Protein AF-0000000074543628 (afdb_homodimer)

Secondary structure (DSSP, 8-state):
----HHHHHHHHHHHHHHHHHHHHHHHHHHTT-EEEHHHHTT-----EE-SSSSEE--EEEGGGGTHHHHHHHHHHHHHHHHHHHHHHHHHHHHHHHHHHHHHHHHHHTSPBPHHHHHHTSB-TTS-B--HHHHHHHHH---HHHHHHHHHHHHHHHHHHHHHHHHHHHHH-SS-HHHHHHHHHHHHHHHHHHHHHHIIIIIS-GGGPPPHHHHHHHHHHHHHHHHHHHHHTHHHHHHHHHHHHHHH-HHHHHHHHHHHHHTTT--/----HHHHHHHHHHHHHHHHHHHHHHHHHHTT-EEEHHHHTT-----EE-SSS-EE--EEEGGGGTHHHHHHHHHHHHHHHHHHHHHHHHHHHHHHHHHHHHHHHHHHTSPBPHHHHHHTSB-TTS-B--HHHHHHHHH---HHHHHHHHHHHHHHHHHHHHHHHHHHHHHTTS-HHHHHHHHHHHHHHHHHHHHHHIIIIISSGGGPPPHHHHHHHHHHHHHHHHHHHHHTHHHHHHHHHHHHHHH-HHHHHHHHHHHHHTTT--

Radius of gyration: 24.54 Å; Cα contacts (8 Å, |Δi|>4): 696; chains: 2; bounding box: 69×64×50 Å

pLDDT: mean 85.57, std 9.57, range [33.59, 97.44]

Organism: Cytophaga hutchinsonii (strain ATCC 33406 / DSM 1761 / CIP 103989 / NBRC 15051 / NCIMB 9469 / D465) (NCBI:txid269798)

Foldseek 3Di:
DDQDLVNLLVVVLVVLLVLLLVLLLVLVQQQLDKDFPQVVVPHDFPQDDDPDPGGDGLTGGPSLVRVLVNLLSLLVQCQQQNPVSSVVSLVVSLVVNVVVLVVLVVVLPDDDDPVVQVVQQADPVRHGDGVSVVSCSSNPDDPQLSVQLSVLSVQLSNQLRVQLLVVCVVPPDPCSLCSSLVSNLVSLLSSLLSSLCRRQAVVVPPRHDDPSVSVVSSVSSSVVSNVVSNVCSVVSVVVVVVSCVSSPVVSSVVSSVCNSVVVVVD/DDQDLVNLLVVVLVVLLVLLLVLLLVLVQQQLDKDFPQVVVPHDFPQDDDPDPGGDGLTGGPSLVRVLVNLLSLLVQCQQQNPVSSVVSLVVSLVVNVVVLVVLVVVLPDDDDPVVQVVQQADPVRHGDGVSVVSCSSNPDDPQLSVQLSVLSVQLSNQLRVQLLVVCVVPPDPCSLCSSLVSNLVSLLSSLLSSLCRRQAVVVPPRHDDPSVSVVSSVSSSVVSNVVSNVCSVVSVVVVVVSCVSSPVVSSVVSSVCNSVVVVPD

Sequence (532 aa):
MKTTLEQKRTNLFIVLAGIFITNAILAEMIGVKIFSLEKTFHLDPAQLSLFTDFKLDFNLTAGALIWPIVFISTDIINEYFGKKGVKKATYLAIGLIIYSFFVLFISTHTTPADFWLDVNNHDANGQPFNIDYAFQRIFSQGQSIIIASLTAFLIGQLLDVYVFHAIRASTGEKWLWLRATGSTLVSQLIDSFVVLFIAFYVLAGPNKWTLQQVLSIGIINYIYKFSVAVLLTPLLYVAHHFIDKYLGAKASEDVIDQANTSGYTDMKTTLEQKRTNLFIVLAGIFITNAILAEMIGVKIFSLEKTFHLDPAQLSLFTDFKLDFNLTAGALIWPIVFISTDIINEYFGKKGVKKATYLAIGLIIYSFFVLFISTHTTPADFWLDVNNHDANGQPFNIDYAFQRIFSQGQSIIIASLTAFLIGQLLDVYVFHAIRASTGEKWLWLRATGSTLVSQLIDSFVVLFIAFYVLAGPNKWTLQQVLSIGIINYIYKFSVAVLLTPLLYVAHHFIDKYLGAKASEDVIDQANTSGYTD

Nearest PDB structures (foldseek):
  8x61-assembly1_C  TM=3.653E-01  e=9.228E-01  Escherichia coli K-12
  8x61-assembly1_C  TM=3.652E-01  e=9.296E-01  Escherichia coli K-12

Solvent-accessible surface area (backbone atoms only — not comparable to full-atom values): 27111 Å² total; per-residue (Å²): 131,83,77,47,72,67,53,50,50,50,51,50,48,48,52,46,42,48,53,29,39,50,34,51,44,48,22,62,58,45,34,72,45,43,23,20,56,32,55,51,70,73,42,75,71,71,54,42,72,47,103,42,97,50,63,39,55,59,65,39,42,44,17,66,75,33,47,60,56,31,52,51,39,44,45,51,36,32,54,51,41,9,62,64,43,38,51,52,49,47,53,52,35,52,53,51,41,54,52,50,50,52,51,45,52,54,55,59,68,46,32,65,24,68,66,58,45,61,78,36,36,45,44,98,84,66,41,67,32,59,52,67,59,36,52,37,61,55,66,54,66,55,66,41,48,52,53,17,47,53,49,20,49,52,52,22,50,54,44,21,50,51,42,23,50,55,39,32,74,73,64,47,87,77,49,56,65,56,24,49,47,48,12,46,48,55,16,46,50,53,26,38,42,43,24,44,43,38,24,33,46,70,54,36,63,93,75,40,51,52,72,65,53,43,50,40,53,22,48,54,52,31,52,50,52,46,52,50,47,63,68,46,47,62,55,53,53,52,50,47,52,54,49,28,65,70,60,30,64,71,51,37,52,51,39,28,49,50,18,58,51,62,53,72,73,103,131,83,78,46,71,66,53,50,50,51,50,49,48,48,53,47,43,49,53,29,38,50,36,50,46,48,21,64,57,45,33,71,44,45,25,20,57,32,54,51,70,73,40,75,68,72,55,41,72,49,104,41,98,49,64,39,54,59,64,37,40,45,17,64,74,32,48,61,57,32,52,51,38,45,46,51,37,33,54,51,42,9,63,64,40,35,50,53,46,47,53,52,35,51,54,51,42,54,49,48,51,54,51,46,52,54,55,60,68,44,33,64,25,69,66,57,45,62,79,35,37,45,46,98,84,65,43,66,32,60,51,66,59,36,52,35,60,55,65,53,65,54,66,41,48,52,53,18,46,52,49,21,48,51,53,23,50,54,44,21,51,51,42,24,51,54,40,32,74,74,65,47,85,78,49,57,64,54,23,48,46,48,13,47,49,54,17,46,51,53,27,38,43,42,25,43,42,38,24,34,46,71,54,36,63,92,74,40,53,51,70,65,54,44,49,40,52,23,48,54,51,31,53,51,51,46,52,49,48,62,67,46,47,62,54,53,54,53,52,48,51,53,49,26,65,71,58,31,64,71,51,37,52,50,39,28,50,51,20,58,51,63,53,71,72,103

Structure (mmCIF, N/CA/C/O backbone):
data_AF-0000000074543628-model_v1
#
loop_
_entity.id
_entity.type
_entity.pdbx_description
1 polymer 'Probable queuosine precursor transporter'
#
loop_
_atom_site.group_PDB
_atom_site.id
_atom_site.type_symbol
_atom_site.label_atom_id
_atom_site.label_alt_id
_atom_site.label_comp_id
_atom_site.label_asym_id
_atom_site.label_entity_id
_atom_site.label_seq_id
_atom_site.pdbx_PDB_ins_code
_atom_site.Cartn_x
_atom_site.Cartn_y
_atom_site.Cartn_z
_atom_site.occupancy
_atom_site.B_iso_or_equiv
_atom_site.auth_seq_id
_atom_site.auth_comp_id
_atom_site.auth_asym_id
_atom_site.auth_atom_id
_atom_site.pdbx_PDB_model_num
ATOM 1 N N . MET A 1 1 ? -10.922 30.875 0.209 1 42.94 1 MET A N 1
ATOM 2 C CA . MET A 1 1 ? -10 31.219 1.293 1 42.94 1 MET A CA 1
ATOM 3 C C . MET A 1 1 ? -8.594 30.734 0.977 1 42.94 1 MET A C 1
ATOM 5 O O . MET A 1 1 ? -8.398 29.609 0.53 1 42.94 1 MET A O 1
ATOM 9 N N . LYS A 1 2 ? -7.676 31.547 0.883 1 56.94 2 LYS A N 1
ATOM 10 C CA . LYS A 1 2 ? -6.281 31.328 0.5 1 56.94 2 LYS A CA 1
ATOM 11 C C . LYS A 1 2 ? -5.598 30.344 1.435 1 56.94 2 LYS A C 1
ATOM 13 O O . LYS A 1 2 ? -5.648 30.5 2.656 1 56.94 2 LYS A O 1
ATOM 18 N N . THR A 1 3 ? -5.289 29.109 0.963 1 69.81 3 THR A N 1
ATOM 19 C CA . THR A 1 3 ? -4.586 28.109 1.753 1 69.81 3 THR A CA 1
ATOM 20 C C . THR A 1 3 ? -3.352 28.719 2.418 1 69.81 3 THR A C 1
ATOM 22 O O . THR A 1 3 ? -2.529 29.344 1.752 1 69.81 3 THR A O 1
ATOM 25 N N . THR A 1 4 ? -3.299 28.797 3.666 1 80.06 4 THR A N 1
ATOM 26 C CA . THR A 1 4 ? -2.162 29.312 4.422 1 80.06 4 THR A CA 1
ATOM 27 C C . THR A 1 4 ? -0.917 28.469 4.164 1 80.06 4 THR A C 1
ATOM 29 O O . THR A 1 4 ? -1.016 27.344 3.654 1 80.06 4 THR A O 1
ATOM 32 N N . LEU A 1 5 ? 0.251 29.047 4.301 1 82.88 5 LEU A N 1
ATOM 33 C CA . LEU A 1 5 ? 1.514 28.328 4.145 1 82.88 5 LEU A CA 1
ATOM 34 C C . LEU A 1 5 ? 1.533 27.062 4.996 1 82.88 5 LEU A C 1
ATOM 36 O O . LEU A 1 5 ? 2.041 26.031 4.566 1 82.88 5 LEU A O 1
ATOM 40 N N . GLU A 1 6 ? 0.954 27.188 6.137 1 81.75 6 GLU A N 1
ATOM 41 C CA . GLU A 1 6 ? 0.925 26.031 7.031 1 81.75 6 GLU A CA 1
ATOM 42 C C . GLU A 1 6 ? 0.076 24.906 6.449 1 81.75 6 GLU A C 1
ATOM 44 O O . GLU A 1 6 ? 0.425 23.734 6.574 1 81.75 6 GLU A O 1
ATOM 49 N N . GLN A 1 7 ? -1.002 25.281 5.859 1 83.81 7 GLN A N 1
ATOM 50 C CA . GLN A 1 7 ? -1.866 24.297 5.223 1 83.81 7 GLN A CA 1
ATOM 51 C C . GLN A 1 7 ? -1.171 23.641 4.031 1 83.81 7 GLN A C 1
ATOM 53 O O . GLN A 1 7 ? -1.283 22.438 3.828 1 83.81 7 GLN A O 1
ATOM 58 N N . LYS A 1 8 ? -0.455 24.469 3.32 1 88.69 8 LYS A N 1
ATOM 59 C CA . LYS A 1 8 ? 0.286 23.938 2.178 1 88.69 8 LYS A CA 1
ATOM 60 C C . LYS A 1 8 ? 1.371 22.969 2.627 1 88.69 8 LYS A C 1
ATOM 62 O O . LYS A 1 8 ? 1.596 21.938 1.982 1 88.69 8 LYS A O 1
ATOM 67 N N . ARG A 1 9 ? 1.992 23.344 3.689 1 88.44 9 ARG A N 1
ATOM 68 C CA . ARG A 1 9 ? 3.055 22.5 4.234 1 88.44 9 ARG A CA 1
ATOM 69 C C . ARG A 1 9 ? 2.504 21.156 4.703 1 88.44 9 ARG A C 1
ATOM 71 O O . ARG A 1 9 ? 3.092 20.109 4.43 1 88.44 9 ARG A O 1
ATOM 78 N N . THR A 1 10 ? 1.43 21.25 5.332 1 87.75 10 THR A N 1
ATOM 79 C CA . THR A 1 10 ? 0.795 20.047 5.828 1 87.75 10 THR A CA 1
ATOM 80 C C . THR A 1 10 ? 0.339 19.156 4.672 1 87.75 10 THR A C 1
ATOM 82 O O . THR A 1 10 ? 0.549 17.938 4.691 1 87.75 10 THR A O 1
ATOM 85 N N . ASN A 1 11 ? -0.208 19.812 3.713 1 91.31 11 ASN A N 1
ATOM 86 C CA . ASN A 1 11 ? -0.636 19.078 2.525 1 91.31 11 ASN A CA 1
ATOM 87 C C . ASN A 1 11 ? 0.542 18.406 1.828 1 91.31 11 ASN A C 1
ATOM 89 O O . ASN A 1 11 ? 0.437 17.266 1.391 1 91.31 11 ASN A O 1
ATOM 93 N N . LEU A 1 12 ? 1.577 19.141 1.741 1 92.75 12 LEU A N 1
ATOM 94 C CA . LEU A 1 12 ? 2.781 18.594 1.115 1 92.75 12 LEU A CA 1
ATOM 95 C C . LEU A 1 12 ? 3.285 17.375 1.871 1 92.75 12 LEU A C 1
ATOM 97 O O . LEU A 1 12 ? 3.639 16.359 1.258 1 92.75 12 LEU A O 1
ATOM 101 N N . PHE A 1 13 ? 3.299 17.453 3.152 1 93.06 13 PHE A N 1
ATOM 102 C CA . PHE A 1 13 ? 3.768 16.328 3.957 1 93.06 13 PHE A CA 1
ATOM 103 C C . PHE A 1 13 ? 2.873 15.117 3.762 1 93.06 13 PHE A C 1
ATOM 105 O O . PHE A 1 13 ? 3.365 13.992 3.633 1 93.06 13 PHE A O 1
ATOM 112 N N . ILE A 1 14 ? 1.604 15.336 3.74 1 92.94 14 ILE A N 1
ATOM 113 C CA . ILE A 1 14 ? 0.646 14.242 3.598 1 92.94 14 ILE A CA 1
ATOM 114 C C . ILE A 1 14 ? 0.868 13.531 2.266 1 92.94 14 ILE A C 1
ATOM 116 O O . ILE A 1 14 ? 0.902 12.297 2.209 1 92.94 14 ILE A O 1
ATOM 120 N N . VAL A 1 15 ? 1.06 14.25 1.259 1 95.25 15 VAL A N 1
ATOM 121 C CA . VAL A 1 15 ? 1.256 13.695 -0.077 1 95.25 15 VAL A CA 1
ATOM 122 C C . VAL A 1 15 ? 2.576 12.93 -0.128 1 95.25 15 VAL A C 1
ATOM 124 O O . VAL A 1 15 ? 2.619 11.789 -0.594 1 95.25 15 VAL A O 1
ATOM 127 N N . LEU A 1 16 ? 3.631 13.547 0.363 1 95.56 16 LEU A N 1
ATOM 128 C CA . LEU A 1 16 ? 4.945 12.914 0.342 1 95.56 16 LEU A CA 1
ATOM 129 C C . LEU A 1 16 ? 4.961 11.648 1.198 1 95.56 16 LEU A C 1
ATOM 131 O O . LEU A 1 16 ? 5.516 10.625 0.796 1 95.56 16 LEU A O 1
ATOM 135 N N . ALA A 1 17 ? 4.336 11.75 2.352 1 95.12 17 ALA A N 1
ATOM 136 C CA . ALA A 1 17 ? 4.25 10.586 3.225 1 95.12 17 ALA A CA 1
ATOM 137 C C . ALA A 1 17 ? 3.445 9.469 2.57 1 95.12 17 ALA A C 1
ATOM 139 O O . ALA A 1 17 ? 3.805 8.289 2.672 1 95.12 17 ALA A O 1
ATOM 140 N N . GLY A 1 18 ? 2.352 9.812 1.933 1 96.81 18 GLY A N 1
ATOM 141 C CA . GLY A 1 18 ? 1.566 8.82 1.208 1 96.81 18 GLY A CA 1
ATOM 142 C C . GLY A 1 18 ? 2.357 8.102 0.135 1 96.81 18 GLY A C 1
ATOM 143 O O . GLY A 1 18 ? 2.287 6.875 0.024 1 96.81 18 GLY A O 1
ATOM 144 N N . ILE A 1 19 ? 3.098 8.867 -0.63 1 96.75 19 ILE A N 1
ATOM 145 C CA . ILE A 1 19 ? 3.932 8.305 -1.687 1 96.75 19 ILE A CA 1
ATOM 146 C C . ILE A 1 19 ? 4.984 7.383 -1.076 1 96.75 19 ILE A C 1
ATOM 148 O O . ILE A 1 19 ? 5.195 6.266 -1.56 1 96.75 19 ILE A O 1
ATOM 152 N N . PHE A 1 20 ? 5.598 7.91 -0.034 1 96.62 20 PHE A N 1
ATOM 153 C CA . PHE A 1 20 ? 6.641 7.168 0.663 1 96.62 20 PHE A CA 1
ATOM 154 C C . PHE A 1 20 ? 6.098 5.848 1.197 1 96.62 20 PHE A C 1
ATOM 156 O O . PHE A 1 20 ? 6.66 4.785 0.928 1 96.62 20 PHE A O 1
ATOM 163 N N . ILE A 1 21 ? 5.008 5.832 1.884 1 96.44 21 ILE A N 1
ATOM 164 C CA . ILE A 1 21 ? 4.41 4.664 2.518 1 96.44 21 ILE A CA 1
ATOM 165 C C . ILE A 1 21 ? 3.953 3.672 1.449 1 96.44 21 ILE A C 1
ATOM 167 O O . ILE A 1 21 ? 4.211 2.471 1.558 1 96.44 21 ILE A O 1
ATOM 171 N N . THR A 1 22 ? 3.324 4.164 0.445 1 97.44 22 THR A N 1
ATOM 172 C CA . THR A 1 22 ? 2.816 3.318 -0.63 1 97.44 22 THR A CA 1
ATOM 173 C C . THR A 1 22 ? 3.957 2.578 -1.32 1 97.44 22 THR A C 1
ATOM 175 O O . THR A 1 22 ? 3.879 1.366 -1.536 1 97.44 22 THR A O 1
ATOM 178 N N . ASN A 1 23 ? 4.988 3.324 -1.634 1 96.69 23 ASN A N 1
ATOM 179 C CA . ASN A 1 23 ? 6.113 2.703 -2.33 1 96.69 23 ASN A CA 1
ATOM 180 C C . ASN A 1 23 ? 6.844 1.707 -1.436 1 96.69 23 ASN A C 1
ATOM 182 O O . ASN A 1 23 ? 7.297 0.662 -1.905 1 96.69 23 ASN A O 1
ATOM 186 N N . ALA A 1 24 ? 6.984 2.035 -0.188 1 94.44 24 ALA A N 1
ATOM 187 C CA . ALA A 1 24 ? 7.625 1.112 0.744 1 94.44 24 ALA A CA 1
ATOM 188 C C . ALA A 1 24 ? 6.84 -0.193 0.852 1 94.44 24 ALA A C 1
ATOM 190 O O . ALA A 1 24 ? 7.422 -1.279 0.799 1 94.44 24 ALA A O 1
ATOM 191 N N . ILE A 1 25 ? 5.566 -0.09 0.958 1 94.44 25 ILE A N 1
ATOM 192 C CA . ILE A 1 25 ? 4.707 -1.263 1.083 1 94.44 25 ILE A CA 1
ATOM 193 C C . ILE A 1 25 ? 4.734 -2.062 -0.217 1 94.44 25 ILE A C 1
ATOM 195 O O . ILE A 1 25 ? 4.883 -3.287 -0.198 1 94.44 25 ILE A O 1
ATOM 199 N N . LEU A 1 26 ? 4.625 -1.379 -1.315 1 94.31 26 LEU A N 1
ATOM 200 C CA . LEU A 1 26 ? 4.648 -2.037 -2.617 1 94.31 26 LEU A CA 1
ATOM 201 C C . LEU A 1 26 ? 5.965 -2.773 -2.832 1 94.31 26 LEU A C 1
ATOM 203 O O . LEU A 1 26 ? 5.98 -3.885 -3.363 1 94.31 26 LEU A O 1
ATOM 207 N N . ALA A 1 27 ? 7.043 -2.104 -2.459 1 92.88 27 ALA A N 1
ATOM 208 C CA . ALA A 1 27 ? 8.359 -2.719 -2.611 1 92.88 27 ALA A CA 1
ATOM 209 C C . ALA A 1 27 ? 8.438 -4.047 -1.865 1 92.88 27 ALA A C 1
ATOM 211 O O . ALA A 1 27 ? 9.016 -5.016 -2.365 1 92.88 27 ALA A O 1
ATOM 212 N N . GLU A 1 28 ? 7.863 -4.059 -0.694 1 90.12 28 GLU A N 1
ATOM 213 C CA . GLU A 1 28 ? 7.852 -5.285 0.098 1 90.12 28 GLU A CA 1
ATOM 214 C C . GLU A 1 28 ? 6.961 -6.348 -0.542 1 90.12 28 GLU A C 1
ATOM 216 O O . GLU A 1 28 ? 7.301 -7.535 -0.54 1 90.12 28 GLU A O 1
ATOM 221 N N . MET A 1 29 ? 5.887 -5.957 -1.082 1 89.94 29 MET A N 1
ATOM 222 C CA . MET A 1 29 ? 4.898 -6.891 -1.608 1 89.94 29 MET A CA 1
ATOM 223 C C . MET A 1 29 ? 5.391 -7.539 -2.896 1 89.94 29 MET A C 1
ATOM 225 O O . MET A 1 29 ? 5.191 -8.734 -3.109 1 89.94 29 MET A O 1
ATOM 229 N N . ILE A 1 30 ? 6.039 -6.773 -3.734 1 91.69 30 ILE A N 1
ATOM 230 C CA . ILE A 1 30 ? 6.398 -7.328 -5.035 1 91.69 30 ILE A CA 1
ATOM 231 C C . ILE A 1 30 ? 7.844 -7.82 -5.004 1 91.69 30 ILE A C 1
ATOM 233 O O . ILE A 1 30 ? 8.359 -8.32 -6.008 1 91.69 30 ILE A O 1
ATOM 237 N N . GLY A 1 31 ? 8.5 -7.73 -3.877 1 88.94 31 GLY A N 1
ATOM 238 C CA . GLY A 1 31 ? 9.898 -8.102 -3.725 1 88.94 31 GLY A CA 1
ATOM 239 C C . GLY A 1 31 ? 10.148 -9.578 -3.936 1 88.94 31 GLY A C 1
ATOM 240 O O . GLY A 1 31 ? 11.289 -9.992 -4.164 1 88.94 31 GLY A O 1
ATOM 241 N N . VAL A 1 32 ? 9.172 -10.336 -3.959 1 87 32 VAL A N 1
ATOM 242 C CA . VAL A 1 32 ? 9.305 -11.781 -4.113 1 87 32 VAL A CA 1
ATOM 243 C C . VAL A 1 32 ? 9.75 -12.109 -5.535 1 87 32 VAL A C 1
ATOM 245 O O . VAL A 1 32 ? 10.438 -13.109 -5.762 1 87 32 VAL A O 1
ATOM 248 N N . LYS A 1 33 ? 9.43 -11.344 -6.461 1 91.75 33 LYS A N 1
ATOM 249 C CA . LYS A 1 33 ? 9.828 -11.609 -7.84 1 91.75 33 LYS A CA 1
ATOM 250 C C . LYS A 1 33 ? 11.281 -11.203 -8.078 1 91.75 33 LYS A C 1
ATOM 252 O O . LYS A 1 33 ? 11.68 -10.086 -7.738 1 91.75 33 LYS A O 1
ATOM 257 N N . ILE A 1 34 ? 11.984 -12.141 -8.617 1 90.88 34 ILE A N 1
ATOM 258 C CA . ILE A 1 34 ? 13.344 -11.859 -9.055 1 90.88 34 ILE A CA 1
ATOM 259 C C . ILE A 1 34 ? 13.398 -11.805 -10.578 1 90.88 34 ILE A C 1
ATOM 261 O O . ILE A 1 34 ? 12.984 -12.742 -11.258 1 90.88 34 ILE A O 1
ATOM 265 N N . PHE A 1 35 ? 13.883 -10.727 -11.094 1 93.56 35 PHE A N 1
ATOM 266 C CA . PHE A 1 35 ? 13.953 -10.586 -12.539 1 93.56 35 PHE A CA 1
ATOM 267 C C . PHE A 1 35 ? 15.383 -10.297 -12.984 1 93.56 35 PHE A C 1
ATOM 269 O O . PHE A 1 35 ? 16.234 -9.922 -12.18 1 93.56 35 PHE A O 1
ATOM 276 N N . SER A 1 36 ? 15.625 -10.594 -14.234 1 92.94 36 SER A N 1
ATOM 277 C CA . SER A 1 36 ? 16.906 -10.273 -14.859 1 92.94 36 SER A CA 1
ATOM 278 C C . SER A 1 36 ? 16.859 -8.922 -15.562 1 92.94 36 SER A C 1
ATOM 280 O O . SER A 1 36 ? 16.062 -8.719 -16.484 1 92.94 36 SER A O 1
ATOM 282 N N . LEU A 1 37 ? 17.688 -8.008 -15.039 1 91.44 37 LEU A N 1
ATOM 283 C CA . LEU A 1 37 ? 17.734 -6.68 -15.641 1 91.44 37 LEU A CA 1
ATOM 284 C C . LEU A 1 37 ? 18.172 -6.758 -17.094 1 91.44 37 LEU A C 1
ATOM 286 O O . LEU A 1 37 ? 17.562 -6.117 -17.969 1 91.44 37 LEU A O 1
ATOM 290 N N . GLU A 1 38 ? 19.156 -7.582 -17.359 1 90.94 38 GLU A N 1
ATOM 291 C CA . GLU A 1 38 ? 19.703 -7.742 -18.703 1 90.94 38 GLU A CA 1
ATOM 292 C C . GLU A 1 38 ? 18.656 -8.328 -19.641 1 90.94 38 GLU A C 1
ATOM 294 O O . GLU A 1 38 ? 18.406 -7.77 -20.719 1 90.94 38 GLU A O 1
ATOM 299 N N . LYS A 1 39 ? 18.047 -9.328 -19.25 1 90.81 39 LYS A N 1
ATOM 300 C CA . LYS A 1 39 ? 17.078 -9.992 -20.109 1 90.81 39 LYS A CA 1
ATOM 301 C C . LYS A 1 39 ? 15.859 -9.109 -20.344 1 90.81 39 LYS A C 1
ATOM 303 O O . LYS A 1 39 ? 15.234 -9.164 -21.406 1 90.81 39 LYS A O 1
ATOM 308 N N . THR A 1 40 ? 15.531 -8.328 -19.391 1 90.75 40 THR A N 1
ATOM 309 C CA . THR A 1 40 ? 14.398 -7.414 -19.516 1 90.75 40 THR A CA 1
ATOM 310 C C . THR A 1 40 ? 14.633 -6.41 -20.641 1 90.75 40 THR A C 1
ATOM 312 O O . THR A 1 40 ? 13.695 -6.02 -21.344 1 90.75 40 THR A O 1
ATOM 315 N N . PHE A 1 41 ? 15.844 -6.012 -20.812 1 90.56 41 PHE A N 1
ATOM 316 C CA . PHE A 1 41 ? 16.172 -5.059 -21.859 1 90.56 41 PHE A CA 1
ATOM 317 C C . PHE A 1 41 ? 16.75 -5.77 -23.078 1 90.56 41 PHE A C 1
ATOM 319 O O . PHE A 1 41 ? 17.391 -5.148 -23.938 1 90.56 41 PHE A O 1
ATOM 326 N N . HIS A 1 42 ? 16.641 -7.027 -23.094 1 89 42 HIS A N 1
ATOM 327 C CA . HIS A 1 42 ? 17.047 -7.859 -24.219 1 89 42 HIS A CA 1
ATOM 328 C C . HIS A 1 42 ? 18.562 -7.801 -24.422 1 89 42 HIS A C 1
ATOM 330 O O . HIS A 1 42 ? 19.031 -7.703 -25.547 1 89 42 HIS A O 1
ATOM 336 N N . LEU A 1 43 ? 19.266 -7.711 -23.328 1 86.81 43 LEU A N 1
ATOM 337 C CA . LEU A 1 43 ? 20.719 -7.762 -23.328 1 86.81 43 LEU A CA 1
ATOM 338 C C . LEU A 1 43 ? 21.219 -9.102 -22.781 1 86.81 43 LEU A C 1
ATOM 340 O O . LEU A 1 43 ? 20.469 -9.828 -22.125 1 86.81 43 LEU A O 1
ATOM 344 N N . ASP A 1 44 ? 22.453 -9.398 -23.109 1 83.44 44 ASP A N 1
ATOM 345 C CA . ASP A 1 44 ? 23.062 -10.609 -22.562 1 83.44 44 ASP A CA 1
ATOM 346 C C . ASP A 1 44 ? 23.469 -10.414 -21.094 1 83.44 44 ASP A C 1
ATOM 348 O O . ASP A 1 44 ? 23.906 -9.328 -20.719 1 83.44 44 ASP A O 1
ATOM 352 N N . PRO A 1 45 ? 23.297 -11.445 -20.297 1 83.31 45 PRO A N 1
ATOM 353 C CA . PRO A 1 45 ? 23.719 -11.352 -18.891 1 83.31 45 PRO A CA 1
ATOM 354 C C . PRO A 1 45 ? 25.172 -10.93 -18.734 1 83.31 45 PRO A C 1
ATOM 356 O O . PRO A 1 45 ? 26.016 -11.312 -19.531 1 83.31 45 PRO A O 1
ATOM 359 N N . ALA A 1 46 ? 25.484 -10.141 -17.719 1 80.06 46 ALA A N 1
ATOM 360 C CA . ALA A 1 46 ? 26.797 -9.531 -17.484 1 80.06 46 ALA A CA 1
ATOM 361 C C . ALA A 1 46 ? 27.828 -10.586 -17.125 1 80.06 46 ALA A C 1
ATOM 363 O O . ALA A 1 46 ? 28.969 -10.516 -17.578 1 80.06 46 ALA A O 1
ATOM 364 N N . GLN A 1 47 ? 27.406 -11.68 -16.5 1 77.56 47 GLN A N 1
ATOM 365 C CA . GLN A 1 47 ? 28.297 -12.766 -16.094 1 77.56 47 GLN A CA 1
ATOM 366 C C . GLN A 1 47 ? 29.562 -12.227 -15.43 1 77.56 47 GLN A C 1
ATOM 368 O O . GLN A 1 47 ? 30.672 -12.625 -15.797 1 77.56 47 GLN A O 1
ATOM 373 N N . LEU A 1 48 ? 29.375 -11.398 -14.43 1 78.19 48 LEU A N 1
ATOM 374 C CA . LEU A 1 48 ? 30.5 -10.797 -13.727 1 78.19 48 LEU A CA 1
ATOM 375 C C . LEU A 1 48 ? 31.094 -11.773 -12.719 1 78.19 48 LEU A C 1
ATOM 377 O O . LEU A 1 48 ? 30.375 -12.5 -12.039 1 78.19 48 LEU A O 1
ATOM 381 N N . SER A 1 49 ? 32.344 -12 -12.758 1 73.56 49 SER A N 1
ATOM 382 C CA . SER A 1 49 ? 33 -12.891 -11.812 1 73.56 49 SER A CA 1
ATOM 383 C C . SER A 1 49 ? 33.594 -12.117 -10.641 1 73.56 49 SER A C 1
ATOM 385 O O . SER A 1 49 ? 34.531 -11.336 -10.805 1 73.56 49 SER A O 1
ATOM 387 N N . LEU A 1 50 ? 32.688 -12.148 -9.484 1 71.31 50 LEU A N 1
ATOM 388 C CA . LEU A 1 50 ? 33.219 -11.508 -8.273 1 71.31 50 LEU A CA 1
ATOM 389 C C . LEU A 1 50 ? 33.562 -12.547 -7.211 1 71.31 50 LEU A C 1
ATOM 391 O O . LEU A 1 50 ? 32.688 -13.266 -6.73 1 71.31 50 LEU A O 1
ATOM 395 N N . PHE A 1 51 ? 34.688 -12.641 -6.664 1 69 51 PHE A N 1
ATOM 396 C CA . PHE A 1 51 ? 35.25 -13.43 -5.578 1 69 51 PHE A CA 1
ATOM 397 C C . PHE A 1 51 ? 34.875 -14.906 -5.727 1 69 51 PHE A C 1
ATOM 399 O O . PHE A 1 51 ? 35.219 -15.727 -4.879 1 69 51 PHE A O 1
ATOM 406 N N . THR A 1 52 ? 33.781 -15.25 -6.441 1 62.94 52 THR A N 1
ATOM 407 C CA . THR A 1 52 ? 33.375 -16.641 -6.57 1 62.94 52 THR A CA 1
ATOM 408 C C . THR A 1 52 ? 33.469 -17.109 -8.016 1 62.94 52 THR A C 1
ATOM 410 O O . THR A 1 52 ? 33.656 -16.297 -8.93 1 62.94 52 THR A O 1
ATOM 413 N N . ASP A 1 53 ? 33.625 -18.281 -8.086 1 63.28 53 ASP A N 1
ATOM 414 C CA . ASP A 1 53 ? 33.594 -18.922 -9.398 1 63.28 53 ASP A CA 1
ATOM 415 C C . ASP A 1 53 ? 32.219 -18.781 -10.031 1 63.28 53 ASP A C 1
ATOM 417 O O . ASP A 1 53 ? 31.984 -19.188 -11.172 1 63.28 53 ASP A O 1
ATOM 421 N N . PHE A 1 54 ? 31.391 -18.031 -9.242 1 66.19 54 PHE A N 1
ATOM 422 C CA . PHE A 1 54 ? 30.031 -17.875 -9.727 1 66.19 54 PHE A CA 1
ATOM 423 C C . PHE A 1 54 ? 29.875 -16.594 -10.531 1 66.19 54 PHE A C 1
ATOM 425 O O . PHE A 1 54 ? 30.438 -15.555 -10.164 1 66.19 54 PHE A O 1
ATOM 432 N N . LYS A 1 55 ? 29.422 -16.766 -11.672 1 72.56 55 LYS A N 1
ATOM 433 C CA . LYS A 1 55 ? 29.094 -15.633 -12.531 1 72.56 55 LYS A CA 1
ATOM 434 C C . LYS A 1 55 ? 27.797 -14.961 -12.094 1 72.56 55 LYS A C 1
ATOM 436 O O . LYS A 1 55 ? 26.797 -15.641 -11.828 1 72.56 55 LYS A O 1
ATOM 441 N N . LEU A 1 56 ? 28.062 -13.633 -11.977 1 77.62 56 LEU A N 1
ATOM 442 C CA . LEU A 1 56 ? 26.922 -12.906 -11.414 1 77.62 56 LEU A CA 1
ATOM 443 C C . LEU A 1 56 ? 26.219 -12.078 -12.484 1 77.62 56 LEU A C 1
ATOM 445 O O . LEU A 1 56 ? 26.875 -11.5 -13.352 1 77.62 56 LEU A O 1
ATOM 449 N N . ASP A 1 57 ? 24.984 -12.188 -12.516 1 84.88 57 ASP A N 1
ATOM 450 C CA . ASP A 1 57 ? 24.094 -11.406 -13.367 1 84.88 57 ASP A CA 1
ATOM 451 C C . ASP A 1 57 ? 23.281 -10.398 -12.539 1 84.88 57 ASP A C 1
ATOM 453 O O . ASP A 1 57 ? 23.297 -10.453 -11.312 1 84.88 57 ASP A O 1
ATOM 457 N N . PHE A 1 58 ? 22.719 -9.469 -13.242 1 88.38 58 PHE A N 1
ATOM 458 C CA . PHE A 1 58 ? 21.891 -8.492 -12.562 1 88.38 58 PHE A CA 1
ATOM 459 C C . PHE A 1 58 ? 20.484 -9.039 -12.32 1 88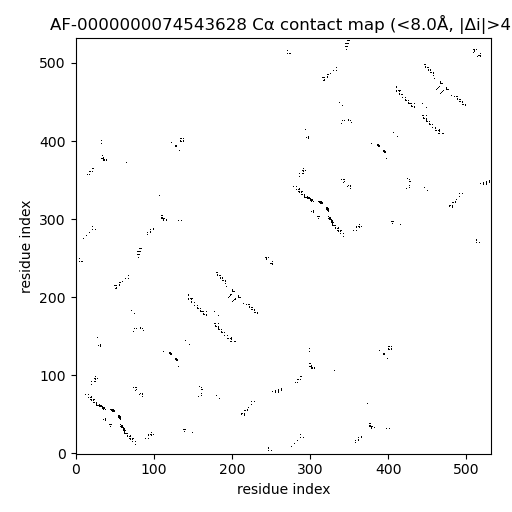.38 58 PHE A C 1
ATOM 461 O O . PHE A 1 58 ? 19.516 -8.555 -12.906 1 88.38 58 PHE A O 1
ATOM 468 N N . ASN A 1 59 ? 20.484 -10.008 -11.477 1 88.81 59 ASN A N 1
ATOM 469 C CA . ASN A 1 59 ? 19.219 -10.508 -10.953 1 88.81 59 ASN A CA 1
ATOM 470 C C . ASN A 1 59 ? 18.75 -9.711 -9.734 1 88.81 59 ASN A C 1
ATOM 472 O O . ASN A 1 59 ? 19.391 -9.75 -8.68 1 88.81 59 ASN A O 1
ATOM 476 N N . LEU A 1 60 ? 17.656 -9.031 -9.922 1 89.62 60 LEU A N 1
ATOM 477 C CA . LEU A 1 60 ? 17.203 -8.102 -8.898 1 89.62 60 LEU A CA 1
ATOM 478 C C . LEU A 1 60 ? 15.773 -8.438 -8.461 1 89.62 60 LEU A C 1
ATOM 480 O O . LEU A 1 60 ? 15.023 -9.055 -9.219 1 89.62 60 LEU A O 1
ATOM 484 N N . THR A 1 61 ? 15.555 -8.078 -7.238 1 88.44 61 THR A N 1
ATOM 485 C CA . THR A 1 61 ? 14.164 -8.148 -6.801 1 88.44 61 THR A CA 1
ATOM 486 C C . THR A 1 61 ? 13.328 -7.062 -7.465 1 88.44 61 THR A C 1
ATOM 488 O O . THR A 1 61 ? 13.844 -5.984 -7.781 1 88.44 61 THR A O 1
ATOM 491 N N . ALA A 1 62 ? 12.07 -7.395 -7.738 1 91.81 62 ALA A N 1
ATOM 492 C CA . ALA A 1 62 ? 11.18 -6.383 -8.312 1 91.81 62 ALA A CA 1
ATOM 493 C C . ALA A 1 62 ? 11.047 -5.184 -7.379 1 91.81 62 ALA A C 1
ATOM 495 O O . ALA A 1 62 ? 10.703 -4.082 -7.816 1 91.81 62 ALA A O 1
ATOM 496 N N . GLY A 1 63 ? 11.273 -5.324 -6.113 1 89.19 63 GLY A N 1
ATOM 497 C CA . GLY A 1 63 ? 11.297 -4.227 -5.164 1 89.19 63 GLY A CA 1
ATOM 498 C C . GLY A 1 63 ? 12.352 -3.18 -5.488 1 89.19 63 GLY A C 1
ATOM 499 O O . GLY A 1 63 ? 12.18 -2.002 -5.168 1 89.19 63 GLY A O 1
ATOM 500 N N . ALA A 1 64 ? 13.406 -3.635 -6.121 1 87.56 64 ALA A N 1
ATOM 501 C CA . ALA A 1 64 ? 14.5 -2.732 -6.48 1 87.56 64 ALA A CA 1
ATOM 502 C C . ALA A 1 64 ? 14.023 -1.647 -7.441 1 87.56 64 ALA A C 1
ATOM 504 O O . ALA A 1 64 ? 14.633 -0.583 -7.543 1 87.56 64 ALA A O 1
ATOM 505 N N . LEU A 1 65 ? 12.93 -1.931 -8.133 1 89.75 65 LEU A N 1
ATOM 506 C CA . LEU A 1 65 ? 12.359 -0.955 -9.055 1 89.75 65 LEU A CA 1
ATOM 507 C C . LEU A 1 65 ? 11.734 0.208 -8.297 1 89.75 65 LEU A C 1
ATOM 509 O O . LEU A 1 65 ? 11.648 1.321 -8.812 1 89.75 65 LEU A O 1
ATOM 513 N N . ILE A 1 66 ? 11.398 0.026 -7.07 1 92.44 66 ILE A N 1
ATOM 514 C CA . ILE A 1 66 ? 10.562 0.968 -6.34 1 92.44 66 ILE A CA 1
ATOM 515 C C . ILE A 1 66 ? 11.391 1.688 -5.281 1 92.44 66 ILE A C 1
ATOM 517 O O . ILE A 1 66 ? 11.156 2.865 -4.992 1 92.44 66 ILE A O 1
ATOM 521 N N . TRP A 1 67 ? 12.398 1.113 -4.832 1 89.5 67 TRP A N 1
ATOM 522 C CA . TRP A 1 67 ? 13.195 1.64 -3.723 1 89.5 67 TRP A CA 1
ATOM 523 C C . TRP A 1 67 ? 13.766 3.01 -4.066 1 89.5 67 TRP A C 1
ATOM 525 O O . TRP A 1 67 ? 13.844 3.891 -3.205 1 89.5 67 TRP A O 1
ATOM 535 N N . PRO A 1 68 ? 14.156 3.168 -5.309 1 89.38 68 PRO A N 1
ATOM 536 C CA . PRO A 1 68 ? 14.648 4.508 -5.641 1 89.38 68 PRO A CA 1
ATOM 537 C C . PRO A 1 68 ? 13.625 5.602 -5.355 1 89.38 68 PRO A C 1
ATOM 539 O O . PRO A 1 68 ? 13.992 6.695 -4.918 1 89.38 68 PRO A O 1
ATOM 542 N N . ILE A 1 69 ? 12.391 5.352 -5.59 1 91.62 69 ILE A N 1
ATOM 543 C CA . ILE A 1 69 ? 11.352 6.336 -5.324 1 91.62 69 ILE A CA 1
ATOM 544 C C . ILE A 1 69 ? 11.203 6.547 -3.818 1 91.62 69 ILE A C 1
ATOM 546 O O . ILE A 1 69 ? 10.961 7.664 -3.361 1 91.62 69 ILE A O 1
ATOM 550 N N . VAL A 1 70 ? 11.359 5.508 -3.084 1 91.69 70 VAL A N 1
ATOM 551 C CA . VAL A 1 70 ? 11.312 5.598 -1.629 1 91.69 70 VAL A CA 1
ATOM 552 C C . VAL A 1 70 ? 12.414 6.523 -1.129 1 91.69 70 VAL A C 1
ATOM 554 O O . VAL A 1 70 ? 12.172 7.418 -0.316 1 91.69 70 VAL A O 1
ATOM 557 N N . PHE A 1 71 ? 13.562 6.398 -1.625 1 86.5 71 PHE A N 1
ATOM 558 C CA . PHE A 1 71 ? 14.695 7.195 -1.171 1 86.5 71 PHE A CA 1
ATOM 559 C C . PHE A 1 71 ? 14.539 8.648 -1.588 1 86.5 71 PHE A C 1
ATOM 561 O O . PHE A 1 71 ? 14.836 9.562 -0.812 1 86.5 71 PHE A O 1
ATOM 568 N N . ILE A 1 72 ? 14.109 8.812 -2.789 1 87.88 72 ILE A N 1
ATOM 569 C CA . ILE A 1 72 ? 13.891 10.172 -3.262 1 87.88 72 ILE A CA 1
ATOM 570 C C . ILE A 1 72 ? 12.836 10.859 -2.391 1 87.88 72 ILE A C 1
ATOM 572 O O . ILE A 1 72 ? 13.008 12.016 -1.993 1 87.88 72 ILE A O 1
ATOM 576 N N . SER A 1 73 ? 11.781 10.148 -2.146 1 91.56 73 SER A N 1
ATOM 577 C CA . SER A 1 73 ? 10.734 10.703 -1.295 1 91.56 73 SER A CA 1
ATOM 578 C C . SER A 1 73 ? 11.273 11.039 0.092 1 91.56 73 SER A C 1
ATOM 580 O O . SER A 1 73 ? 10.938 12.086 0.654 1 91.56 73 SER A O 1
ATOM 582 N N . THR A 1 74 ? 12.102 10.172 0.588 1 90 74 THR A N 1
ATOM 583 C CA . THR A 1 74 ? 12.695 10.406 1.902 1 90 74 THR A CA 1
ATOM 584 C C . THR A 1 74 ? 13.594 11.633 1.88 1 90 74 THR A C 1
ATOM 586 O O . THR A 1 74 ? 13.586 12.438 2.818 1 90 74 THR A O 1
ATOM 589 N N . ASP A 1 75 ? 14.344 11.789 0.861 1 87.81 75 ASP A N 1
ATOM 590 C CA . ASP A 1 75 ? 15.227 12.945 0.73 1 87.81 75 ASP A CA 1
ATOM 591 C C . ASP A 1 75 ? 14.43 14.242 0.691 1 87.81 75 ASP A C 1
ATOM 593 O O . ASP A 1 75 ? 14.828 15.242 1.297 1 87.81 75 ASP A O 1
ATOM 597 N N . ILE A 1 76 ? 13.367 14.219 -0.01 1 90.06 76 ILE A N 1
ATOM 598 C CA . ILE A 1 76 ? 12.523 15.406 -0.104 1 90.06 76 ILE A CA 1
ATOM 599 C C . ILE A 1 76 ? 11.922 15.719 1.264 1 90.06 76 ILE A C 1
ATOM 601 O O . ILE A 1 76 ? 11.914 16.875 1.695 1 90.06 76 ILE A O 1
ATOM 605 N N . ILE A 1 77 ? 11.445 14.727 1.927 1 91.75 77 ILE A N 1
ATOM 606 C CA . ILE A 1 77 ? 10.891 14.922 3.262 1 91.75 77 ILE A CA 1
ATOM 607 C C . ILE A 1 77 ? 11.969 15.461 4.195 1 91.75 77 ILE A C 1
ATOM 609 O O . ILE A 1 77 ? 11.711 16.344 5.012 1 91.75 77 ILE A O 1
ATOM 613 N N . ASN A 1 78 ? 13.125 14.867 4.031 1 88.25 78 ASN A N 1
ATOM 614 C CA . ASN A 1 78 ? 14.242 15.328 4.855 1 88.25 78 ASN A CA 1
ATOM 615 C C . ASN A 1 78 ? 14.555 16.797 4.613 1 88.25 78 ASN A C 1
ATOM 617 O O . ASN A 1 78 ? 14.812 17.547 5.559 1 88.25 78 ASN A O 1
ATOM 621 N N . GLU A 1 79 ? 14.516 17.234 3.438 1 86.06 79 GLU A N 1
ATOM 622 C CA . GLU A 1 79 ? 14.836 18.609 3.039 1 86.06 79 GLU A CA 1
ATOM 623 C C . GLU A 1 79 ? 13.812 19.594 3.588 1 86.06 79 GLU A C 1
ATOM 625 O O . GLU A 1 79 ? 14.18 20.641 4.113 1 86.06 79 GLU A O 1
ATOM 630 N N . TYR A 1 80 ? 12.555 19.266 3.545 1 88.69 80 TYR A N 1
ATOM 631 C CA . TYR A 1 80 ? 11.508 20.234 3.848 1 88.69 80 TYR A CA 1
ATOM 632 C C . TYR A 1 80 ? 10.992 20.047 5.27 1 88.69 80 TYR A C 1
ATOM 634 O O . TYR A 1 80 ? 10.453 20.984 5.871 1 88.69 80 TYR A O 1
ATOM 642 N N . PHE A 1 81 ? 11.18 18.812 5.824 1 90.69 81 PHE A N 1
ATOM 643 C CA . PHE A 1 81 ? 10.57 18.562 7.121 1 90.69 81 PHE A CA 1
ATOM 644 C C . PHE A 1 81 ? 11.602 18.031 8.117 1 90.69 81 PHE A C 1
ATOM 646 O O . PHE A 1 81 ? 11.266 17.734 9.266 1 90.69 81 PHE A O 1
ATOM 653 N N . GLY A 1 82 ? 12.836 17.875 7.66 1 87.69 82 GLY A N 1
ATOM 654 C CA . GLY A 1 82 ? 13.961 17.562 8.531 1 87.69 82 GLY A CA 1
ATOM 655 C C . GLY A 1 82 ? 13.922 16.141 9.055 1 87.69 82 GLY A C 1
ATOM 656 O O . GLY A 1 82 ? 13.172 15.305 8.547 1 87.69 82 GLY A O 1
ATOM 657 N N . LYS A 1 83 ? 14.727 15.891 10.055 1 88.75 83 LYS A N 1
ATOM 658 C CA . LYS A 1 83 ? 14.906 14.57 10.641 1 88.75 83 LYS A CA 1
ATOM 659 C C . LYS A 1 83 ? 13.625 14.078 11.297 1 88.75 83 LYS A C 1
ATOM 661 O O . LYS A 1 83 ? 13.289 12.891 11.203 1 88.75 83 LYS A O 1
ATOM 666 N N . LYS A 1 84 ? 12.945 14.93 11.922 1 90.31 84 LYS A N 1
ATOM 667 C CA . LYS A 1 84 ? 11.711 14.57 12.617 1 90.31 84 LYS A CA 1
ATOM 668 C C . LYS A 1 84 ? 10.648 14.086 11.633 1 90.31 84 LYS A C 1
ATOM 670 O O . LYS A 1 84 ? 9.938 13.117 11.914 1 90.31 84 LYS A O 1
ATOM 675 N N . GLY A 1 85 ? 10.594 14.789 10.484 1 91.88 85 GLY A N 1
ATOM 676 C CA . GLY A 1 85 ? 9.656 14.367 9.461 1 91.88 85 GLY A CA 1
ATOM 677 C C . GLY A 1 85 ? 9.953 12.992 8.898 1 91.88 85 GLY A C 1
ATOM 678 O O . GLY A 1 85 ? 9.047 12.18 8.711 1 91.88 85 GLY A O 1
ATOM 679 N N . VAL A 1 86 ? 11.203 12.719 8.719 1 91.38 86 VAL A N 1
ATOM 680 C CA . VAL A 1 86 ? 11.617 11.438 8.156 1 91.38 86 VAL A CA 1
ATOM 681 C C . VAL A 1 86 ? 11.352 10.32 9.156 1 91.38 86 VAL A C 1
ATOM 683 O O . VAL A 1 86 ? 10.828 9.258 8.797 1 91.38 86 VAL A O 1
ATOM 686 N N . LYS A 1 87 ? 11.695 10.555 10.383 1 92.5 87 LYS A N 1
ATOM 687 C CA . LYS A 1 87 ? 11.477 9.555 11.422 1 92.5 87 LYS A CA 1
ATOM 688 C C . LYS A 1 87 ? 9.992 9.227 11.555 1 92.5 87 LYS A C 1
ATOM 690 O O . LYS A 1 87 ? 9.617 8.055 11.625 1 92.5 87 LYS A O 1
ATOM 695 N N . LYS A 1 88 ? 9.195 10.266 11.531 1 93.56 88 LYS A N 1
ATOM 696 C CA . LYS A 1 88 ? 7.75 10.07 11.633 1 93.56 88 LYS A CA 1
ATOM 697 C C . LYS A 1 88 ? 7.227 9.211 10.484 1 93.56 88 LYS A C 1
ATOM 699 O O . LYS A 1 88 ? 6.504 8.242 10.711 1 93.56 88 LYS A O 1
ATOM 704 N N . ALA A 1 89 ? 7.602 9.602 9.289 1 94.56 89 ALA A N 1
ATOM 705 C CA . ALA A 1 89 ? 7.156 8.867 8.109 1 94.56 89 ALA A CA 1
ATOM 706 C C . ALA A 1 89 ? 7.676 7.43 8.133 1 94.56 89 ALA A C 1
ATOM 708 O O . ALA A 1 89 ? 6.949 6.492 7.797 1 94.56 89 ALA A O 1
ATOM 709 N N . THR A 1 90 ? 8.898 7.266 8.609 1 94.62 90 THR A N 1
ATOM 710 C CA . THR A 1 90 ? 9.539 5.957 8.594 1 94.62 90 THR A CA 1
ATOM 711 C C . THR A 1 90 ? 8.906 5.031 9.625 1 94.62 90 THR A C 1
ATOM 713 O O . THR A 1 90 ? 8.57 3.885 9.32 1 94.62 90 THR A O 1
ATOM 716 N N . TYR A 1 91 ? 8.664 5.504 10.797 1 95.75 91 TYR A N 1
ATOM 717 C CA . TYR A 1 91 ? 8.047 4.68 11.836 1 95.75 91 TYR A CA 1
ATOM 718 C C . TYR A 1 91 ? 6.617 4.309 11.461 1 95.75 91 TYR A C 1
ATOM 720 O O . TYR A 1 91 ? 6.18 3.18 11.703 1 95.75 91 TYR A O 1
ATOM 728 N N . LEU A 1 92 ? 5.965 5.234 10.906 1 96.06 92 LEU A N 1
ATOM 729 C CA . LEU A 1 92 ? 4.617 4.938 10.438 1 96.06 92 LEU A CA 1
ATOM 730 C C . LEU A 1 92 ? 4.648 3.873 9.344 1 96.06 92 LEU A C 1
ATOM 732 O O . LEU A 1 92 ? 3.852 2.932 9.367 1 96.06 92 LEU A O 1
ATOM 736 N N . ALA A 1 93 ? 5.582 4.023 8.453 1 95.94 93 ALA A N 1
ATOM 737 C CA . ALA A 1 93 ? 5.711 3.066 7.355 1 95.94 93 ALA A CA 1
ATOM 738 C C . ALA A 1 93 ? 6.016 1.667 7.883 1 95.94 93 ALA A C 1
ATOM 740 O O . ALA A 1 93 ? 5.422 0.684 7.434 1 95.94 93 ALA A O 1
ATOM 741 N N . ILE A 1 94 ? 6.898 1.604 8.828 1 95.25 94 ILE A N 1
ATOM 742 C CA . ILE A 1 94 ? 7.281 0.315 9.398 1 95.25 94 ILE A CA 1
ATOM 743 C C . ILE A 1 94 ? 6.074 -0.332 10.07 1 95.25 94 ILE A C 1
ATOM 745 O O . ILE A 1 94 ? 5.809 -1.519 9.875 1 95.25 94 ILE A O 1
ATOM 749 N N . GLY A 1 95 ? 5.375 0.412 10.867 1 96.25 95 GLY A N 1
ATOM 750 C CA . GLY A 1 95 ? 4.168 -0.1 11.5 1 96.25 95 GLY A CA 1
ATOM 751 C C . GLY A 1 95 ? 3.143 -0.604 10.5 1 96.25 95 GLY A C 1
ATOM 752 O O . GLY A 1 95 ? 2.537 -1.658 10.703 1 96.25 95 GLY A O 1
ATOM 753 N N . LEU A 1 96 ? 2.945 0.088 9.422 1 96.75 96 LEU A N 1
ATOM 754 C CA . LEU A 1 96 ? 1.951 -0.264 8.414 1 96.75 96 LEU A CA 1
ATOM 755 C C . LEU A 1 96 ? 2.414 -1.461 7.59 1 96.75 96 LEU A C 1
ATOM 757 O O . LEU A 1 96 ? 1.594 -2.258 7.129 1 96.75 96 LEU A O 1
ATOM 761 N N . ILE A 1 97 ? 3.711 -1.568 7.43 1 95.19 97 ILE A N 1
ATOM 762 C CA . ILE A 1 97 ? 4.246 -2.74 6.746 1 95.19 97 ILE A CA 1
ATOM 763 C C . ILE A 1 97 ? 3.988 -3.99 7.586 1 95.19 97 ILE A C 1
ATOM 765 O O . ILE A 1 97 ? 3.525 -5.008 7.066 1 95.19 97 ILE A O 1
ATOM 769 N N . ILE A 1 98 ? 4.297 -3.896 8.852 1 94.69 98 ILE A N 1
ATOM 770 C CA . ILE A 1 98 ? 4.043 -5.012 9.758 1 94.69 98 ILE A CA 1
ATOM 771 C C . ILE A 1 98 ? 2.559 -5.367 9.734 1 94.69 98 ILE A C 1
ATOM 773 O O . ILE A 1 98 ? 2.195 -6.543 9.633 1 94.69 98 ILE A O 1
ATOM 777 N N . TYR A 1 99 ? 1.727 -4.387 9.836 1 96 99 TYR A N 1
ATOM 778 C CA . TYR A 1 99 ? 0.283 -4.578 9.742 1 96 99 TYR A CA 1
ATOM 779 C C . TYR A 1 99 ? -0.088 -5.27 8.43 1 96 99 TYR A C 1
ATOM 781 O O . TYR A 1 99 ? -0.903 -6.195 8.422 1 96 99 TYR A O 1
ATOM 789 N N . SER A 1 100 ? 0.48 -4.812 7.332 1 94.38 100 SER A N 1
ATOM 790 C CA . SER A 1 100 ? 0.19 -5.383 6.016 1 94.38 100 SER A CA 1
ATOM 791 C C . SER A 1 100 ? 0.537 -6.867 5.969 1 94.38 100 SER A C 1
ATOM 793 O O . SER A 1 100 ? -0.217 -7.664 5.41 1 94.38 100 SER A O 1
ATOM 795 N N . PHE A 1 101 ? 1.625 -7.207 6.566 1 92.75 101 PHE A N 1
ATOM 796 C CA . PHE A 1 101 ? 2.025 -8.609 6.562 1 92.75 101 PHE A CA 1
ATOM 797 C C . PHE A 1 101 ? 1.099 -9.438 7.445 1 92.75 101 PHE A C 1
ATOM 799 O O . PHE A 1 101 ? 0.841 -10.609 7.16 1 92.75 101 PHE A O 1
ATOM 806 N N . PHE A 1 102 ? 0.631 -8.875 8.5 1 93.62 102 PHE A N 1
ATOM 807 C CA . PHE A 1 102 ? -0.357 -9.555 9.328 1 93.62 102 PHE A CA 1
ATOM 808 C C . PHE A 1 102 ? -1.631 -9.828 8.539 1 93.62 102 PHE A C 1
ATOM 810 O O . PHE A 1 102 ? -2.184 -10.93 8.602 1 93.62 102 PHE A O 1
ATOM 817 N N . VAL A 1 103 ? -2.066 -8.859 7.816 1 93.69 103 VAL A N 1
ATOM 818 C CA . VAL A 1 103 ? -3.256 -9 6.984 1 93.69 103 VAL A CA 1
ATOM 819 C C . VAL A 1 103 ? -3.021 -10.062 5.918 1 93.69 103 VAL A C 1
ATOM 821 O O . VAL A 1 103 ? -3.898 -10.891 5.652 1 93.69 103 VAL A O 1
ATOM 824 N N . LEU A 1 104 ? -1.901 -10 5.297 1 92.81 104 LEU A N 1
ATOM 825 C CA . LEU A 1 104 ? -1.558 -10.992 4.289 1 92.81 104 LEU A CA 1
ATOM 826 C C . LEU A 1 104 ? -1.539 -12.398 4.891 1 92.81 104 LEU A C 1
ATOM 828 O O . LEU A 1 104 ? -1.965 -13.359 4.246 1 92.81 104 LEU A O 1
ATOM 832 N N . PHE A 1 105 ? -1.036 -12.484 6.098 1 92 105 PHE A N 1
ATOM 833 C CA . PHE A 1 105 ? -1.026 -13.766 6.801 1 92 105 PHE A CA 1
ATOM 834 C C . PHE A 1 105 ? -2.443 -14.297 6.973 1 92 105 PHE A C 1
ATOM 836 O O . PHE A 1 105 ? -2.711 -15.461 6.676 1 92 105 PHE A O 1
ATOM 843 N N . ILE A 1 106 ? -3.336 -13.508 7.375 1 93.31 106 ILE A N 1
ATOM 844 C CA . ILE A 1 106 ? -4.727 -13.906 7.562 1 93.31 106 ILE A CA 1
ATOM 845 C C . ILE A 1 106 ? -5.34 -14.289 6.215 1 93.31 106 ILE A C 1
ATOM 847 O O . ILE A 1 106 ? -6.012 -15.312 6.102 1 93.31 106 ILE A O 1
ATOM 851 N N . SER A 1 107 ? -5.117 -13.484 5.227 1 92.94 107 SER A N 1
ATOM 852 C CA . SER A 1 107 ? -5.688 -13.703 3.9 1 92.94 107 SER A CA 1
ATOM 853 C C . SER A 1 107 ? -5.219 -15.031 3.311 1 92.94 107 SER A C 1
ATOM 855 O O . SER A 1 107 ? -6.012 -15.766 2.719 1 92.94 107 SER A O 1
ATOM 857 N N . THR A 1 108 ? -3.938 -15.359 3.508 1 92.44 108 THR A N 1
ATOM 858 C CA . THR A 1 108 ? -3.367 -16.578 2.936 1 92.44 108 THR A CA 1
ATOM 859 C C . THR A 1 108 ? -3.904 -17.812 3.648 1 92.44 108 THR A C 1
ATOM 861 O O . THR A 1 108 ? -3.875 -18.906 3.096 1 92.44 108 THR A O 1
ATOM 864 N N . HIS A 1 109 ? -4.43 -17.656 4.84 1 92.62 109 HIS A N 1
ATOM 865 C CA . HIS A 1 109 ? -4.887 -18.812 5.605 1 92.62 109 HIS A CA 1
ATOM 866 C C . HIS A 1 109 ? -6.398 -18.969 5.5 1 92.62 109 HIS A C 1
ATOM 868 O O . HIS A 1 109 ? -6.969 -19.891 6.09 1 92.62 109 HIS A O 1
ATOM 874 N N . THR A 1 110 ? -7.078 -18.141 4.801 1 94.06 110 THR A N 1
ATOM 875 C CA . THR A 1 110 ? -8.492 -18.359 4.516 1 94.06 110 THR A CA 1
ATOM 876 C C . THR A 1 110 ? -8.672 -19.5 3.521 1 94.06 110 THR A C 1
ATOM 878 O O . THR A 1 110 ? -7.82 -19.719 2.652 1 94.06 110 THR A O 1
ATOM 881 N N . THR A 1 111 ? -9.773 -20.234 3.656 1 94.75 111 THR A N 1
ATOM 882 C CA . THR A 1 111 ? -10.055 -21.359 2.762 1 94.75 111 THR A CA 1
ATOM 883 C C . THR A 1 111 ? -10.586 -20.859 1.419 1 94.75 111 THR A C 1
ATOM 885 O O . THR A 1 111 ? -11.578 -20.125 1.368 1 94.75 111 THR A O 1
ATOM 888 N N . PRO A 1 112 ? -9.852 -21.172 0.359 1 94.19 112 PRO A N 1
ATOM 889 C CA . PRO A 1 112 ? -10.305 -20.719 -0.955 1 94.19 112 PRO A CA 1
ATOM 890 C C . PRO A 1 112 ? -11.664 -21.266 -1.345 1 94.19 112 PRO A C 1
ATOM 892 O O . PRO A 1 112 ? -12.016 -22.391 -0.943 1 94.19 112 PRO A O 1
ATOM 895 N N . ALA A 1 113 ? -12.414 -20.484 -2.078 1 92.19 113 ALA A N 1
ATOM 896 C CA . ALA A 1 113 ? -13.68 -20.969 -2.633 1 92.19 113 ALA A CA 1
ATOM 897 C C . ALA A 1 113 ? -13.445 -22.031 -3.695 1 92.19 113 ALA A C 1
ATOM 899 O O . ALA A 1 113 ? -12.516 -21.922 -4.504 1 92.19 113 ALA A O 1
ATOM 900 N N . ASP A 1 114 ? -14.336 -23.016 -3.775 1 90.12 114 ASP 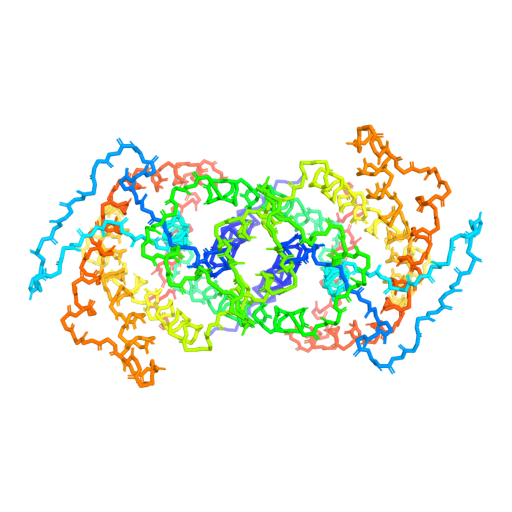A N 1
ATOM 901 C CA . ASP A 1 114 ? -14.18 -24.141 -4.699 1 90.12 114 ASP A CA 1
ATOM 902 C C . ASP A 1 114 ? -14.219 -23.656 -6.148 1 90.12 114 ASP A C 1
ATOM 904 O O . ASP A 1 114 ? -13.406 -24.094 -6.973 1 90.12 114 ASP A O 1
ATOM 908 N N . PHE A 1 115 ? -15.133 -22.797 -6.41 1 86.5 115 PHE A N 1
ATOM 909 C CA . PHE A 1 115 ? -15.266 -22.344 -7.789 1 86.5 115 PHE A CA 1
ATOM 910 C C . PHE A 1 115 ? -14.023 -21.578 -8.227 1 86.5 115 PHE A C 1
ATOM 912 O O . PHE A 1 115 ? -13.633 -21.641 -9.391 1 86.5 115 PHE A O 1
ATOM 919 N N . TRP A 1 116 ? -13.375 -20.844 -7.352 1 88.75 116 TRP A N 1
ATOM 920 C CA . TRP A 1 116 ? -12.164 -20.094 -7.664 1 88.75 116 TRP A CA 1
ATOM 921 C C . TRP A 1 116 ? -11.008 -21.031 -8 1 88.75 116 TRP A C 1
ATOM 923 O O . TRP A 1 116 ? -10.234 -20.766 -8.922 1 88.75 116 TRP A O 1
ATOM 933 N N . LEU A 1 117 ? -10.961 -22.094 -7.297 1 91.44 117 LEU A N 1
ATOM 934 C CA . LEU A 1 117 ? -9.961 -23.109 -7.59 1 91.44 117 LEU A CA 1
ATOM 935 C C . LEU A 1 117 ? -10.211 -23.75 -8.953 1 91.44 117 LEU A C 1
ATOM 937 O O . LEU A 1 117 ? -9.281 -23.922 -9.742 1 91.44 117 LEU A O 1
ATOM 941 N N . ASP A 1 118 ? -11.469 -23.969 -9.141 1 89.69 118 ASP A N 1
ATOM 942 C CA . ASP A 1 118 ? -11.844 -24.672 -10.359 1 89.69 118 ASP A CA 1
ATOM 943 C C . ASP A 1 118 ? -11.578 -23.828 -11.602 1 89.69 118 ASP A C 1
ATOM 945 O O . ASP A 1 118 ? -11.023 -24.328 -12.586 1 89.69 118 ASP A O 1
ATOM 949 N N . VAL A 1 119 ? -11.875 -22.578 -11.578 1 84.88 119 VAL A N 1
ATOM 950 C CA . VAL A 1 119 ? -11.766 -21.719 -12.75 1 84.88 119 VAL A CA 1
ATOM 951 C C . VAL A 1 119 ? -10.297 -21.391 -13.008 1 84.88 119 VAL A C 1
ATOM 953 O O . VAL A 1 119 ? -9.922 -21.016 -14.125 1 84.88 119 VAL A O 1
ATOM 956 N N . ASN A 1 120 ? -9.43 -21.562 -11.992 1 88.38 120 ASN A N 1
ATOM 957 C CA . ASN A 1 120 ? -8.016 -21.234 -12.117 1 88.38 120 ASN A CA 1
ATOM 958 C C . ASN A 1 120 ? -7.141 -22.484 -12 1 88.38 120 ASN A C 1
ATOM 960 O O . ASN A 1 120 ? -6.02 -22.422 -11.484 1 88.38 120 ASN A O 1
ATOM 964 N N . ASN A 1 121 ? -7.605 -23.609 -12.43 1 88.44 121 ASN A N 1
ATOM 965 C CA . ASN A 1 121 ? -6.926 -24.875 -12.164 1 88.44 121 ASN A CA 1
ATOM 966 C C . ASN A 1 121 ? -5.934 -25.219 -13.273 1 88.44 121 ASN A C 1
ATOM 968 O O . ASN A 1 121 ? -5.266 -26.25 -13.211 1 88.44 121 ASN A O 1
ATOM 972 N N . HIS A 1 122 ? -5.852 -24.375 -14.328 1 86.56 122 HIS A N 1
ATOM 973 C CA . HIS A 1 122 ? -4.859 -24.578 -15.375 1 86.56 122 HIS A CA 1
ATOM 974 C C . HIS A 1 122 ? -4.141 -23.281 -15.727 1 86.56 122 HIS A C 1
ATOM 976 O O . HIS A 1 122 ? -4.715 -22.203 -15.617 1 86.56 122 HIS A O 1
ATOM 982 N N . ASP A 1 123 ? -2.918 -23.484 -16.109 1 83 123 ASP A N 1
ATOM 983 C CA . ASP A 1 123 ? -2.162 -22.312 -16.531 1 83 123 ASP A CA 1
ATOM 984 C C . ASP A 1 123 ? -2.369 -22.031 -18.016 1 83 123 ASP A C 1
ATOM 986 O O . ASP A 1 123 ? -3.252 -22.609 -18.641 1 83 123 ASP A O 1
ATOM 990 N N . ALA A 1 124 ? -1.617 -21.031 -18.562 1 77.44 124 ALA A N 1
ATOM 991 C CA . ALA A 1 124 ? -1.781 -20.594 -19.938 1 77.44 124 ALA A CA 1
ATOM 992 C C . ALA A 1 124 ? -1.476 -21.719 -20.922 1 77.44 124 ALA A C 1
ATOM 994 O O . ALA A 1 124 ? -2.018 -21.75 -22.031 1 77.44 124 ALA A O 1
ATOM 995 N N . ASN A 1 125 ? -0.687 -22.641 -20.484 1 82 125 ASN A N 1
ATOM 996 C CA . ASN A 1 125 ? -0.287 -23.75 -21.344 1 82 125 ASN A CA 1
ATOM 997 C C . ASN A 1 125 ? -1.14 -24.984 -21.094 1 82 125 ASN A C 1
ATOM 999 O O . ASN A 1 125 ? -0.828 -26.078 -21.578 1 82 125 ASN A O 1
ATOM 1003 N N . GLY A 1 126 ? -2.164 -24.875 -20.203 1 83.44 126 GLY A N 1
ATOM 1004 C CA . GLY A 1 126 ? -3.066 -25.984 -19.922 1 83.44 126 GLY A CA 1
ATOM 1005 C C . GLY A 1 126 ? -2.555 -26.922 -18.844 1 83.44 126 GLY A C 1
ATOM 1006 O O . GLY A 1 126 ? -3.154 -27.969 -18.594 1 83.44 126 GLY A O 1
ATOM 1007 N N . GLN A 1 127 ? -1.435 -26.578 -18.312 1 84.69 127 GLN A N 1
ATOM 1008 C CA . GLN A 1 127 ? -0.873 -27.391 -17.25 1 84.69 127 GLN A CA 1
ATOM 1009 C C . GLN A 1 127 ? -1.592 -27.125 -15.922 1 84.69 127 GLN A C 1
ATOM 1011 O O . GLN A 1 127 ? -2.139 -26.047 -15.711 1 84.69 127 GLN A O 1
ATOM 1016 N N . PRO A 1 128 ? -1.633 -28.188 -15.148 1 86 128 PRO A N 1
ATOM 1017 C CA . PRO A 1 128 ? -2.26 -27.984 -13.844 1 86 128 PRO A CA 1
ATOM 1018 C C . PRO A 1 128 ? -1.659 -26.812 -13.078 1 86 128 PRO A C 1
ATOM 1020 O O . PRO A 1 128 ? -0.45 -26.578 -13.148 1 86 128 PRO A O 1
ATOM 1023 N N . PHE A 1 129 ? -2.514 -26.031 -12.445 1 89.38 129 PHE A N 1
ATOM 1024 C CA . PHE A 1 129 ? -2.129 -24.828 -11.734 1 89.38 129 PHE A CA 1
ATOM 1025 C C . PHE A 1 129 ? -2.99 -24.625 -10.492 1 89.38 129 PHE A C 1
ATOM 1027 O O . PHE A 1 129 ? -4.219 -24.688 -10.562 1 89.38 129 PHE A O 1
ATOM 1034 N N . ASN A 1 130 ? -2.355 -24.453 -9.367 1 91.5 130 ASN A N 1
ATOM 1035 C CA . ASN A 1 130 ? -3.051 -24.203 -8.109 1 91.5 130 ASN A CA 1
ATOM 1036 C C . ASN A 1 130 ? -2.961 -22.734 -7.715 1 91.5 130 ASN A C 1
ATOM 1038 O O . ASN A 1 130 ? -1.94 -22.281 -7.188 1 91.5 130 ASN A O 1
ATOM 1042 N N . ILE A 1 131 ? -4.059 -22.062 -7.879 1 92 131 ILE A N 1
ATOM 1043 C CA . ILE A 1 131 ? -4.074 -20.625 -7.691 1 92 131 ILE A CA 1
ATOM 1044 C C . ILE A 1 131 ? -3.914 -20.297 -6.207 1 92 131 ILE A C 1
ATOM 1046 O O . ILE A 1 131 ? -3.344 -19.25 -5.852 1 92 131 ILE A O 1
ATOM 1050 N N . ASP A 1 132 ? -4.398 -21.094 -5.359 1 92.81 132 ASP A N 1
ATOM 1051 C CA . ASP A 1 132 ? -4.254 -20.844 -3.928 1 92.81 132 ASP A CA 1
ATOM 1052 C C . ASP A 1 132 ? -2.801 -20.984 -3.486 1 92.81 132 ASP A C 1
ATOM 1054 O O . ASP A 1 132 ? -2.314 -20.203 -2.674 1 92.81 132 ASP A O 1
ATOM 1058 N N . TYR A 1 133 ? -2.133 -21.984 -3.982 1 92.25 133 TYR A N 1
ATOM 1059 C CA . TYR A 1 133 ? -0.704 -22.125 -3.727 1 92.25 133 TYR A CA 1
ATOM 1060 C C . TYR A 1 133 ? 0.069 -20.922 -4.262 1 92.25 133 TYR A C 1
ATOM 1062 O O . TYR A 1 133 ? 0.988 -20.422 -3.607 1 92.25 133 TYR A O 1
ATOM 1070 N N . ALA A 1 134 ? -0.316 -20.531 -5.457 1 91.62 134 ALA A N 1
ATOM 1071 C CA . ALA A 1 134 ? 0.309 -19.359 -6.055 1 91.62 134 ALA A CA 1
ATOM 1072 C C . ALA A 1 134 ? 0.172 -18.141 -5.145 1 91.62 134 ALA A C 1
ATOM 1074 O O . ALA A 1 134 ? 1.147 -17.438 -4.898 1 91.62 134 ALA A O 1
ATOM 1075 N N . PHE A 1 135 ? -1.052 -17.969 -4.664 1 93.25 135 PHE A N 1
ATOM 1076 C CA . PHE A 1 135 ? -1.326 -16.844 -3.77 1 93.25 135 PHE A CA 1
ATOM 1077 C C . PHE A 1 135 ? -0.45 -16.922 -2.525 1 93.25 135 PHE A C 1
ATOM 1079 O O . PHE A 1 135 ? 0.156 -15.922 -2.125 1 93.25 135 PHE A O 1
ATOM 1086 N N . GLN A 1 136 ? -0.33 -18.047 -1.953 1 91 136 GLN A N 1
ATOM 1087 C CA . GLN A 1 136 ? 0.478 -18.25 -0.756 1 91 136 GLN A CA 1
ATOM 1088 C C . GLN A 1 136 ? 1.956 -18 -1.04 1 91 136 GLN A C 1
ATOM 1090 O O . GLN A 1 136 ? 2.643 -17.344 -0.256 1 91 136 GLN A O 1
ATOM 1095 N N . ARG A 1 137 ? 2.43 -18.484 -2.105 1 88.44 137 ARG A N 1
ATOM 1096 C CA . ARG A 1 137 ? 3.842 -18.375 -2.457 1 88.44 137 ARG A CA 1
ATOM 1097 C C . ARG A 1 137 ? 4.223 -16.922 -2.742 1 88.44 137 ARG A C 1
ATOM 1099 O O . ARG A 1 137 ? 5.34 -16.5 -2.434 1 88.44 137 ARG A O 1
ATOM 1106 N N . ILE A 1 138 ? 3.338 -16.203 -3.346 1 89.38 138 ILE A N 1
ATOM 1107 C CA . ILE A 1 138 ? 3.619 -14.828 -3.742 1 89.38 138 ILE A CA 1
ATOM 1108 C C . ILE A 1 138 ? 3.582 -13.922 -2.514 1 89.38 138 ILE A C 1
ATOM 1110 O O . ILE A 1 138 ? 4.406 -13.016 -2.379 1 89.38 138 ILE A O 1
ATOM 1114 N N . PHE A 1 139 ? 2.65 -14.18 -1.611 1 89 139 PHE A N 1
ATOM 1115 C CA . PHE A 1 139 ? 2.434 -13.227 -0.532 1 89 139 PHE A CA 1
ATOM 1116 C C . PHE A 1 139 ? 3.037 -13.734 0.771 1 89 139 PHE A C 1
ATOM 1118 O O . PHE A 1 139 ? 3.156 -12.984 1.741 1 89 139 PHE A O 1
ATOM 1125 N N . SER A 1 140 ? 3.455 -14.93 0.805 1 77.75 140 SER A N 1
ATOM 1126 C CA . SER A 1 140 ? 4.035 -15.422 2.047 1 77.75 140 SER A CA 1
ATOM 1127 C C . SER A 1 140 ? 5.559 -15.352 2.016 1 77.75 140 SER A C 1
ATOM 1129 O O . SER A 1 140 ? 6.203 -16 1.194 1 77.75 140 SER A O 1
ATOM 1131 N N . GLN A 1 141 ? 6.023 -14.219 2.441 1 69.75 141 GLN A N 1
ATOM 1132 C CA . GLN A 1 141 ? 7.469 -14.102 2.605 1 69.75 141 GLN A CA 1
ATOM 1133 C C . GLN A 1 141 ? 7.934 -14.789 3.887 1 69.75 141 GLN A C 1
ATOM 1135 O O . GLN A 1 141 ? 7.195 -14.844 4.871 1 69.75 141 GLN A O 1
ATOM 1140 N N . GLY A 1 142 ? 9.031 -15.367 3.656 1 71.31 142 GLY A N 1
ATOM 1141 C CA . GLY A 1 142 ? 9.578 -15.961 4.867 1 71.31 142 GLY A CA 1
ATOM 1142 C C . GLY A 1 142 ? 9.758 -14.953 5.992 1 71.31 142 GLY A C 1
ATOM 1143 O O . GLY A 1 142 ? 10.039 -13.781 5.742 1 71.31 142 GLY A O 1
ATOM 1144 N N . GLN A 1 143 ? 9.398 -15.297 7.109 1 76.19 143 GLN A N 1
ATOM 1145 C CA . GLN A 1 143 ? 9.539 -14.453 8.297 1 76.19 143 GLN A CA 1
ATOM 1146 C C . GLN A 1 143 ? 10.922 -13.82 8.359 1 76.19 143 GLN A C 1
ATOM 1148 O O . GLN A 1 143 ? 11.062 -12.648 8.719 1 76.19 143 GLN A O 1
ATOM 1153 N N . SER A 1 144 ? 11.922 -14.633 7.949 1 77.69 144 SER A N 1
ATOM 1154 C CA . SER A 1 144 ? 13.289 -14.133 7.988 1 77.69 144 SER A CA 1
ATOM 1155 C C . SER A 1 144 ? 13.469 -12.945 7.047 1 77.69 144 SER A C 1
ATOM 1157 O O . SER A 1 144 ? 14.133 -11.961 7.395 1 77.69 144 SER A O 1
ATOM 1159 N N . ILE A 1 145 ? 12.867 -13.062 5.941 1 81.31 145 ILE A N 1
ATOM 1160 C CA . ILE A 1 145 ? 13.023 -12.016 4.938 1 81.31 145 ILE A CA 1
ATOM 1161 C C . ILE A 1 145 ? 12.281 -10.758 5.391 1 81.31 145 ILE A C 1
ATOM 1163 O O . ILE A 1 145 ? 12.781 -9.641 5.211 1 81.31 145 ILE A O 1
ATOM 1167 N N . ILE A 1 146 ? 11.172 -10.93 6.043 1 83.56 146 ILE A N 1
ATOM 1168 C CA . ILE A 1 146 ? 10.398 -9.789 6.527 1 83.56 146 ILE A CA 1
ATOM 1169 C C . ILE A 1 146 ? 11.188 -9.047 7.598 1 83.56 146 ILE A C 1
ATOM 1171 O O . ILE A 1 146 ? 11.336 -7.82 7.527 1 83.56 146 ILE A O 1
ATOM 1175 N N . ILE A 1 147 ? 11.711 -9.797 8.477 1 87.62 147 ILE A N 1
ATOM 1176 C CA . ILE A 1 147 ? 12.477 -9.211 9.57 1 87.62 147 ILE A CA 1
ATOM 1177 C C . ILE A 1 147 ? 13.711 -8.508 9.008 1 87.62 147 ILE A C 1
ATOM 1179 O O . ILE A 1 147 ? 14.031 -7.383 9.398 1 87.62 147 ILE A O 1
ATOM 1183 N N . ALA A 1 148 ? 14.391 -9.227 8.141 1 88.12 148 ALA A N 1
ATOM 1184 C CA . ALA A 1 148 ? 15.602 -8.672 7.539 1 88.12 148 ALA A CA 1
ATOM 1185 C C . ALA A 1 148 ? 15.289 -7.383 6.777 1 88.12 148 ALA A C 1
ATOM 1187 O O . ALA A 1 148 ? 15.992 -6.383 6.93 1 88.12 148 ALA A O 1
ATOM 1188 N N . SER A 1 149 ? 14.234 -7.414 6.055 1 87.5 149 SER A N 1
ATOM 1189 C CA . SER A 1 149 ? 13.859 -6.262 5.242 1 87.5 149 SER A CA 1
ATOM 1190 C C . SER A 1 149 ? 13.484 -5.07 6.113 1 87.5 149 SER A C 1
ATOM 1192 O O . SER A 1 149 ? 13.898 -3.941 5.852 1 87.5 149 SER A O 1
ATOM 1194 N N . LEU A 1 150 ? 12.734 -5.277 7.16 1 89.69 150 LEU A N 1
ATOM 1195 C CA . LEU A 1 150 ? 12.297 -4.203 8.047 1 89.69 150 LEU A CA 1
ATOM 1196 C C . LEU A 1 150 ? 13.477 -3.609 8.805 1 89.69 150 LEU A C 1
ATOM 1198 O O . LEU A 1 150 ? 13.562 -2.391 8.984 1 89.69 150 LEU A O 1
ATOM 1202 N N . THR A 1 151 ? 14.312 -4.48 9.18 1 91 151 THR A N 1
ATOM 1203 C CA . THR A 1 151 ? 15.5 -4.023 9.883 1 91 151 THR A CA 1
ATOM 1204 C C . THR A 1 151 ? 16.391 -3.188 8.969 1 91 151 THR A C 1
ATOM 1206 O O . THR A 1 151 ? 16.828 -2.096 9.344 1 91 151 THR A O 1
ATOM 1209 N N . ALA A 1 152 ? 16.641 -3.729 7.844 1 90 152 ALA A N 1
ATOM 1210 C CA . ALA A 1 152 ? 17.469 -3.008 6.875 1 90 152 ALA A CA 1
ATOM 1211 C C . ALA A 1 152 ? 16.828 -1.672 6.5 1 90 152 ALA A C 1
ATOM 1213 O O . ALA A 1 152 ? 17.531 -0.663 6.363 1 90 152 ALA A O 1
ATOM 1214 N N . PHE A 1 153 ? 15.594 -1.709 6.41 1 88.12 153 PHE A N 1
ATOM 1215 C CA . PHE A 1 153 ? 14.859 -0.501 6.055 1 88.12 153 PHE A CA 1
ATOM 1216 C C . PHE A 1 153 ? 15.008 0.56 7.141 1 88.12 153 PHE A C 1
ATOM 1218 O O . PHE A 1 153 ? 15.281 1.726 6.84 1 88.12 153 PHE A O 1
ATOM 1225 N N . LEU A 1 154 ? 14.836 0.151 8.32 1 90.56 154 LEU A N 1
ATOM 1226 C CA . LEU A 1 154 ? 14.945 1.074 9.445 1 90.56 154 LEU A CA 1
ATOM 1227 C C . LEU A 1 154 ? 16.359 1.643 9.547 1 90.56 154 LEU A C 1
ATOM 1229 O O . LEU A 1 154 ? 16.531 2.861 9.617 1 90.56 154 LEU A O 1
ATOM 1233 N N . ILE A 1 155 ? 17.328 0.808 9.508 1 91.12 155 ILE A N 1
ATOM 1234 C CA . ILE A 1 155 ? 18.719 1.222 9.609 1 91.12 155 ILE A CA 1
ATOM 1235 C C . ILE A 1 155 ? 19.078 2.117 8.43 1 91.12 155 ILE A C 1
ATOM 1237 O O . ILE A 1 155 ? 19.688 3.172 8.602 1 91.12 155 ILE A O 1
ATOM 1241 N N . GLY A 1 156 ? 18.703 1.681 7.27 1 89.62 156 GLY A N 1
ATOM 1242 C CA . GLY A 1 156 ? 19 2.449 6.07 1 89.62 156 GLY A CA 1
ATOM 1243 C C . GLY A 1 156 ? 18.391 3.84 6.09 1 89.62 156 GLY A C 1
ATOM 1244 O O . GLY A 1 156 ? 19.062 4.816 5.73 1 89.62 156 GLY A O 1
ATOM 1245 N N . GLN A 1 157 ? 17.219 3.926 6.52 1 88.81 157 GLN A N 1
ATOM 1246 C CA . GLN A 1 157 ? 16.531 5.211 6.562 1 88.81 157 GLN A CA 1
ATOM 1247 C C . GLN A 1 157 ? 17.172 6.148 7.578 1 88.81 157 GLN A C 1
ATOM 1249 O O . GLN A 1 157 ? 17.406 7.324 7.289 1 88.81 157 GLN A O 1
ATOM 1254 N N . LEU A 1 158 ? 17.406 5.656 8.727 1 88.75 158 LEU A N 1
ATOM 1255 C CA . LEU A 1 158 ? 17.984 6.488 9.773 1 88.75 158 LEU A CA 1
ATOM 1256 C C . LEU A 1 158 ? 19.406 6.918 9.391 1 88.75 158 LEU A C 1
ATOM 1258 O O . LEU A 1 158 ? 19.781 8.07 9.625 1 88.75 158 LEU A O 1
ATOM 1262 N N . LEU A 1 159 ? 20.109 6.008 8.82 1 90.06 159 LEU A N 1
ATOM 1263 C CA . LEU A 1 159 ? 21.453 6.344 8.359 1 90.06 159 LEU A CA 1
ATOM 1264 C C . LEU A 1 159 ? 21.391 7.395 7.254 1 90.06 159 LEU A C 1
ATOM 1266 O O . LEU A 1 159 ? 22.234 8.297 7.211 1 90.06 159 LEU A O 1
ATOM 1270 N N . ASP A 1 160 ? 20.484 7.188 6.387 1 89.69 160 ASP A N 1
ATOM 1271 C CA . ASP A 1 160 ? 20.312 8.148 5.297 1 89.69 160 ASP A CA 1
ATOM 1272 C C . ASP A 1 160 ? 20.094 9.555 5.836 1 89.69 160 ASP A C 1
ATOM 1274 O O . ASP A 1 160 ? 20.75 10.5 5.387 1 89.69 160 ASP A O 1
ATOM 1278 N N . VAL A 1 161 ? 19.234 9.648 6.781 1 86.38 161 VAL A N 1
ATOM 1279 C CA . VAL A 1 161 ? 18.922 10.938 7.387 1 86.38 161 VAL A CA 1
ATOM 1280 C C . VAL A 1 161 ? 20.156 11.508 8.07 1 86.38 161 VAL A C 1
ATOM 1282 O O . VAL A 1 161 ? 20.469 12.688 7.922 1 86.38 161 VAL A O 1
ATOM 1285 N N . TYR A 1 162 ? 20.828 10.688 8.781 1 87.25 162 TYR A N 1
ATOM 1286 C CA . TYR A 1 162 ? 22.016 11.125 9.516 1 87.25 162 TYR A CA 1
ATOM 1287 C C . TYR A 1 162 ? 23.094 11.602 8.562 1 87.25 162 TYR A C 1
ATOM 1289 O O . TYR A 1 162 ? 23.688 12.672 8.758 1 87.25 162 TYR A O 1
ATOM 1297 N N . VAL A 1 163 ? 23.359 10.852 7.547 1 88.75 163 VAL A N 1
ATOM 1298 C CA . VAL A 1 163 ? 24.406 11.195 6.582 1 88.75 163 VAL A CA 1
ATOM 1299 C C . VAL A 1 163 ? 24 12.445 5.805 1 88.75 163 VAL A C 1
ATOM 1301 O O . VAL A 1 163 ? 24.828 13.312 5.523 1 88.75 163 VAL A O 1
ATOM 1304 N N . PHE A 1 164 ? 22.75 12.516 5.488 1 86.94 164 PHE A N 1
ATOM 1305 C CA . PHE A 1 164 ? 22.219 13.688 4.809 1 86.94 164 PHE A CA 1
ATOM 1306 C C . PHE A 1 164 ? 22.531 14.953 5.598 1 86.94 164 PHE A C 1
ATOM 1308 O O . PHE A 1 164 ? 23.078 15.914 5.051 1 86.94 164 PHE A O 1
ATOM 1315 N N . HIS A 1 165 ? 22.297 14.969 6.848 1 84.75 165 HIS A N 1
ATOM 1316 C CA . HIS A 1 165 ? 22.484 16.141 7.691 1 84.75 165 HIS A CA 1
ATOM 1317 C C . HIS A 1 165 ? 23.969 16.391 7.938 1 84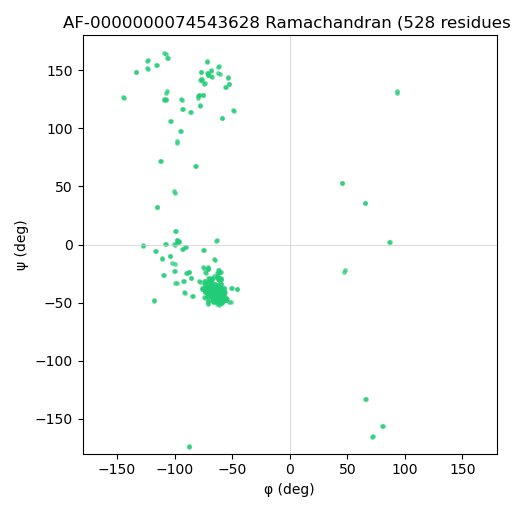.75 165 HIS A C 1
ATOM 1319 O O . HIS A 1 165 ? 24.406 17.547 8.055 1 84.75 165 HIS A O 1
ATOM 1325 N N . ALA A 1 166 ? 24.719 15.344 8.023 1 86.19 166 ALA A N 1
ATOM 1326 C CA . ALA A 1 166 ? 26.172 15.492 8.188 1 86.19 166 ALA A CA 1
ATOM 1327 C C . ALA A 1 166 ? 26.781 16.188 6.98 1 86.19 166 ALA A C 1
ATOM 1329 O O . ALA A 1 166 ? 27.625 17.078 7.133 1 86.19 166 ALA A O 1
ATOM 1330 N N . ILE A 1 167 ? 26.328 15.867 5.82 1 86.62 167 ILE A N 1
ATOM 1331 C CA . ILE A 1 167 ? 26.828 16.469 4.598 1 86.62 167 ILE A CA 1
ATOM 1332 C C . ILE A 1 167 ? 26.344 17.922 4.496 1 86.62 167 ILE A C 1
ATOM 1334 O O . ILE A 1 167 ? 27.094 18.812 4.113 1 86.62 167 ILE A O 1
ATOM 1338 N N . ARG A 1 168 ? 25.141 18.109 4.84 1 82.56 168 ARG A N 1
ATOM 1339 C CA . ARG A 1 168 ? 24.562 19.453 4.816 1 82.56 168 ARG A CA 1
ATOM 1340 C C . ARG A 1 168 ? 25.328 20.375 5.754 1 82.56 168 ARG A C 1
ATOM 1342 O O . ARG A 1 168 ? 25.578 21.547 5.426 1 82.56 168 ARG A O 1
ATOM 1349 N N . ALA A 1 169 ? 25.641 19.906 6.891 1 82.69 169 ALA A N 1
ATOM 1350 C CA . ALA A 1 169 ? 26.375 20.688 7.879 1 82.69 169 ALA A CA 1
ATOM 1351 C C . ALA A 1 169 ? 27.766 21.062 7.359 1 82.69 169 ALA A C 1
ATOM 1353 O O . ALA A 1 169 ? 28.281 22.141 7.684 1 82.69 169 ALA A O 1
ATOM 1354 N N . SER A 1 170 ? 28.297 20.25 6.473 1 82.62 170 SER A N 1
ATOM 1355 C CA . SER A 1 170 ? 29.656 20.453 5.98 1 82.62 170 SER A CA 1
ATOM 1356 C C . SER A 1 170 ? 29.656 21.297 4.711 1 82.62 170 SER A C 1
ATOM 1358 O O . SER A 1 170 ? 30.625 22.031 4.441 1 82.62 170 SER A O 1
ATOM 1360 N N . THR A 1 171 ? 28.578 21.188 3.875 1 78.62 171 THR A N 1
ATOM 1361 C CA . THR A 1 171 ? 28.609 21.797 2.547 1 78.62 171 THR A CA 1
ATOM 1362 C C . THR A 1 171 ? 27.656 22.969 2.465 1 78.62 171 THR A C 1
ATOM 1364 O O . THR A 1 171 ? 27.719 23.766 1.53 1 78.62 171 THR A O 1
ATOM 1367 N N . GLY A 1 172 ? 26.812 23.109 3.426 1 72.44 172 GLY A N 1
ATOM 1368 C CA . GLY A 1 172 ? 25.828 24.188 3.396 1 72.44 172 GLY A CA 1
ATOM 1369 C C . GLY A 1 172 ? 24.625 23.875 2.529 1 72.44 172 GLY A C 1
ATOM 1370 O O . GLY A 1 172 ? 24.25 22.703 2.381 1 72.44 172 GLY A O 1
ATOM 1371 N N . GLU A 1 173 ? 23.906 24.906 2.01 1 69.06 173 GLU A N 1
ATOM 1372 C CA . GLU A 1 173 ? 22.594 24.734 1.381 1 69.06 173 GLU A CA 1
ATOM 1373 C C . GLU A 1 173 ? 22.734 24.562 -0.128 1 69.06 173 GLU A C 1
ATOM 1375 O O . GLU A 1 173 ? 21.797 24.109 -0.789 1 69.06 173 GLU A O 1
ATOM 1380 N N . LYS A 1 174 ? 23.953 24.672 -0.616 1 71.19 174 LYS A N 1
ATOM 1381 C CA . LYS A 1 174 ? 24.094 24.828 -2.061 1 71.19 174 LYS A CA 1
ATOM 1382 C C . LYS A 1 174 ? 24.156 23.484 -2.76 1 71.19 174 LYS A C 1
ATOM 1384 O O . LYS A 1 174 ? 23.75 23.344 -3.912 1 71.19 174 LYS A O 1
ATOM 1389 N N . TRP A 1 175 ? 24.516 22.516 -2.131 1 76.75 175 TRP A N 1
ATOM 1390 C CA . TRP A 1 175 ? 24.781 21.281 -2.859 1 76.75 175 TRP A CA 1
ATOM 1391 C C . TRP A 1 175 ? 23.766 20.219 -2.496 1 76.75 175 TRP A C 1
ATOM 1393 O O . TRP A 1 175 ? 24.109 19.203 -1.89 1 76.75 175 TRP A O 1
ATOM 1403 N N . LEU A 1 176 ? 22.578 20.375 -2.941 1 74.56 176 LEU A N 1
ATOM 1404 C CA . LEU A 1 176 ? 21.5 19.438 -2.695 1 74.56 176 LEU A CA 1
ATOM 1405 C C . LEU A 1 176 ? 21.828 18.062 -3.273 1 74.56 176 LEU A C 1
ATOM 1407 O O . LEU A 1 176 ? 21.547 17.031 -2.654 1 74.56 176 LEU A O 1
ATOM 1411 N N . TRP A 1 177 ? 22.5 18.094 -4.43 1 77.25 177 TRP A N 1
ATOM 1412 C CA . TRP A 1 177 ? 22.812 16.844 -5.098 1 77.25 177 TRP A CA 1
ATOM 1413 C C . TRP A 1 177 ? 23.797 16.016 -4.266 1 77.25 177 TRP A C 1
ATOM 1415 O O . TRP A 1 177 ? 23.672 14.789 -4.199 1 77.25 177 TRP A O 1
ATOM 1425 N N . LEU A 1 178 ? 24.703 16.609 -3.617 1 78.81 178 LEU A N 1
ATOM 1426 C CA . LEU A 1 178 ? 25.703 15.898 -2.838 1 78.81 178 LEU A CA 1
ATOM 1427 C C . LEU A 1 178 ? 25.094 15.266 -1.597 1 78.81 178 LEU A C 1
ATOM 1429 O O . LEU A 1 178 ? 25.375 14.117 -1.267 1 78.81 178 LEU A O 1
ATOM 1433 N N . ARG A 1 179 ? 24.25 16 -0.955 1 82.56 179 ARG A N 1
ATOM 1434 C CA . ARG A 1 179 ? 23.703 15.461 0.282 1 82.56 179 ARG A CA 1
ATOM 1435 C C . ARG A 1 179 ? 22.641 14.406 -0.01 1 82.56 179 ARG A C 1
ATOM 1437 O O . ARG A 1 179 ? 22.547 13.398 0.697 1 82.56 179 ARG A O 1
ATOM 1444 N N . ALA A 1 180 ? 21.875 14.672 -1.043 1 79.75 180 ALA A N 1
ATOM 1445 C CA . ALA A 1 180 ? 20.828 13.711 -1.378 1 79.75 180 ALA A CA 1
ATOM 1446 C C . ALA A 1 180 ? 21.422 12.43 -1.947 1 79.75 180 ALA A C 1
ATOM 1448 O O . ALA A 1 180 ? 21.125 11.336 -1.458 1 79.75 180 ALA A O 1
ATOM 1449 N N . THR A 1 181 ? 22.25 12.555 -2.912 1 84.44 181 THR A N 1
ATOM 1450 C CA . THR A 1 181 ? 22.844 11.383 -3.543 1 84.44 181 THR A CA 1
ATOM 1451 C C . THR A 1 181 ? 23.859 10.727 -2.619 1 84.44 181 THR A C 1
ATOM 1453 O O . THR A 1 181 ? 23.922 9.5 -2.518 1 84.44 181 THR A O 1
ATOM 1456 N N . GLY A 1 182 ? 24.641 11.547 -1.962 1 87.56 182 GLY A N 1
ATOM 1457 C CA . GLY A 1 182 ? 25.641 11.016 -1.04 1 87.56 182 GLY A CA 1
ATOM 1458 C C . GLY A 1 182 ? 25.031 10.203 0.086 1 87.56 182 GLY A C 1
ATOM 1459 O O . GLY A 1 182 ? 25.5 9.109 0.396 1 87.56 182 GLY A O 1
ATOM 1460 N N . SER A 1 183 ? 24.031 10.758 0.736 1 89.06 183 SER A N 1
ATOM 1461 C CA . SER A 1 183 ? 23.375 10.047 1.828 1 89.06 183 SER A CA 1
ATOM 1462 C C . SER A 1 183 ? 22.719 8.758 1.334 1 89.06 183 SER A C 1
ATOM 1464 O O . SER A 1 183 ? 22.766 7.73 2.018 1 89.06 183 SER A O 1
ATOM 1466 N N . THR A 1 184 ? 22.125 8.805 0.153 1 87.62 184 THR A N 1
ATOM 1467 C CA . THR A 1 184 ? 21.5 7.625 -0.427 1 87.62 184 THR A CA 1
ATOM 1468 C C . THR A 1 184 ? 22.547 6.543 -0.707 1 87.62 184 THR A C 1
ATOM 1470 O O . THR A 1 184 ? 22.312 5.367 -0.412 1 87.62 184 THR A O 1
ATOM 1473 N N . LEU A 1 185 ? 23.672 6.957 -1.232 1 90.44 185 LEU A N 1
ATOM 1474 C CA . LEU A 1 185 ? 24.719 6.004 -1.568 1 90.44 185 LEU A CA 1
ATOM 1475 C C . LEU A 1 185 ? 25.219 5.289 -0.319 1 90.44 185 LEU A C 1
ATOM 1477 O O . LEU A 1 185 ? 25.406 4.07 -0.325 1 90.44 185 LEU A O 1
ATOM 1481 N N . VAL A 1 186 ? 25.375 5.996 0.68 1 90.06 186 VAL A N 1
ATOM 1482 C CA . VAL A 1 186 ? 25.891 5.422 1.92 1 90.06 186 VAL A CA 1
ATOM 1483 C C . VAL A 1 186 ? 24.828 4.52 2.545 1 90.06 186 VAL A C 1
ATOM 1485 O O . VAL A 1 186 ? 25.109 3.391 2.945 1 90.06 186 VAL A O 1
ATOM 1488 N N . SER A 1 187 ? 23.656 5.004 2.65 1 89.81 187 SER A N 1
ATOM 1489 C CA . SER A 1 187 ? 22.578 4.246 3.279 1 89.81 187 SER A CA 1
ATOM 1490 C C . SER A 1 187 ? 22.25 2.984 2.488 1 89.81 187 SER A C 1
ATOM 1492 O O . SER A 1 187 ? 22 1.928 3.07 1 89.81 187 SER A O 1
ATOM 1494 N N . GLN A 1 188 ? 22.25 3.047 1.184 1 89.06 188 GLN A N 1
ATOM 1495 C CA . GLN A 1 188 ? 21.922 1.896 0.348 1 89.06 188 GLN A CA 1
ATOM 1496 C C . GLN A 1 188 ? 23.031 0.845 0.403 1 89.06 188 GLN A C 1
ATOM 1498 O O . GLN A 1 188 ? 22.766 -0.348 0.23 1 89.06 188 GLN A O 1
ATOM 1503 N N . LEU A 1 189 ? 24.266 1.357 0.552 1 89.44 189 LEU A N 1
ATOM 1504 C CA . LEU A 1 189 ? 25.359 0.412 0.737 1 89.44 189 LEU A CA 1
ATOM 1505 C C . LEU A 1 189 ? 25.109 -0.473 1.955 1 89.44 189 LEU A C 1
ATOM 1507 O O . LEU A 1 189 ? 25.219 -1.698 1.868 1 89.44 189 LEU A O 1
ATOM 1511 N N . ILE A 1 190 ? 24.781 0.118 3.004 1 88.75 190 ILE A N 1
ATOM 1512 C CA . ILE A 1 190 ? 24.531 -0.607 4.242 1 88.75 190 ILE A CA 1
ATOM 1513 C C . ILE A 1 190 ? 23.297 -1.487 4.082 1 88.75 190 ILE A C 1
ATOM 1515 O O . ILE A 1 190 ? 23.297 -2.658 4.473 1 88.75 190 ILE A O 1
ATOM 1519 N N . ASP A 1 191 ? 22.281 -0.963 3.531 1 88.56 191 ASP A N 1
ATOM 1520 C CA . ASP A 1 191 ? 21.031 -1.681 3.33 1 88.56 191 ASP A CA 1
ATOM 1521 C C . ASP A 1 191 ? 21.25 -2.943 2.498 1 88.56 191 ASP A C 1
ATOM 1523 O O . ASP A 1 191 ? 20.672 -3.996 2.799 1 88.56 191 ASP A O 1
ATOM 1527 N N . SER A 1 192 ? 22.031 -2.852 1.45 1 87 192 SER A N 1
ATOM 1528 C CA . SER A 1 192 ? 22.25 -3.955 0.521 1 87 192 SER A CA 1
ATOM 1529 C C . SER A 1 192 ? 22.891 -5.148 1.224 1 87 192 SER A C 1
ATOM 1531 O O . SER A 1 192 ? 22.594 -6.301 0.893 1 87 192 SER A O 1
ATOM 1533 N N . PHE A 1 193 ? 23.609 -4.906 2.186 1 89.94 193 PHE A N 1
ATOM 1534 C CA . PHE A 1 193 ? 24.328 -5.992 2.852 1 89.94 193 PHE A CA 1
ATOM 1535 C C . PHE A 1 193 ? 23.562 -6.449 4.094 1 89.94 193 PHE A C 1
ATOM 1537 O O . PHE A 1 193 ? 23.578 -7.637 4.434 1 89.94 193 PHE A O 1
ATOM 1544 N N . VAL A 1 194 ? 22.922 -5.539 4.707 1 90.25 194 VAL A N 1
ATOM 1545 C CA . VAL A 1 194 ? 22.219 -5.875 5.941 1 90.25 194 VAL A CA 1
ATOM 1546 C C . VAL A 1 194 ? 21.094 -6.875 5.645 1 90.25 194 VAL A C 1
ATOM 1548 O O . VAL A 1 194 ? 20.953 -7.883 6.336 1 90.25 194 VAL A O 1
ATOM 1551 N N . VAL A 1 195 ? 20.344 -6.629 4.676 1 86.44 195 VAL A N 1
ATOM 1552 C CA . VAL A 1 195 ? 19.219 -7.5 4.34 1 86.44 195 VAL A CA 1
ATOM 1553 C C . VAL A 1 195 ? 19.734 -8.898 3.996 1 86.44 195 VAL A C 1
ATOM 1555 O O . VAL A 1 195 ? 19.219 -9.898 4.504 1 86.44 195 VAL A O 1
ATOM 1558 N N . LEU A 1 196 ? 20.75 -8.977 3.119 1 86.81 196 LEU A N 1
ATOM 1559 C CA . LEU A 1 196 ? 21.297 -10.258 2.678 1 86.81 196 LEU A CA 1
ATOM 1560 C C . LEU A 1 196 ? 21.938 -11 3.84 1 86.81 196 LEU A C 1
ATOM 1562 O O . LEU A 1 196 ? 21.766 -12.211 3.988 1 86.81 196 LEU A O 1
ATOM 1566 N N . PHE A 1 197 ? 22.625 -10.25 4.633 1 89.56 197 PHE A N 1
ATOM 1567 C CA . PHE A 1 197 ? 23.312 -10.859 5.762 1 89.56 197 PHE A CA 1
ATOM 1568 C C . PHE A 1 197 ? 22.312 -11.445 6.758 1 89.56 197 PHE A C 1
ATOM 1570 O O . PHE A 1 197 ? 22.469 -12.586 7.191 1 89.56 197 PHE A O 1
ATOM 1577 N N . ILE A 1 198 ? 21.297 -10.734 7.059 1 88.56 198 ILE A N 1
ATOM 1578 C CA . ILE A 1 198 ? 20.312 -11.18 8.047 1 88.56 198 ILE A CA 1
ATOM 1579 C C . ILE A 1 198 ? 19.453 -12.281 7.461 1 88.56 198 ILE A C 1
ATOM 1581 O O . ILE A 1 198 ? 19.281 -13.336 8.07 1 88.56 198 ILE A O 1
ATOM 1585 N N . ALA A 1 199 ? 18.969 -12.141 6.285 1 84.19 199 ALA A N 1
ATOM 1586 C CA . ALA A 1 199 ? 18 -13.062 5.695 1 84.19 199 ALA A CA 1
ATOM 1587 C C . ALA A 1 199 ? 18.672 -14.359 5.262 1 84.19 199 ALA A C 1
ATOM 1589 O O . ALA A 1 199 ? 18.094 -15.445 5.434 1 84.19 199 ALA A O 1
ATOM 1590 N N . PHE A 1 200 ? 19.906 -14.297 4.738 1 85.44 200 PHE A N 1
ATOM 1591 C CA . PHE A 1 200 ? 20.453 -15.461 4.047 1 85.44 200 PHE A CA 1
ATOM 1592 C C . PHE A 1 200 ? 21.688 -15.992 4.77 1 85.44 200 PHE A C 1
ATOM 1594 O O . PHE A 1 200 ? 22.25 -17.016 4.379 1 85.44 200 PHE A O 1
ATOM 1601 N N . TYR A 1 201 ? 22.094 -15.297 5.762 1 85.81 201 TYR A N 1
ATOM 1602 C CA . TYR A 1 201 ? 23.234 -15.789 6.531 1 85.81 201 TYR A CA 1
ATOM 1603 C C . TYR A 1 201 ? 22.844 -16.062 7.98 1 85.81 201 TYR A C 1
ATOM 1605 O O . TYR A 1 201 ? 23.031 -17.156 8.492 1 85.81 201 TYR A O 1
ATOM 1613 N N . VAL A 1 202 ? 22.188 -15.18 8.633 1 85.44 202 VAL A N 1
ATOM 1614 C CA . VAL A 1 202 ? 21.875 -15.281 10.055 1 85.44 202 VAL A CA 1
ATOM 1615 C C . VAL A 1 202 ? 20.594 -16.109 10.25 1 85.44 202 VAL A C 1
ATOM 1617 O O . VAL A 1 202 ? 20.578 -17.031 11.055 1 85.44 202 VAL A O 1
ATOM 1620 N N . LEU A 1 203 ? 19.531 -15.844 9.422 1 82.75 203 LEU A N 1
ATOM 1621 C CA . LEU A 1 203 ? 18.219 -16.438 9.68 1 82.75 203 LEU A CA 1
ATOM 1622 C C . LEU A 1 203 ? 17.906 -17.531 8.656 1 82.75 203 LEU A C 1
ATOM 1624 O O . LEU A 1 203 ? 16.797 -18.031 8.617 1 82.75 203 LEU A O 1
ATOM 1628 N N . ALA A 1 204 ? 18.719 -17.906 7.676 1 75.94 204 ALA A N 1
ATOM 1629 C CA . ALA A 1 204 ? 18.453 -18.812 6.57 1 75.94 204 ALA A CA 1
ATOM 1630 C C . ALA A 1 204 ? 18.438 -20.266 7.039 1 75.94 204 ALA A C 1
ATOM 1632 O O . ALA A 1 204 ? 17.938 -21.141 6.332 1 75.94 204 ALA A O 1
ATOM 1633 N N . GLY A 1 205 ? 18.734 -20.484 8.242 1 73.12 205 GLY A N 1
ATOM 1634 C CA . GLY A 1 205 ? 18.734 -21.844 8.727 1 73.12 205 GLY A CA 1
ATOM 1635 C C . GLY A 1 205 ? 19.812 -22.703 8.07 1 73.12 205 GLY A C 1
ATOM 1636 O O . GLY A 1 205 ? 20.969 -22.266 7.941 1 73.12 205 GLY A O 1
ATOM 1637 N N . PRO A 1 206 ? 19.344 -24 7.594 1 71.62 206 PRO A N 1
ATOM 1638 C CA . PRO A 1 206 ? 20.312 -24.969 7.066 1 71.62 206 PRO A CA 1
ATOM 1639 C C . PRO A 1 206 ? 20.844 -24.578 5.688 1 71.62 206 PRO A C 1
ATOM 1641 O O . PRO A 1 206 ? 21.922 -25 5.293 1 71.62 206 PRO A O 1
ATOM 1644 N N . ASN A 1 207 ? 20.141 -23.812 4.941 1 74.31 207 ASN A N 1
ATOM 1645 C CA . ASN A 1 207 ? 20.531 -23.438 3.59 1 74.31 207 ASN A CA 1
ATOM 1646 C C . ASN A 1 207 ? 21.141 -22.031 3.562 1 74.31 207 ASN A C 1
ATOM 1648 O O . ASN A 1 207 ? 20.922 -21.266 2.629 1 74.31 207 ASN A O 1
ATOM 1652 N N . LYS A 1 208 ? 22.016 -21.859 4.523 1 81.75 208 LYS A N 1
ATOM 1653 C CA . LYS A 1 208 ? 22.609 -20.531 4.637 1 81.75 208 LYS A CA 1
ATOM 1654 C C . LYS A 1 208 ? 23.641 -20.281 3.535 1 81.75 208 LYS A C 1
ATOM 1656 O O . LYS A 1 208 ? 24.359 -21.203 3.135 1 81.75 208 LYS A O 1
ATOM 1661 N N . TRP A 1 209 ? 23.609 -19.078 2.98 1 82.81 209 TRP A N 1
ATOM 1662 C CA . TRP A 1 209 ? 24.594 -18.641 1.99 1 82.81 209 TRP A CA 1
ATOM 1663 C C . TRP A 1 209 ? 25.969 -18.469 2.629 1 82.81 209 TRP A C 1
ATOM 1665 O O . TRP A 1 209 ? 26.062 -18.203 3.828 1 82.81 209 TRP A O 1
ATOM 1675 N N . THR A 1 210 ? 26.984 -18.703 1.814 1 84.44 210 THR A N 1
ATOM 1676 C CA . THR A 1 210 ? 28.328 -18.359 2.264 1 84.44 210 THR A CA 1
ATOM 1677 C C . THR A 1 210 ? 28.516 -16.844 2.293 1 84.44 210 THR A C 1
ATOM 1679 O O . THR A 1 210 ? 27.766 -16.109 1.659 1 84.44 210 THR A O 1
ATOM 1682 N N . LEU A 1 211 ? 29.5 -16.438 3.096 1 86.25 211 LEU A N 1
ATOM 1683 C CA . LEU A 1 211 ? 29.797 -15.016 3.164 1 86.25 211 LEU A CA 1
ATOM 1684 C C . LEU A 1 211 ? 30.188 -14.484 1.792 1 86.25 211 LEU A C 1
ATOM 1686 O O . LEU A 1 211 ? 29.891 -13.336 1.456 1 86.25 211 LEU A O 1
ATOM 1690 N N . GLN A 1 212 ? 30.844 -15.297 1.026 1 84 212 GLN A N 1
ATOM 1691 C CA . GLN A 1 212 ? 31.25 -14.891 -0.32 1 84 212 GLN A CA 1
ATOM 1692 C C . GLN A 1 212 ? 30.016 -14.656 -1.203 1 84 212 GLN A C 1
ATOM 1694 O O . GLN A 1 212 ? 30 -13.734 -2.016 1 84 212 GLN A O 1
ATOM 1699 N N . GLN A 1 213 ? 29.062 -15.492 -1.06 1 81.94 213 GLN A N 1
ATOM 1700 C CA . GLN A 1 213 ? 27.828 -15.336 -1.817 1 81.94 213 GLN A CA 1
ATOM 1701 C C . GLN A 1 213 ? 27.109 -14.047 -1.43 1 81.94 213 GLN A C 1
ATOM 1703 O O . GLN A 1 213 ? 26.656 -13.297 -2.297 1 81.94 213 GLN A O 1
ATOM 1708 N N . VAL A 1 214 ? 27.094 -13.805 -0.151 1 86.19 214 VAL A N 1
ATOM 1709 C CA . VAL A 1 214 ? 26.422 -12.617 0.372 1 86.19 214 VAL A CA 1
ATOM 1710 C C . VAL A 1 214 ? 27.125 -11.359 -0.162 1 86.19 214 VAL A C 1
ATOM 1712 O O . VAL A 1 214 ? 26.453 -10.445 -0.654 1 86.19 214 VAL A O 1
ATOM 1715 N N . LEU A 1 215 ? 28.406 -11.383 -0.158 1 86.5 215 LEU A N 1
ATOM 1716 C CA . LEU A 1 215 ? 29.172 -10.227 -0.595 1 86.5 215 LEU A CA 1
ATOM 1717 C C . LEU A 1 215 ? 29.031 -10.008 -2.098 1 86.5 215 LEU A C 1
ATOM 1719 O O . LEU A 1 215 ? 28.875 -8.875 -2.553 1 86.5 215 LEU A O 1
ATOM 1723 N N . SER A 1 216 ? 29.062 -11.062 -2.857 1 84.31 216 SER A N 1
ATOM 1724 C CA . SER A 1 216 ? 28.984 -10.953 -4.309 1 84.31 216 SER A CA 1
ATOM 1725 C C . SER A 1 216 ? 27.641 -10.406 -4.754 1 84.31 216 SER A C 1
ATOM 1727 O O . SER A 1 216 ? 27.562 -9.484 -5.57 1 84.31 216 SER A O 1
ATOM 1729 N N . ILE A 1 217 ? 26.641 -10.977 -4.133 1 83.5 217 ILE A N 1
ATOM 1730 C CA . ILE A 1 217 ? 25.297 -10.555 -4.5 1 83.5 217 ILE A CA 1
ATOM 1731 C C . ILE A 1 217 ? 25.047 -9.133 -4 1 83.5 217 ILE A C 1
ATOM 1733 O O . ILE A 1 217 ? 24.406 -8.328 -4.691 1 83.5 217 ILE A O 1
ATOM 1737 N N . GLY A 1 218 ? 25.547 -8.883 -2.848 1 87.38 218 GLY A N 1
ATOM 1738 C CA . GLY A 1 218 ? 25.422 -7.543 -2.297 1 87.38 218 GLY A CA 1
ATOM 1739 C C . GLY A 1 218 ? 26.078 -6.48 -3.166 1 87.38 218 GLY A C 1
ATOM 1740 O O . GLY A 1 218 ? 25.5 -5.402 -3.354 1 87.38 218 GLY A O 1
ATOM 1741 N N . ILE A 1 219 ? 27.188 -6.793 -3.652 1 87.81 219 ILE A N 1
ATOM 1742 C CA . ILE A 1 219 ? 27.922 -5.844 -4.484 1 87.81 219 ILE A CA 1
ATOM 1743 C C . ILE A 1 219 ? 27.141 -5.578 -5.773 1 87.81 219 ILE A C 1
ATOM 1745 O O . ILE A 1 219 ? 27.016 -4.43 -6.203 1 87.81 219 ILE A O 1
ATOM 1749 N N . ILE A 1 220 ? 26.641 -6.582 -6.379 1 84.75 220 ILE A N 1
ATOM 1750 C CA . ILE A 1 220 ? 25.891 -6.422 -7.613 1 84.75 220 ILE A CA 1
ATOM 1751 C C . ILE A 1 220 ? 24.641 -5.566 -7.348 1 84.75 220 ILE A C 1
ATOM 1753 O O . ILE A 1 220 ? 24.312 -4.684 -8.141 1 84.75 220 ILE A O 1
ATOM 1757 N N . ASN A 1 221 ? 23.984 -5.91 -6.246 1 87.62 221 ASN A N 1
ATOM 1758 C CA . ASN A 1 221 ? 22.812 -5.129 -5.848 1 87.62 221 ASN A CA 1
ATOM 1759 C C . ASN A 1 221 ? 23.172 -3.662 -5.629 1 87.62 221 ASN A C 1
ATOM 1761 O O . ASN A 1 221 ? 22.438 -2.771 -6.055 1 87.62 221 ASN A O 1
ATOM 1765 N N . TYR A 1 222 ? 24.297 -3.523 -5.039 1 90.19 222 TYR A N 1
ATOM 1766 C CA . TYR A 1 222 ? 24.719 -2.16 -4.727 1 90.19 222 TYR A CA 1
ATOM 1767 C C . TYR A 1 222 ? 25.078 -1.399 -5.996 1 90.19 222 TYR A C 1
ATOM 1769 O O . TYR A 1 222 ? 24.797 -0.204 -6.113 1 90.19 222 TYR A O 1
ATOM 1777 N N . ILE A 1 223 ? 25.734 -2.043 -6.863 1 89.81 223 ILE A N 1
ATOM 1778 C CA . ILE A 1 223 ? 26.094 -1.393 -8.117 1 89.81 223 ILE A CA 1
ATOM 1779 C C . ILE A 1 223 ? 24.844 -0.899 -8.828 1 89.81 223 ILE A C 1
ATOM 1781 O O . ILE A 1 223 ? 24.797 0.226 -9.328 1 89.81 223 ILE A O 1
ATOM 1785 N N . TYR A 1 224 ? 23.859 -1.67 -8.844 1 88.5 224 TYR A N 1
ATOM 1786 C CA . TYR A 1 224 ? 22.594 -1.265 -9.445 1 88.5 224 TYR A CA 1
ATOM 1787 C C . TYR A 1 224 ? 21.984 -0.075 -8.703 1 88.5 224 TYR A C 1
ATOM 1789 O O . TYR A 1 224 ? 21.609 0.922 -9.32 1 88.5 224 TYR A O 1
ATOM 1797 N N . LYS A 1 225 ? 21.891 -0.216 -7.414 1 88.69 225 LYS A N 1
ATOM 1798 C CA . LYS A 1 225 ? 21.297 0.84 -6.605 1 88.69 225 LYS A CA 1
ATOM 1799 C C . LYS A 1 225 ? 22.062 2.15 -6.754 1 88.69 225 LYS A C 1
ATOM 1801 O O . LYS A 1 225 ? 21.453 3.225 -6.82 1 88.69 225 LYS A O 1
ATOM 1806 N N . PHE A 1 226 ? 23.359 1.972 -6.785 1 89.06 226 PHE A N 1
ATOM 1807 C CA . PHE A 1 226 ? 24.234 3.125 -6.965 1 89.06 226 PHE A CA 1
ATOM 1808 C C . PHE A 1 226 ? 23.953 3.822 -8.289 1 89.06 226 PHE A C 1
ATOM 1810 O O . PHE A 1 226 ? 23.766 5.039 -8.328 1 89.06 226 PHE A O 1
ATOM 1817 N N . SER A 1 227 ? 23.906 3.072 -9.328 1 91.19 227 SER A N 1
ATOM 1818 C CA . SER A 1 227 ? 23.688 3.613 -10.664 1 91.19 227 SER A CA 1
ATOM 1819 C C . SER A 1 227 ? 22.328 4.301 -10.766 1 91.19 227 SER A C 1
ATOM 1821 O O . SER A 1 227 ? 22.234 5.406 -11.297 1 91.19 227 SER A O 1
ATOM 1823 N N . VAL A 1 228 ? 21.328 3.732 -10.211 1 89.62 228 VAL A N 1
ATOM 1824 C CA . VAL A 1 228 ? 19.984 4.27 -10.289 1 89.62 228 VAL A CA 1
ATOM 1825 C C . VAL A 1 228 ? 19.875 5.543 -9.453 1 89.62 228 VAL A C 1
ATOM 1827 O O . VAL A 1 228 ? 19.219 6.508 -9.852 1 89.62 228 VAL A O 1
ATOM 1830 N N . ALA A 1 229 ? 20.531 5.496 -8.297 1 87.44 229 ALA A N 1
ATOM 1831 C CA . ALA A 1 229 ? 20.531 6.672 -7.43 1 87.44 229 ALA A CA 1
ATOM 1832 C C . ALA A 1 229 ? 21.125 7.879 -8.141 1 87.44 229 ALA A C 1
ATOM 1834 O O . ALA A 1 229 ? 20.578 8.984 -8.078 1 87.44 229 ALA A O 1
ATOM 1835 N N . VAL A 1 230 ? 22.219 7.645 -8.82 1 88.44 230 VAL A N 1
ATOM 1836 C CA . VAL A 1 230 ? 22.891 8.719 -9.539 1 88.44 230 VAL A CA 1
ATOM 1837 C C . VAL A 1 230 ? 22.031 9.164 -10.719 1 88.44 230 VAL A C 1
ATOM 1839 O O . VAL A 1 230 ? 21.875 10.367 -10.953 1 88.44 230 VAL A O 1
ATOM 1842 N N . LEU A 1 231 ? 21.422 8.266 -11.375 1 88.44 231 LEU A N 1
ATOM 1843 C CA . LEU A 1 231 ? 20.625 8.547 -12.562 1 88.44 231 LEU A CA 1
ATOM 1844 C C . LEU A 1 231 ? 19.375 9.328 -12.203 1 88.44 231 LEU A C 1
ATOM 1846 O O . LEU A 1 231 ? 18.891 10.148 -12.984 1 88.44 231 LEU A O 1
ATOM 1850 N N . LEU A 1 232 ? 18.859 9.125 -11.031 1 85.88 232 LEU A N 1
ATOM 1851 C CA . LEU A 1 232 ? 17.578 9.719 -10.656 1 85.88 232 LEU A CA 1
ATOM 1852 C C . LEU A 1 232 ? 17.781 11.016 -9.891 1 85.88 232 LEU A C 1
ATOM 1854 O O . LEU A 1 232 ? 16.812 11.68 -9.508 1 85.88 232 LEU A O 1
ATOM 1858 N N . THR A 1 233 ? 18.969 11.422 -9.719 1 83.25 233 THR A N 1
ATOM 1859 C CA . THR A 1 233 ? 19.281 12.648 -8.992 1 83.25 233 THR A CA 1
ATOM 1860 C C . THR A 1 233 ? 18.578 13.844 -9.633 1 83.25 233 THR A C 1
ATOM 1862 O O . THR A 1 233 ? 18 14.672 -8.938 1 83.25 233 THR A O 1
ATOM 1865 N N . PRO A 1 234 ? 18.516 13.883 -10.969 1 85.69 234 PRO A N 1
ATOM 1866 C CA . PRO A 1 234 ? 17.828 15.023 -11.57 1 85.69 234 PRO A CA 1
ATOM 1867 C C . PRO A 1 234 ? 16.344 15.07 -11.203 1 85.69 234 PRO A C 1
ATOM 1869 O O . PRO A 1 234 ? 15.742 16.141 -11.172 1 85.69 234 PRO A O 1
ATOM 1872 N N . LEU A 1 235 ? 15.773 13.961 -10.961 1 85.62 235 LEU A N 1
ATOM 1873 C CA . LEU A 1 235 ? 14.367 13.906 -10.57 1 85.62 235 LEU A CA 1
ATOM 1874 C C . LEU A 1 235 ? 14.133 14.648 -9.258 1 85.62 235 LEU A C 1
ATOM 1876 O O . LEU A 1 235 ? 13.07 15.234 -9.047 1 85.62 235 LEU A O 1
ATOM 1880 N N . LEU A 1 236 ? 15.086 14.656 -8.453 1 83.94 236 LEU A N 1
ATOM 1881 C CA . LEU A 1 236 ? 15.008 15.383 -7.188 1 83.94 236 LEU A CA 1
ATOM 1882 C C . LEU A 1 236 ? 14.898 16.875 -7.434 1 83.94 236 LEU A C 1
ATOM 1884 O O . LEU A 1 236 ? 14.125 17.562 -6.754 1 83.94 236 LEU A O 1
ATOM 1888 N N . TYR A 1 237 ? 15.609 17.312 -8.438 1 84.69 237 TYR A N 1
ATOM 1889 C CA . TYR A 1 237 ? 15.578 18.734 -8.75 1 84.69 237 TYR A CA 1
ATOM 1890 C C . TYR A 1 237 ? 14.25 19.125 -9.375 1 84.69 237 TYR A C 1
ATOM 1892 O O . TYR A 1 237 ? 13.742 20.234 -9.141 1 84.69 237 TYR A O 1
ATOM 1900 N N . VAL A 1 238 ? 13.828 18.219 -10.133 1 88.44 238 VAL A N 1
ATOM 1901 C CA . VAL A 1 238 ? 12.516 18.469 -10.727 1 88.44 238 VAL A CA 1
ATOM 1902 C C . VAL A 1 238 ? 11.461 18.562 -9.625 1 88.44 238 VAL A C 1
ATOM 1904 O O . VAL A 1 238 ? 10.625 19.469 -9.625 1 88.44 238 VAL A O 1
ATOM 1907 N N . ALA A 1 239 ? 11.508 17.641 -8.664 1 88.75 239 ALA A N 1
ATOM 1908 C CA . ALA A 1 239 ? 10.578 17.656 -7.539 1 88.75 239 ALA A CA 1
ATOM 1909 C C . ALA A 1 239 ? 10.719 18.953 -6.734 1 88.75 239 ALA A C 1
ATOM 1911 O O . ALA A 1 239 ? 9.719 19.562 -6.359 1 88.75 239 ALA A O 1
ATOM 1912 N N . HIS A 1 240 ? 11.922 19.359 -6.566 1 85.5 240 HIS A N 1
ATOM 1913 C CA . HIS A 1 240 ? 12.195 20.594 -5.832 1 85.5 240 HIS A CA 1
ATOM 1914 C C . HIS A 1 240 ? 11.586 21.797 -6.531 1 85.5 240 HIS A C 1
ATOM 1916 O O . HIS A 1 240 ? 11.008 22.672 -5.879 1 85.5 240 HIS A O 1
ATOM 1922 N N . HIS A 1 241 ? 11.711 21.797 -7.805 1 87.81 241 HIS A N 1
ATOM 1923 C CA . HIS A 1 241 ? 11.172 22.906 -8.594 1 87.81 241 HIS A CA 1
ATOM 1924 C C . HIS A 1 241 ? 9.664 23 -8.438 1 87.81 241 HIS A C 1
ATOM 1926 O O . HIS A 1 241 ? 9.133 24.094 -8.188 1 87.81 241 HIS A O 1
ATOM 1932 N N . PHE A 1 242 ? 8.992 21.891 -8.477 1 89.88 242 PHE A N 1
ATOM 1933 C CA . PHE A 1 242 ? 7.539 21.906 -8.391 1 89.88 242 PHE A CA 1
ATOM 1934 C C . PHE A 1 242 ? 7.082 22.219 -6.973 1 89.88 242 PHE A C 1
ATOM 1936 O O . PHE A 1 242 ? 6.062 22.891 -6.781 1 89.88 242 PHE A O 1
ATOM 1943 N N . ILE A 1 243 ? 7.816 21.797 -5.996 1 90.19 243 ILE A N 1
ATOM 1944 C CA . ILE A 1 243 ? 7.461 22.062 -4.609 1 90.19 243 ILE A CA 1
ATOM 1945 C C . ILE A 1 243 ? 7.676 23.531 -4.289 1 90.19 243 ILE A C 1
ATOM 1947 O O . ILE A 1 243 ? 6.859 24.156 -3.602 1 90.19 243 ILE A O 1
ATOM 1951 N N . ASP A 1 244 ? 8.75 24.062 -4.836 1 87.56 244 ASP A N 1
ATOM 1952 C CA . ASP A 1 244 ? 9.016 25.484 -4.645 1 87.56 244 ASP A CA 1
ATOM 1953 C C . ASP A 1 244 ? 7.922 26.328 -5.285 1 87.56 244 ASP A C 1
ATOM 1955 O O . ASP A 1 244 ? 7.516 27.359 -4.727 1 87.56 244 ASP A O 1
ATOM 1959 N N . LYS A 1 245 ? 7.516 25.922 -6.43 1 89.5 245 LYS A N 1
ATOM 1960 C CA . LYS A 1 245 ? 6.43 26.625 -7.105 1 89.5 245 LYS A CA 1
ATOM 1961 C C . LYS A 1 245 ? 5.129 26.516 -6.316 1 89.5 245 LYS A C 1
ATOM 1963 O O . LYS A 1 245 ? 4.355 27.484 -6.242 1 89.5 245 LYS A O 1
ATOM 1968 N N . TYR A 1 246 ? 4.906 25.375 -5.738 1 89.5 246 TYR A N 1
ATOM 1969 C CA . TYR A 1 246 ? 3.699 25.125 -4.957 1 89.5 246 TYR A CA 1
ATOM 1970 C C . TYR A 1 246 ? 3.705 25.953 -3.672 1 89.5 246 TYR A C 1
ATOM 1972 O O . TYR A 1 246 ? 2.707 26.594 -3.336 1 89.5 246 TYR A O 1
ATOM 1980 N N . LEU A 1 247 ? 4.805 26.016 -3.002 1 88.62 247 LEU A N 1
ATOM 1981 C CA . LEU A 1 247 ? 4.906 26.703 -1.722 1 88.62 247 LEU A CA 1
ATOM 1982 C C . LEU A 1 247 ? 5.184 28.203 -1.928 1 88.62 247 LEU A C 1
ATOM 1984 O O . LEU A 1 247 ? 4.832 29.016 -1.079 1 88.62 247 LEU A O 1
ATOM 1988 N N . GLY A 1 248 ? 5.805 28.547 -2.957 1 85.25 248 GLY A N 1
ATOM 1989 C CA . GLY A 1 248 ? 6.426 29.859 -3.125 1 85.25 248 GLY A CA 1
ATOM 1990 C C . GLY A 1 248 ? 7.887 29.875 -2.721 1 85.25 248 GLY A C 1
ATOM 1991 O O . GLY A 1 248 ? 8.258 29.297 -1.697 1 85.25 248 GLY A O 1
ATOM 1992 N N . ALA A 1 249 ? 8.711 30.422 -3.541 1 78.5 249 ALA A N 1
ATOM 1993 C CA . ALA A 1 249 ? 10.164 30.359 -3.381 1 78.5 249 ALA A CA 1
ATOM 1994 C C . ALA A 1 249 ? 10.578 30.828 -1.987 1 78.5 249 ALA A C 1
ATOM 1996 O O . ALA A 1 249 ? 11.352 30.141 -1.308 1 78.5 249 ALA A O 1
ATOM 1997 N N . LYS A 1 250 ? 10.094 31.953 -1.546 1 79.75 250 LYS A N 1
ATOM 1998 C CA . LYS A 1 250 ? 10.453 32.469 -0.232 1 79.75 250 LYS A CA 1
ATOM 1999 C C . LYS A 1 250 ? 9.906 31.594 0.883 1 79.75 250 LYS A C 1
ATOM 2001 O O . LYS A 1 250 ? 10.609 31.297 1.855 1 79.75 250 LYS A O 1
ATOM 2006 N N . ALA A 1 251 ? 8.758 31.125 0.689 1 80.44 251 ALA A N 1
ATOM 2007 C CA . ALA A 1 251 ? 8.117 30.25 1.675 1 80.44 251 ALA A CA 1
ATOM 2008 C C . ALA A 1 251 ? 8.844 28.906 1.78 1 80.44 251 ALA A C 1
ATOM 2010 O O . ALA A 1 251 ? 8.977 28.359 2.873 1 80.44 251 ALA A O 1
ATOM 2011 N N . SER A 1 252 ? 9.328 28.5 0.698 1 82.31 252 SER A N 1
ATOM 2012 C CA . SER A 1 252 ? 10.07 27.25 0.671 1 82.31 252 SER A CA 1
ATOM 2013 C C . SER A 1 252 ? 11.359 27.359 1.478 1 82.31 252 SER A C 1
ATOM 2015 O O . SER A 1 252 ? 11.703 26.438 2.229 1 82.31 252 SER A O 1
ATOM 2017 N N . GLU A 1 253 ? 12.008 28.422 1.282 1 81.19 253 GLU A N 1
ATOM 2018 C CA . GLU A 1 253 ? 13.242 28.641 2.027 1 81.19 253 GLU A CA 1
ATOM 2019 C C . GLU A 1 253 ? 12.984 28.672 3.531 1 81.19 253 GLU A C 1
ATOM 2021 O O . GLU A 1 253 ? 13.758 28.125 4.312 1 81.19 253 GLU A O 1
ATOM 2026 N N . ASP A 1 254 ? 11.914 29.281 3.861 1 80.5 254 ASP A N 1
ATOM 2027 C CA . ASP A 1 254 ? 11.555 29.359 5.273 1 80.5 254 ASP A CA 1
ATOM 2028 C C . ASP A 1 254 ? 11.227 27.984 5.848 1 80.5 254 ASP A C 1
ATOM 2030 O O . ASP A 1 254 ? 11.617 27.672 6.973 1 80.5 254 ASP A O 1
ATOM 2034 N N . VAL A 1 255 ? 10.617 27.297 5.078 1 79.19 255 VAL A N 1
ATOM 2035 C CA . VAL A 1 255 ? 10.227 25.969 5.504 1 79.19 255 VAL A CA 1
ATOM 2036 C C . VAL A 1 255 ? 11.469 25.094 5.672 1 79.19 255 VAL A C 1
ATOM 2038 O O . VAL A 1 255 ? 11.602 24.375 6.668 1 79.19 255 VAL A O 1
ATOM 2041 N N . ILE A 1 256 ? 12.367 25.234 4.805 1 79.56 256 ILE A N 1
ATOM 2042 C CA . ILE A 1 256 ? 13.594 24.453 4.828 1 79.56 256 ILE A CA 1
ATOM 2043 C C . ILE A 1 256 ? 14.453 24.875 6.023 1 79.56 256 ILE A C 1
ATOM 2045 O O . ILE A 1 256 ? 15 24.016 6.73 1 79.56 256 ILE A O 1
ATOM 2049 N N . ASP A 1 257 ? 14.477 26.109 6.273 1 76.81 257 ASP A N 1
ATOM 2050 C CA . ASP A 1 257 ? 15.258 26.609 7.395 1 76.81 257 ASP A CA 1
ATOM 2051 C C . ASP A 1 257 ? 14.672 26.141 8.727 1 76.81 257 ASP A C 1
ATOM 2053 O O . ASP A 1 257 ? 15.414 25.75 9.625 1 76.81 257 ASP A O 1
ATOM 2057 N N . GLN A 1 258 ? 13.391 26.188 8.828 1 74.38 258 GLN A N 1
ATOM 2058 C CA . GLN A 1 258 ? 12.727 25.75 10.047 1 74.38 258 GLN A CA 1
ATOM 2059 C C . GLN A 1 258 ? 12.93 24.266 10.289 1 74.38 258 GLN A C 1
ATOM 2061 O O . GLN A 1 258 ? 13.125 23.828 11.422 1 74.38 258 GLN A O 1
ATOM 2066 N N . ALA A 1 259 ? 12.938 23.562 9.258 1 74.94 259 ALA A N 1
ATOM 2067 C CA . ALA A 1 259 ? 13.086 22.109 9.336 1 74.94 259 ALA A CA 1
ATOM 2068 C C . ALA A 1 259 ? 14.492 21.734 9.789 1 74.94 259 ALA A C 1
ATOM 2070 O O . ALA A 1 259 ? 14.68 20.719 10.477 1 74.94 259 ALA A O 1
ATOM 2071 N N . ASN A 1 260 ? 15.406 22.516 9.508 1 72.5 260 ASN A N 1
ATOM 2072 C CA . ASN A 1 260 ? 16.797 22.156 9.742 1 72.5 260 ASN A CA 1
ATOM 2073 C C . ASN A 1 260 ? 17.344 22.828 11.008 1 72.5 260 ASN A C 1
ATOM 2075 O O . ASN A 1 260 ? 18.391 22.438 11.516 1 72.5 260 ASN A O 1
ATOM 2079 N N . THR A 1 261 ? 16.594 23.828 11.445 1 63.38 261 THR A N 1
ATOM 2080 C CA . THR A 1 261 ? 17.016 24.453 12.695 1 63.38 261 THR A CA 1
ATOM 2081 C C . THR A 1 261 ? 16.328 23.781 13.883 1 63.38 261 THR A C 1
ATOM 2083 O O . THR A 1 261 ? 16.891 23.734 14.984 1 63.38 261 THR A O 1
ATOM 2086 N N . SER A 1 262 ? 15.031 23.469 13.727 1 55.84 262 SER A N 1
ATOM 2087 C CA . SER A 1 262 ? 14.312 22.859 14.836 1 55.84 262 SER A CA 1
ATOM 2088 C C . SER A 1 262 ? 14.938 21.516 15.219 1 55.84 262 SER A C 1
ATOM 2090 O O . SER A 1 262 ? 14.75 21.047 16.344 1 55.84 262 SER A O 1
ATOM 2092 N N . GLY A 1 263 ? 15.516 20.781 14.359 1 48.19 263 GLY A N 1
ATOM 2093 C CA . GLY A 1 263 ? 16.109 19.469 14.633 1 48.19 263 GLY A CA 1
ATOM 2094 C C . GLY A 1 263 ? 17.469 19.562 15.297 1 48.19 263 GLY A C 1
ATOM 2095 O O . GLY A 1 263 ? 18.016 18.547 15.734 1 48.19 263 GLY A O 1
ATOM 2096 N N . TYR A 1 264 ? 18.297 20.594 15.039 1 40.75 264 TYR A N 1
ATOM 2097 C CA . TYR A 1 264 ? 19.594 20.75 15.672 1 40.75 264 TYR A CA 1
ATOM 2098 C C . TYR A 1 264 ? 19.453 21 17.172 1 40.75 264 TYR A C 1
ATOM 2100 O O . TYR A 1 264 ? 20.406 20.844 17.938 1 40.75 264 TYR A O 1
ATOM 2108 N N . THR A 1 265 ? 18.344 21.578 17.594 1 36.41 265 THR A N 1
ATOM 2109 C CA . THR A 1 265 ? 18.281 21.891 19.016 1 36.41 265 THR A CA 1
ATOM 2110 C C . THR A 1 265 ? 17.688 20.734 19.812 1 36.41 265 THR A C 1
ATOM 2112 O O . THR A 1 265 ? 17.625 20.781 21.047 1 36.41 265 THR A O 1
ATOM 2115 N N . ASP A 1 266 ? 16.922 19.906 19.266 1 33.59 266 ASP A N 1
ATOM 2116 C CA . ASP A 1 266 ? 16.5 18.891 20.219 1 33.59 266 ASP A CA 1
ATOM 2117 C C . ASP A 1 266 ? 17.5 17.734 20.266 1 33.59 266 ASP A C 1
ATOM 2119 O O . ASP A 1 266 ? 18.062 17.344 19.234 1 33.59 266 ASP A O 1
ATOM 2123 N N . MET B 1 1 ? 9.391 20.328 24.172 1 43.5 1 MET B N 1
ATOM 2124 C CA . MET B 1 1 ? 8.43 21.328 23.719 1 43.5 1 MET B CA 1
ATOM 2125 C C . MET B 1 1 ? 7.055 20.703 23.484 1 43.5 1 MET B C 1
ATOM 2127 O O . MET B 1 1 ? 6.945 19.641 22.891 1 43.5 1 MET B O 1
ATOM 2131 N N . LYS B 1 2 ? 6.094 21.109 24.141 1 57.03 2 LYS B N 1
ATOM 2132 C CA . LYS B 1 2 ? 4.723 20.609 24.172 1 57.03 2 LYS B CA 1
ATOM 2133 C C . LYS B 1 2 ? 4.082 20.656 22.797 1 57.03 2 LYS B C 1
ATOM 2135 O O . LYS B 1 2 ? 4.086 21.703 22.141 1 57.03 2 LYS B O 1
ATOM 2140 N N . THR B 1 3 ? 3.848 19.516 22.141 1 69.94 3 THR B N 1
ATOM 2141 C CA . THR B 1 3 ? 3.188 19.453 20.844 1 69.94 3 THR B CA 1
ATOM 2142 C C . THR B 1 3 ? 1.901 20.266 20.859 1 69.94 3 THR B C 1
ATOM 2144 O O . THR B 1 3 ? 1.06 20.109 21.734 1 69.94 3 THR B O 1
ATOM 2147 N N . THR B 1 4 ? 1.811 21.266 20.109 1 80.25 4 THR B N 1
ATOM 2148 C CA . THR B 1 4 ? 0.623 22.109 19.984 1 80.25 4 THR B CA 1
ATOM 2149 C C . THR B 1 4 ? -0.559 21.297 19.453 1 80.25 4 THR B C 1
ATOM 2151 O O . THR B 1 4 ? -0.379 20.203 18.922 1 80.25 4 THR B O 1
ATOM 2154 N N . LEU B 1 5 ? -1.776 21.703 19.781 1 82.94 5 LEU B N 1
ATOM 2155 C CA . LEU B 1 5 ? -2.986 21.062 19.281 1 82.94 5 LEU B CA 1
ATOM 2156 C C . LEU B 1 5 ? -2.947 20.906 17.766 1 82.94 5 LEU B C 1
ATOM 2158 O O . LEU B 1 5 ? -3.381 19.875 17.234 1 82.94 5 LEU B O 1
ATOM 2162 N N . GLU B 1 6 ? -2.408 21.891 17.156 1 81.81 6 GLU B N 1
ATOM 2163 C CA . GLU B 1 6 ? -2.33 21.844 15.695 1 81.81 6 GLU B CA 1
ATOM 2164 C C . GLU B 1 6 ? -1.396 20.734 15.234 1 81.81 6 GLU B C 1
ATOM 2166 O O . GLU B 1 6 ? -1.672 20.062 14.242 1 81.81 6 GLU B O 1
ATOM 2171 N N . GLN B 1 7 ? -0.332 20.578 15.945 1 83.94 7 GLN B N 1
ATOM 2172 C CA . GLN B 1 7 ? 0.61 19.516 15.617 1 83.94 7 GLN B CA 1
ATOM 2173 C C . GLN B 1 7 ? -0.011 18.141 15.859 1 83.94 7 GLN B C 1
ATOM 2175 O O . GLN B 1 7 ? 0.184 17.219 15.07 1 83.94 7 GLN B O 1
ATOM 2180 N N . LYS B 1 8 ? -0.751 18.078 16.922 1 88.75 8 LYS B N 1
ATOM 2181 C CA . LYS B 1 8 ? -1.427 16.812 17.234 1 88.75 8 LYS B CA 1
ATOM 2182 C C . LYS B 1 8 ? -2.457 16.469 16.156 1 88.75 8 LYS B C 1
ATOM 2184 O O . LYS B 1 8 ? -2.598 15.305 15.773 1 88.75 8 LYS B O 1
ATOM 2189 N N . ARG B 1 9 ? -3.135 17.484 15.75 1 88.56 9 ARG B N 1
ATOM 2190 C CA . ARG B 1 9 ? -4.152 17.297 14.719 1 88.56 9 ARG B CA 1
ATOM 2191 C C . ARG B 1 9 ? -3.527 16.828 13.406 1 88.56 9 ARG B C 1
ATOM 2193 O O . ARG B 1 9 ? -4.039 15.922 12.758 1 88.56 9 ARG B O 1
ATOM 2200 N N . THR B 1 10 ? -2.484 17.453 13.117 1 87.75 10 THR B N 1
ATOM 2201 C CA . THR B 1 10 ? -1.783 17.094 11.883 1 87.75 10 THR B CA 1
ATOM 2202 C C . THR B 1 10 ? -1.243 15.672 11.969 1 87.75 10 THR B C 1
ATOM 2204 O O . THR B 1 10 ? -1.378 14.898 11.016 1 87.75 10 THR B O 1
ATOM 2207 N N . ASN B 1 11 ? -0.715 15.391 13.102 1 91.38 11 ASN B N 1
ATOM 2208 C CA . ASN B 1 11 ? -0.211 14.039 13.32 1 91.38 11 ASN B CA 1
ATOM 2209 C C . ASN B 1 11 ? -1.325 13 13.211 1 91.38 11 ASN B C 1
ATOM 2211 O O . ASN B 1 11 ? -1.135 11.938 12.617 1 91.38 11 ASN B O 1
ATOM 2215 N N . LEU B 1 12 ? -2.4 13.336 13.789 1 92.75 12 LEU B N 1
ATOM 2216 C CA . LEU B 1 12 ? -3.551 12.438 13.734 1 92.75 12 LEU B CA 1
ATOM 2217 C C . LEU B 1 12 ? -3.994 12.203 12.297 1 92.75 12 LEU B C 1
ATOM 2219 O O . LEU B 1 12 ? -4.262 11.062 11.906 1 92.75 12 LEU B O 1
ATOM 2223 N N . PHE B 1 13 ? -4.043 13.234 11.539 1 93.06 13 PHE B N 1
ATOM 2224 C CA . PHE B 1 13 ? -4.457 13.102 10.148 1 93.06 13 PHE B CA 1
ATOM 2225 C C . PHE B 1 13 ? -3.48 12.227 9.367 1 93.06 13 PHE B C 1
ATOM 2227 O O . PHE B 1 13 ? -3.895 11.383 8.57 1 93.06 13 PHE B O 1
ATOM 2234 N N . ILE B 1 14 ? -2.227 12.43 9.586 1 92.94 14 ILE B N 1
ATOM 2235 C CA . ILE B 1 14 ? -1.196 11.68 8.875 1 92.94 14 ILE B CA 1
ATOM 2236 C C . ILE B 1 14 ? -1.339 10.195 9.18 1 92.94 14 ILE B C 1
ATOM 2238 O O . ILE B 1 14 ? -1.293 9.359 8.273 1 92.94 14 ILE B O 1
ATOM 2242 N N . VAL B 1 15 ? -1.556 9.875 10.367 1 95.25 15 VAL B N 1
ATOM 2243 C CA . VAL B 1 15 ? -1.681 8.484 10.797 1 95.25 15 VAL B CA 1
ATOM 2244 C C . VAL B 1 15 ? -2.945 7.875 10.195 1 95.25 15 VAL B C 1
ATOM 2246 O O . VAL B 1 15 ? -2.904 6.785 9.617 1 95.25 15 VAL B O 1
ATOM 2249 N N . LEU B 1 16 ? -4.051 8.578 10.32 1 95.56 16 LEU B N 1
ATOM 2250 C CA . LEU B 1 16 ? -5.32 8.078 9.812 1 95.56 16 LEU B CA 1
ATOM 2251 C C . LEU B 1 16 ? -5.273 7.922 8.297 1 95.56 16 LEU B C 1
ATOM 2253 O O . LEU B 1 16 ? -5.754 6.926 7.75 1 95.56 16 LEU B O 1
ATOM 2257 N N . ALA B 1 17 ? -4.695 8.914 7.648 1 95.06 17 ALA B N 1
ATOM 2258 C CA . ALA B 1 17 ? -4.559 8.844 6.195 1 95.06 17 ALA B CA 1
ATOM 2259 C C . ALA B 1 17 ? -3.662 7.676 5.789 1 95.06 17 ALA B C 1
ATOM 2261 O O . ALA B 1 17 ? -3.947 6.977 4.812 1 95.06 17 ALA B O 1
ATOM 2262 N N . GLY B 1 18 ? -2.578 7.477 6.492 1 96.81 18 GLY B N 1
ATOM 2263 C CA . GLY B 1 18 ? -1.708 6.34 6.227 1 96.81 18 GLY B CA 1
ATOM 2264 C C . GLY B 1 18 ? -2.42 5.004 6.336 1 96.81 18 GLY B C 1
ATOM 2265 O O . GLY B 1 18 ? -2.262 4.141 5.473 1 96.81 18 GLY B O 1
ATOM 2266 N N . ILE B 1 19 ? -3.191 4.863 7.387 1 96.75 19 ILE B N 1
ATOM 2267 C CA . ILE B 1 19 ? -3.955 3.641 7.602 1 96.75 19 ILE B CA 1
ATOM 2268 C C . ILE B 1 19 ? -4.961 3.451 6.469 1 96.75 19 ILE B C 1
ATOM 2270 O O . ILE B 1 19 ? -5.086 2.355 5.918 1 96.75 19 ILE B O 1
ATOM 2274 N N . PHE B 1 20 ? -5.637 4.551 6.195 1 96.56 20 PHE B N 1
ATOM 2275 C CA . PHE B 1 20 ? -6.648 4.543 5.145 1 96.56 20 PHE B CA 1
ATOM 2276 C C . PHE B 1 20 ? -6.035 4.145 3.805 1 96.56 20 PHE B C 1
ATOM 2278 O O . PHE B 1 20 ? -6.52 3.223 3.146 1 96.56 20 PHE B O 1
ATOM 2285 N N . ILE B 1 21 ? -4.965 4.73 3.389 1 96.38 21 ILE B N 1
ATOM 2286 C CA . ILE B 1 21 ? -4.309 4.508 2.105 1 96.38 21 ILE B CA 1
ATOM 2287 C C . ILE B 1 21 ? -3.76 3.084 2.047 1 96.38 21 ILE B C 1
ATOM 2289 O O . ILE B 1 21 ? -3.939 2.383 1.049 1 96.38 21 ILE B O 1
ATOM 2293 N N . THR B 1 22 ? -3.129 2.664 3.086 1 97.44 22 THR B N 1
ATOM 2294 C CA . THR B 1 22 ? -2.537 1.333 3.143 1 97.44 22 THR B CA 1
ATOM 2295 C C . THR B 1 22 ? -3.607 0.257 2.982 1 97.44 22 THR B C 1
ATOM 2297 O O . THR B 1 22 ? -3.441 -0.677 2.195 1 97.44 22 THR B O 1
ATOM 2300 N N . ASN B 1 23 ? -4.68 0.432 3.719 1 96.62 23 ASN B N 1
ATOM 2301 C CA . ASN B 1 23 ? -5.738 -0.57 3.654 1 96.62 23 ASN B CA 1
ATOM 2302 C C . ASN B 1 23 ? -6.43 -0.57 2.293 1 96.62 23 ASN B C 1
ATOM 2304 O O . ASN B 1 23 ? -6.797 -1.627 1.78 1 96.62 23 ASN B O 1
ATOM 2308 N N . ALA B 1 24 ? -6.625 0.587 1.744 1 94.25 24 ALA B N 1
ATOM 2309 C CA . ALA B 1 24 ? -7.23 0.668 0.418 1 94.25 24 ALA B CA 1
ATOM 2310 C C . ALA B 1 24 ? -6.367 -0.034 -0.625 1 94.25 24 ALA B C 1
ATOM 2312 O O . ALA B 1 24 ? -6.875 -0.806 -1.442 1 94.25 24 ALA B O 1
ATOM 2313 N N . ILE B 1 25 ? -5.105 0.196 -0.581 1 94.31 25 ILE B N 1
ATOM 2314 C CA . ILE B 1 25 ? -4.176 -0.403 -1.531 1 94.31 25 ILE B CA 1
ATOM 2315 C C . ILE B 1 25 ? -4.113 -1.913 -1.31 1 94.31 25 ILE B C 1
ATOM 2317 O O . ILE B 1 25 ? -4.18 -2.691 -2.264 1 94.31 25 ILE B O 1
ATOM 2321 N N . LEU B 1 26 ? -4.02 -2.312 -0.073 1 94.31 26 LEU B N 1
ATOM 2322 C CA . LEU B 1 26 ? -3.961 -3.732 0.256 1 94.31 26 LEU B CA 1
ATOM 2323 C C . LEU B 1 26 ? -5.223 -4.449 -0.211 1 94.31 26 LEU B C 1
ATOM 2325 O O . LEU B 1 26 ? -5.152 -5.57 -0.724 1 94.31 26 LEU B O 1
ATOM 2329 N N . ALA B 1 27 ? -6.348 -3.811 0.03 1 92.69 27 ALA B N 1
ATOM 2330 C CA . ALA B 1 27 ? -7.617 -4.402 -0.383 1 92.69 27 ALA B CA 1
ATOM 2331 C C . ALA B 1 27 ? -7.625 -4.688 -1.883 1 92.69 27 ALA B C 1
ATOM 2333 O O . ALA B 1 27 ? -8.125 -5.727 -2.32 1 92.69 27 ALA B O 1
ATOM 2334 N N . GLU B 1 28 ? -7.098 -3.756 -2.625 1 90 28 GLU B N 1
ATOM 2335 C CA . GLU B 1 28 ? -7.035 -3.93 -4.074 1 90 28 GLU B CA 1
ATOM 2336 C C . GLU B 1 28 ? -6.059 -5.043 -4.453 1 90 28 GLU B C 1
ATOM 2338 O O . GLU B 1 28 ? -6.324 -5.82 -5.371 1 90 28 GLU B O 1
ATOM 2343 N N . MET B 1 29 ? -4.996 -5.141 -3.779 1 89.88 29 MET B N 1
ATOM 2344 C CA . MET B 1 29 ? -3.934 -6.078 -4.133 1 89.88 29 MET B CA 1
ATOM 2345 C C . MET B 1 29 ? -4.348 -7.512 -3.814 1 89.88 29 MET B C 1
ATOM 2347 O O . MET B 1 29 ? -4.07 -8.43 -4.594 1 89.88 29 MET B O 1
ATOM 2351 N N . ILE B 1 30 ? -5.008 -7.699 -2.707 1 91.56 30 ILE B N 1
ATOM 2352 C CA . ILE B 1 30 ? -5.289 -9.078 -2.307 1 91.56 30 ILE B CA 1
ATOM 2353 C C . ILE B 1 30 ? -6.695 -9.461 -2.75 1 91.56 30 ILE B C 1
ATOM 2355 O O . ILE B 1 30 ? -7.141 -10.594 -2.514 1 91.56 30 ILE B O 1
ATOM 2359 N N . GLY B 1 31 ? -7.395 -8.586 -3.426 1 88.81 31 GLY B N 1
ATOM 2360 C CA . GLY B 1 31 ? -8.773 -8.805 -3.846 1 88.81 31 GLY B CA 1
ATOM 2361 C C . GLY B 1 31 ? -8.922 -9.922 -4.855 1 88.81 31 GLY B C 1
ATOM 2362 O O . GLY B 1 31 ? -10.023 -10.438 -5.066 1 88.81 31 GLY B O 1
ATOM 2363 N N . VAL B 1 32 ? -7.891 -10.359 -5.379 1 86.88 32 VAL B N 1
ATOM 2364 C CA . VAL B 1 32 ? -7.922 -11.414 -6.391 1 86.88 32 VAL B CA 1
ATOM 2365 C C . VAL B 1 32 ? -8.312 -12.742 -5.746 1 86.88 32 VAL B C 1
ATOM 2367 O O . VAL B 1 32 ? -8.922 -13.594 -6.391 1 86.88 32 VAL B O 1
ATOM 2370 N N . LYS B 1 33 ? -8.016 -12.938 -4.562 1 91.56 33 LYS B N 1
ATOM 2371 C CA . LYS B 1 33 ? -8.359 -14.188 -3.893 1 91.56 33 LYS B CA 1
ATOM 2372 C C . LYS B 1 33 ? -9.82 -14.203 -3.473 1 91.56 33 LYS B C 1
ATOM 2374 O O . LYS B 1 33 ? -10.305 -13.25 -2.854 1 91.56 33 LYS B O 1
ATOM 2379 N N . ILE B 1 34 ? -10.445 -15.266 -3.859 1 90.62 34 ILE B N 1
ATOM 2380 C CA . ILE B 1 34 ? -11.812 -15.508 -3.4 1 90.62 34 ILE B CA 1
ATOM 2381 C C . ILE B 1 34 ? -11.82 -16.641 -2.383 1 90.62 34 ILE B C 1
ATOM 2383 O O . ILE B 1 34 ? -11.328 -17.75 -2.662 1 90.62 34 ILE B O 1
ATOM 2387 N N . PHE B 1 35 ? -12.344 -16.375 -1.247 1 93.25 35 PHE B N 1
ATOM 2388 C CA . PHE B 1 35 ? -12.383 -17.406 -0.208 1 93.25 35 PHE B CA 1
ATOM 2389 C C . PHE B 1 35 ? -13.812 -17.656 0.257 1 93.25 35 PHE B C 1
ATOM 2391 O O . PHE B 1 35 ? -14.703 -16.844 0.002 1 93.25 35 PHE B O 1
ATOM 2398 N N . SER B 1 36 ? -14 -18.812 0.831 1 92.62 36 SER B N 1
ATOM 2399 C CA . SER B 1 36 ? -15.273 -19.156 1.439 1 92.62 36 SER B CA 1
ATOM 2400 C C . SER B 1 36 ? -15.289 -18.828 2.928 1 92.62 36 SER B C 1
ATOM 2402 O O . SER B 1 36 ? -14.484 -19.359 3.695 1 92.62 36 SER B O 1
ATOM 2404 N N . LEU B 1 37 ? -16.188 -17.906 3.262 1 91.12 37 LEU B N 1
ATOM 2405 C CA . LEU B 1 37 ? -16.297 -17.531 4.664 1 91.12 37 LEU B CA 1
ATOM 2406 C C . LEU B 1 37 ? -16.688 -18.719 5.527 1 91.12 37 LEU B C 1
ATOM 2408 O O . LEU B 1 37 ? -16.109 -18.938 6.594 1 91.12 37 LEU B O 1
ATOM 2412 N N . GLU B 1 38 ? -17.609 -19.5 5.027 1 90.5 38 GLU B N 1
ATOM 2413 C CA . GLU B 1 38 ? -18.109 -20.672 5.754 1 90.5 38 GLU B CA 1
ATOM 2414 C C . GLU B 1 38 ? -17 -21.703 5.945 1 90.5 38 GLU B C 1
ATOM 2416 O O . GLU B 1 38 ? -16.75 -22.156 7.062 1 90.5 38 GLU B O 1
ATOM 2421 N N . LYS B 1 39 ? -16.328 -22 4.938 1 90.25 39 LYS B N 1
ATOM 2422 C CA . LYS B 1 39 ? -15.289 -23.031 5.008 1 90.25 39 LYS B CA 1
ATOM 2423 C C . LYS B 1 39 ? -14.125 -22.562 5.875 1 90.25 39 LYS B C 1
ATOM 2425 O O . LYS B 1 39 ? -13.469 -23.375 6.531 1 90.25 39 LYS B O 1
ATOM 2430 N N . THR B 1 40 ? -13.883 -21.312 5.871 1 90.44 40 THR B N 1
ATOM 2431 C CA . THR B 1 40 ? -12.805 -20.766 6.688 1 90.44 40 THR B CA 1
ATOM 2432 C C . THR B 1 40 ? -13.07 -21 8.172 1 90.44 40 THR B C 1
ATOM 2434 O O . THR B 1 40 ? -12.141 -21.219 8.945 1 90.44 40 THR B O 1
ATOM 2437 N N . PHE B 1 41 ? -14.297 -20.953 8.555 1 90.19 41 PHE B N 1
ATOM 2438 C CA . PHE B 1 41 ? -14.664 -21.172 9.945 1 90.19 41 PHE B CA 1
ATOM 2439 C C . PHE B 1 41 ? -15.148 -22.594 10.164 1 90.19 41 PHE B C 1
ATOM 2441 O O . PHE B 1 41 ? -15.797 -22.891 11.164 1 90.19 41 PHE B O 1
ATOM 2448 N N . HIS B 1 42 ? -14.945 -23.406 9.195 1 88.69 42 HIS B N 1
ATOM 2449 C CA . HIS B 1 42 ? -15.273 -24.812 9.266 1 88.69 42 HIS B CA 1
ATOM 2450 C C . HIS B 1 42 ? -16.781 -25.031 9.398 1 88.69 42 HIS B C 1
ATOM 2452 O O . HIS B 1 42 ? -17.234 -25.859 10.188 1 88.69 42 HIS B O 1
ATOM 2458 N N . LEU B 1 43 ? -17.531 -24.172 8.742 1 86.38 43 LEU B N 1
ATOM 2459 C CA . LEU B 1 43 ? -18.984 -24.297 8.656 1 86.38 43 LEU B CA 1
ATOM 2460 C C . LEU B 1 43 ? -19.406 -24.766 7.266 1 86.38 43 LEU B C 1
ATOM 2462 O O . LEU B 1 43 ? -18.625 -24.672 6.312 1 86.38 43 LEU B O 1
ATOM 2466 N N . ASP B 1 44 ? -20.609 -25.281 7.195 1 82.75 44 ASP B N 1
ATOM 2467 C CA . ASP B 1 44 ? -21.141 -25.688 5.898 1 82.75 44 ASP B CA 1
ATOM 2468 C C . ASP B 1 44 ? -21.609 -24.469 5.102 1 82.75 44 ASP B C 1
ATOM 2470 O O . ASP B 1 44 ? -22.141 -23.5 5.672 1 82.75 44 ASP B O 1
ATOM 2474 N N . PRO B 1 45 ? -21.391 -24.5 3.803 1 82.81 45 PRO B N 1
ATOM 2475 C CA . PRO B 1 45 ? -21.859 -23.391 2.965 1 82.81 45 PRO B CA 1
ATOM 2476 C C . PRO B 1 45 ? -23.344 -23.094 3.141 1 82.81 45 PRO B C 1
ATOM 2478 O O . PRO B 1 45 ? -24.141 -24.016 3.324 1 82.81 45 PRO B O 1
ATOM 2481 N N . ALA B 1 46 ? -23.75 -21.844 3.104 1 79.12 46 ALA B N 1
ATOM 2482 C CA . ALA B 1 46 ? -25.094 -21.359 3.375 1 79.12 46 ALA B CA 1
ATOM 2483 C C . ALA B 1 46 ? -26.078 -21.828 2.303 1 79.12 46 ALA B C 1
ATOM 2485 O O . ALA B 1 46 ? -27.203 -22.219 2.611 1 79.12 46 ALA B O 1
ATOM 2486 N N . GLN B 1 47 ? -25.594 -22.016 1.076 1 76.25 47 GLN B N 1
ATOM 2487 C CA . GLN B 1 47 ? -26.422 -22.453 -0.049 1 76.25 47 GLN B CA 1
ATOM 2488 C C . GLN B 1 47 ? -27.734 -21.688 -0.096 1 76.25 47 GLN B C 1
ATOM 2490 O O . GLN B 1 47 ? -28.812 -22.297 -0.194 1 76.25 47 GLN B O 1
ATOM 2495 N N . LEU B 1 48 ? -27.641 -20.375 -0.09 1 77.06 48 LEU B N 1
ATOM 2496 C CA . LEU B 1 48 ? -28.812 -19.516 -0.11 1 77.06 48 LEU B CA 1
ATOM 2497 C C . LEU B 1 48 ? -29.375 -19.406 -1.522 1 77.06 48 LEU B C 1
ATOM 2499 O O . LEU B 1 48 ? -28.625 -19.297 -2.49 1 77.06 48 LEU B O 1
ATOM 2503 N N . SER B 1 49 ? -30.578 -19.672 -1.724 1 71.56 49 SER B N 1
ATOM 2504 C CA . SER B 1 49 ? -31.219 -19.547 -3.031 1 71.56 49 SER B CA 1
ATOM 2505 C C . SER B 1 49 ? -31.906 -18.188 -3.193 1 71.56 49 SER B C 1
ATOM 2507 O O . SER B 1 49 ? -32.875 -17.891 -2.5 1 71.56 49 SER B O 1
ATOM 2509 N N . LEU B 1 50 ? -31.078 -17.266 -3.908 1 69.88 50 LEU B N 1
ATOM 2510 C CA . LEU B 1 50 ? -31.688 -15.961 -4.191 1 69.88 50 LEU B CA 1
ATOM 2511 C C . LEU B 1 50 ? -32 -15.828 -5.676 1 69.88 50 LEU B C 1
ATOM 2513 O O . LEU B 1 50 ? -31.109 -15.836 -6.516 1 69.88 50 LEU B O 1
ATOM 2517 N N . PHE B 1 51 ? -33.156 -15.555 -6.129 1 67.94 51 PHE B N 1
ATOM 2518 C CA . PHE B 1 51 ? -33.719 -15.266 -7.441 1 67.94 51 PHE B CA 1
ATOM 2519 C C . PHE B 1 51 ? -33.25 -16.297 -8.461 1 67.94 51 PHE B C 1
ATOM 2521 O O . PHE B 1 51 ? -33.594 -16.203 -9.648 1 67.94 51 PHE B O 1
ATOM 2528 N N . THR B 1 52 ? -32.125 -17.016 -8.258 1 61.5 52 THR B N 1
ATOM 2529 C CA . THR B 1 52 ? -31.625 -17.984 -9.234 1 61.5 52 THR B CA 1
ATOM 2530 C C . THR B 1 52 ? -31.641 -19.391 -8.656 1 61.5 52 THR B C 1
ATOM 2532 O O . THR B 1 52 ? -31.797 -19.578 -7.445 1 61.5 52 THR B O 1
ATOM 2535 N N . ASP B 1 53 ? -31.719 -20.234 -9.5 1 62.09 53 ASP B N 1
ATOM 2536 C CA . ASP B 1 53 ? -31.547 -21.641 -9.148 1 62.09 53 ASP B CA 1
ATOM 2537 C C . ASP B 1 53 ? -30.141 -21.891 -8.609 1 62.09 53 ASP B C 1
ATOM 2539 O O . ASP B 1 53 ? -29.828 -23.016 -8.203 1 62.09 53 ASP B O 1
ATOM 2543 N N . PHE B 1 54 ? -29.438 -20.734 -8.523 1 65.69 54 PHE B N 1
ATOM 2544 C CA . PHE B 1 54 ? -28.062 -20.891 -8.086 1 65.69 54 PHE B CA 1
ATOM 2545 C C . PHE B 1 54 ? -27.938 -20.703 -6.574 1 65.69 54 PHE B C 1
ATOM 2547 O O . PHE B 1 54 ? -28.594 -19.812 -6.004 1 65.69 54 PHE B O 1
ATOM 2554 N N . LYS B 1 55 ? -27.422 -21.656 -5.992 1 70.69 55 LYS B N 1
ATOM 2555 C CA . LYS B 1 55 ? -27.125 -21.594 -4.566 1 70.69 55 LYS B CA 1
ATOM 2556 C C . LYS B 1 55 ? -25.906 -20.734 -4.293 1 70.69 55 LYS B C 1
ATOM 2558 O O . LYS B 1 55 ? -24.875 -20.859 -4.969 1 70.69 55 LYS B O 1
ATOM 2563 N N . LEU B 1 56 ? -26.266 -19.828 -3.326 1 76.5 56 LEU B N 1
ATOM 2564 C CA . LEU B 1 56 ? -25.203 -18.844 -3.098 1 76.5 56 LEU B CA 1
ATOM 2565 C C . LEU B 1 56 ? -24.516 -19.094 -1.758 1 76.5 56 LEU B C 1
ATOM 2567 O O . LEU B 1 56 ? -25.172 -19.453 -0.776 1 76.5 56 LEU B O 1
ATOM 2571 N N . ASP B 1 57 ? -23.281 -19.125 -1.789 1 83.62 57 ASP B N 1
ATOM 2572 C CA . ASP B 1 57 ? -22.406 -19.219 -0.62 1 83.62 57 ASP B CA 1
ATOM 2573 C C . ASP B 1 57 ? -21.703 -17.891 -0.351 1 83.62 57 ASP B C 1
ATOM 2575 O O . ASP B 1 57 ? -21.75 -16.969 -1.174 1 83.62 57 ASP B O 1
ATOM 2579 N N . PHE B 1 58 ? -21.188 -17.797 0.834 1 87.75 58 PHE B N 1
ATOM 2580 C CA . PHE B 1 58 ? -20.438 -16.594 1.177 1 87.75 58 PHE B CA 1
ATOM 2581 C C . PHE B 1 58 ? -19.016 -16.672 0.646 1 87.75 58 PHE B C 1
ATOM 2583 O O . PHE B 1 58 ? -18.047 -16.75 1.424 1 87.75 58 PHE B O 1
ATOM 2590 N N . ASN B 1 59 ? -18.969 -16.641 -0.638 1 88.44 59 ASN B N 1
ATOM 2591 C CA . ASN B 1 59 ? -17.688 -16.484 -1.323 1 88.44 59 ASN B CA 1
ATOM 2592 C C . ASN B 1 59 ? -17.312 -15.008 -1.475 1 88.44 59 ASN B C 1
ATOM 2594 O O . ASN B 1 59 ? -17.984 -14.266 -2.197 1 88.44 59 ASN B O 1
ATOM 2598 N N . LEU B 1 60 ? -16.266 -14.648 -0.8 1 89.31 60 LEU B N 1
ATOM 2599 C CA . LEU B 1 60 ? -15.891 -13.234 -0.725 1 89.31 60 LEU B CA 1
ATOM 2600 C C . LEU B 1 60 ? -14.469 -13.023 -1.228 1 89.31 60 LEU B C 1
ATOM 2602 O O . LEU B 1 60 ? -13.648 -13.945 -1.195 1 89.31 60 LEU B O 1
ATOM 2606 N N . THR B 1 61 ? -14.32 -11.844 -1.725 1 88.38 61 THR B N 1
ATOM 2607 C CA . THR B 1 61 ? -12.945 -11.461 -2.025 1 88.38 61 THR B CA 1
ATOM 2608 C C . THR B 1 61 ? -12.156 -11.219 -0.739 1 88.38 61 THR B C 1
ATOM 2610 O O . THR B 1 61 ? -12.719 -10.812 0.275 1 88.38 61 THR B O 1
ATOM 2613 N N . ALA B 1 62 ? -10.859 -11.555 -0.787 1 91.62 62 ALA B N 1
ATOM 2614 C CA . ALA B 1 62 ? -10.023 -11.281 0.379 1 91.62 62 ALA B CA 1
ATOM 2615 C C . ALA B 1 62 ? -9.992 -9.789 0.703 1 91.62 62 ALA B C 1
ATOM 2617 O O . ALA B 1 62 ? -9.711 -9.398 1.837 1 91.62 62 ALA B O 1
ATOM 2618 N N . GLY B 1 63 ? -10.25 -8.938 -0.229 1 88.94 63 GLY B N 1
ATOM 2619 C CA . GLY B 1 63 ? -10.375 -7.508 0 1 88.94 63 GLY B CA 1
ATOM 2620 C C . GLY B 1 63 ? -11.477 -7.156 0.976 1 88.94 63 GLY B C 1
ATOM 2621 O O . GLY B 1 63 ? -11.391 -6.148 1.681 1 88.94 63 GLY B O 1
ATOM 2622 N N . ALA B 1 64 ? -12.492 -7.992 0.997 1 87.38 64 ALA B N 1
ATOM 2623 C CA . ALA B 1 64 ? -13.633 -7.758 1.883 1 87.38 64 ALA B CA 1
ATOM 2624 C C . ALA B 1 64 ? -13.195 -7.77 3.346 1 87.38 64 ALA B C 1
ATOM 2626 O O . ALA B 1 64 ? -13.875 -7.199 4.207 1 87.38 64 ALA B O 1
ATOM 2627 N N . LEU B 1 65 ? -12.07 -8.406 3.607 1 89.5 65 LEU B N 1
ATOM 2628 C CA . LEU B 1 65 ? -11.539 -8.453 4.965 1 89.5 65 LEU B CA 1
ATOM 2629 C C . LEU B 1 65 ? -11 -7.086 5.387 1 89.5 65 LEU B C 1
ATOM 2631 O O . LEU B 1 65 ? -10.969 -6.766 6.578 1 89.5 65 LEU B O 1
ATOM 2635 N N . ILE B 1 66 ? -10.695 -6.25 4.473 1 92.31 66 ILE B N 1
ATOM 2636 C CA . ILE B 1 66 ? -9.938 -5.035 4.746 1 92.31 66 ILE B CA 1
ATOM 2637 C C . ILE B 1 66 ? -10.844 -3.816 4.602 1 92.31 66 ILE B C 1
ATOM 2639 O O . ILE B 1 66 ? -10.695 -2.83 5.324 1 92.31 66 ILE B O 1
ATOM 2643 N N . TRP B 1 67 ? -11.828 -3.9 3.842 1 89.25 67 TRP B N 1
ATOM 2644 C CA . TRP B 1 67 ? -12.688 -2.768 3.516 1 89.25 67 TRP B CA 1
ATOM 2645 C C . TRP B 1 67 ? -13.336 -2.195 4.77 1 89.25 67 TRP B C 1
ATOM 2647 O O . TRP B 1 67 ? -13.5 -0.979 4.895 1 89.25 67 TRP B O 1
ATOM 2657 N N . PRO B 1 68 ? -13.703 -3.074 5.676 1 89.25 68 PRO B N 1
ATOM 2658 C CA . PRO B 1 68 ? -14.273 -2.508 6.898 1 89.25 68 PRO B CA 1
ATOM 2659 C C . PRO B 1 68 ? -13.328 -1.523 7.59 1 89.25 68 PRO B C 1
ATOM 2661 O O . PRO B 1 68 ? -13.781 -0.515 8.141 1 89.25 68 PRO B O 1
ATOM 2664 N N . ILE B 1 69 ? -12.078 -1.782 7.594 1 91.56 69 ILE B N 1
ATOM 2665 C CA . ILE B 1 69 ? -11.109 -0.884 8.211 1 91.56 69 ILE B CA 1
ATOM 2666 C C . ILE B 1 69 ? -11.023 0.414 7.41 1 91.56 69 ILE B C 1
ATOM 2668 O O . ILE B 1 69 ? -10.867 1.494 7.984 1 91.56 69 ILE B O 1
ATOM 2672 N N . VAL B 1 70 ? -11.133 0.304 6.137 1 91.56 70 VAL B N 1
ATOM 2673 C CA . VAL B 1 70 ? -11.133 1.48 5.273 1 91.56 70 VAL B CA 1
ATOM 2674 C C . VAL B 1 70 ? -12.312 2.381 5.629 1 91.56 70 VAL B C 1
ATOM 2676 O O . VAL B 1 70 ? -12.148 3.592 5.801 1 91.56 70 VAL B O 1
ATOM 2679 N N . PHE B 1 71 ? -13.43 1.854 5.812 1 86.25 71 PHE B N 1
ATOM 2680 C CA . PHE B 1 71 ? -14.625 2.637 6.098 1 86.25 71 PHE B CA 1
ATOM 2681 C C . PHE B 1 71 ? -14.555 3.258 7.484 1 86.25 71 PHE B C 1
ATOM 2683 O O . PHE B 1 71 ? -14.93 4.414 7.676 1 86.25 71 PHE B O 1
ATOM 2690 N N . ILE B 1 72 ? -14.102 2.469 8.391 1 87.69 72 ILE B N 1
ATOM 2691 C CA . ILE B 1 72 ? -13.953 2.992 9.742 1 87.69 72 ILE B CA 1
ATOM 2692 C C . ILE B 1 72 ? -12.977 4.164 9.742 1 87.69 72 ILE B C 1
ATOM 2694 O O . ILE B 1 72 ? -13.227 5.195 10.367 1 87.69 72 ILE B O 1
ATOM 2698 N N . SER B 1 73 ? -11.891 3.967 9.078 1 91.44 73 SER B N 1
ATOM 2699 C CA . SER B 1 73 ? -10.898 5.039 8.977 1 91.44 73 SER B CA 1
ATOM 2700 C C . SER B 1 73 ? -11.5 6.285 8.336 1 91.44 73 SER B C 1
ATOM 2702 O O . SER B 1 73 ? -11.25 7.402 8.789 1 91.44 73 SER B O 1
ATOM 2704 N N . THR B 1 74 ? -12.289 6.055 7.324 1 89.88 74 THR B N 1
ATOM 2705 C CA . THR B 1 74 ? -12.938 7.168 6.641 1 89.88 74 THR B CA 1
ATOM 2706 C C . THR B 1 74 ? -13.914 7.883 7.57 1 89.88 74 THR B C 1
ATOM 2708 O O . THR B 1 74 ? -13.984 9.109 7.578 1 89.88 74 THR B O 1
ATOM 2711 N N . ASP B 1 75 ? -14.641 7.156 8.328 1 87.69 75 ASP B N 1
ATOM 2712 C CA . ASP B 1 75 ? -15.586 7.738 9.266 1 87.69 75 ASP B CA 1
ATOM 2713 C C . ASP B 1 75 ? -14.875 8.594 10.312 1 87.69 75 ASP B C 1
ATOM 2715 O O . ASP B 1 75 ? -15.352 9.672 10.68 1 87.69 75 ASP B O 1
ATOM 2719 N N . ILE B 1 76 ? -13.789 8.102 10.773 1 89.94 76 ILE B N 1
ATOM 2720 C CA . ILE B 1 76 ? -13.023 8.844 11.766 1 89.94 76 ILE B CA 1
ATOM 2721 C C . ILE B 1 76 ? -12.484 10.133 11.148 1 89.94 76 ILE B C 1
ATOM 2723 O O . ILE B 1 76 ? -12.57 11.203 11.758 1 89.94 76 ILE B O 1
ATOM 2727 N N . ILE B 1 77 ? -11.961 10.031 9.977 1 91.81 77 ILE B N 1
ATOM 2728 C CA . ILE B 1 77 ? -11.461 11.211 9.289 1 91.81 77 ILE B CA 1
ATOM 2729 C C . ILE B 1 77 ? -12.602 12.203 9.062 1 91.81 77 ILE B C 1
ATOM 2731 O O . ILE B 1 77 ? -12.422 13.414 9.227 1 91.81 77 ILE B O 1
ATOM 2735 N N . ASN B 1 78 ? -13.719 11.625 8.688 1 88.19 78 ASN B N 1
ATOM 2736 C CA . ASN B 1 78 ? -14.883 12.477 8.477 1 88.19 78 ASN B CA 1
ATOM 2737 C C . ASN B 1 78 ? -15.281 13.211 9.75 1 88.19 78 ASN B C 1
ATOM 2739 O O . ASN B 1 78 ? -15.609 14.398 9.711 1 88.19 78 ASN B O 1
ATOM 2743 N N . GLU B 1 79 ? -15.242 12.602 10.844 1 85.94 79 GLU B N 1
ATOM 2744 C CA . GLU B 1 79 ? -15.633 13.148 12.133 1 85.94 79 GLU B CA 1
ATOM 2745 C C . GLU B 1 79 ? -14.688 14.266 12.57 1 85.94 79 GLU B C 1
ATOM 2747 O O . GLU B 1 79 ? -15.141 15.32 13.031 1 85.94 79 GLU B O 1
ATOM 2752 N N . TYR B 1 80 ? -13.422 14.094 12.383 1 88.69 80 TYR B N 1
ATOM 2753 C CA . TYR B 1 80 ? -12.438 15.016 12.961 1 88.69 80 TYR B CA 1
ATOM 2754 C C . TYR B 1 80 ? -11.961 16.016 11.922 1 88.69 80 TYR B C 1
ATOM 2756 O O . TYR B 1 80 ? -11.5 17.109 12.266 1 88.69 80 TYR B O 1
ATOM 2764 N N . PHE B 1 81 ? -12.086 15.648 10.617 1 90.62 81 PHE B N 1
ATOM 2765 C CA . PHE B 1 81 ? -11.5 16.516 9.609 1 90.62 81 PHE B CA 1
ATOM 2766 C C . PHE B 1 81 ? -12.523 16.875 8.539 1 90.62 81 PHE B C 1
ATOM 2768 O O . PHE B 1 81 ? -12.211 17.578 7.578 1 90.62 81 PHE B O 1
ATOM 2775 N N . GLY B 1 82 ? -13.742 16.344 8.672 1 87.56 82 GLY B N 1
ATOM 2776 C CA . GLY B 1 82 ? -14.867 16.734 7.836 1 87.56 82 GLY B CA 1
ATOM 2777 C C . GLY B 1 82 ? -14.75 16.219 6.41 1 87.56 82 GLY B C 1
ATOM 2778 O O . GLY B 1 82 ? -13.93 15.352 6.121 1 87.56 82 GLY B O 1
ATOM 2779 N N . LYS B 1 83 ? -15.57 16.797 5.555 1 88.62 83 LYS B N 1
ATOM 2780 C CA . LYS B 1 83 ? -15.68 16.391 4.16 1 88.62 83 LYS B CA 1
ATOM 2781 C C . LYS B 1 83 ? -14.383 16.656 3.4 1 88.62 83 LYS B C 1
ATOM 2783 O O . LYS B 1 83 ? -13.969 15.852 2.564 1 88.62 83 LYS B O 1
ATOM 2788 N N . LYS B 1 84 ? -13.781 17.734 3.674 1 90.25 84 LYS B N 1
ATOM 2789 C CA . LYS B 1 84 ? -12.547 18.109 2.992 1 90.25 84 LYS B CA 1
ATOM 2790 C C . LYS B 1 84 ? -11.43 17.109 3.281 1 90.25 84 LYS B C 1
ATOM 2792 O O . LYS B 1 84 ? -10.664 16.75 2.385 1 90.25 84 LYS B O 1
ATOM 2797 N N . GLY B 1 85 ? -11.383 16.688 4.566 1 91.81 85 GLY B N 1
ATOM 2798 C CA . GLY B 1 85 ? -10.391 15.695 4.934 1 91.81 85 GLY B CA 1
ATOM 2799 C C . GLY B 1 85 ? -10.578 14.359 4.227 1 91.81 85 GLY B C 1
ATOM 2800 O O . GLY B 1 85 ? -9.617 13.758 3.752 1 91.81 85 GLY B O 1
ATOM 2801 N N . VAL B 1 86 ? -11.805 13.961 4.102 1 91.19 86 VAL B N 1
ATOM 2802 C CA . VAL B 1 86 ? -12.117 12.688 3.467 1 91.19 86 VAL B CA 1
ATOM 2803 C C . VAL B 1 86 ? -11.805 12.758 1.974 1 91.19 86 VAL B C 1
ATOM 2805 O O . VAL B 1 86 ? -11.203 11.844 1.414 1 91.19 86 VAL B O 1
ATOM 2808 N N . LYS B 1 87 ? -12.203 13.828 1.361 1 92.31 87 LYS B N 1
ATOM 2809 C CA . LYS B 1 87 ? -11.945 14 -0.066 1 92.31 87 LYS B CA 1
ATOM 2810 C C . LYS B 1 87 ? -10.445 13.984 -0.359 1 92.31 87 LYS B C 1
ATOM 2812 O O . LYS B 1 87 ? -9.992 13.32 -1.292 1 92.31 87 LYS B O 1
ATOM 2817 N N . LYS B 1 88 ? -9.719 14.688 0.471 1 93.5 88 LYS B N 1
ATOM 2818 C CA . LYS B 1 88 ? -8.273 14.734 0.305 1 93.5 88 LYS B CA 1
ATOM 2819 C C . LYS B 1 88 ? -7.656 13.344 0.401 1 93.5 88 LYS B C 1
ATOM 2821 O O . LYS B 1 88 ? -6.875 12.945 -0.464 1 93.5 88 LYS B O 1
ATOM 2826 N N . ALA B 1 89 ? -8.023 12.656 1.457 1 94.5 89 ALA B N 1
ATOM 2827 C CA . ALA B 1 89 ? -7.496 11.312 1.662 1 94.5 89 ALA B CA 1
ATOM 2828 C C . ALA B 1 89 ? -7.922 10.375 0.533 1 94.5 89 ALA B C 1
ATOM 2830 O O . ALA B 1 89 ? -7.125 9.562 0.058 1 94.5 89 ALA B O 1
ATOM 2831 N N . THR B 1 90 ? -9.141 10.547 0.058 1 94.44 90 THR B N 1
ATOM 2832 C CA . THR B 1 90 ? -9.703 9.664 -0.958 1 94.44 90 THR B CA 1
ATOM 2833 C C . THR B 1 90 ? -9.031 9.898 -2.309 1 94.44 90 THR B C 1
ATOM 2835 O O . THR B 1 90 ? -8.617 8.953 -2.977 1 94.44 90 THR B O 1
ATOM 2838 N N . TYR B 1 91 ? -8.852 11.125 -2.688 1 95.62 91 TYR B N 1
ATOM 2839 C CA . TYR B 1 91 ? -8.219 11.43 -3.963 1 95.62 91 TYR B CA 1
ATOM 2840 C C . TYR B 1 91 ? -6.754 11 -3.965 1 95.62 91 TYR B C 1
ATOM 2842 O O . TYR B 1 91 ? -6.25 10.492 -4.969 1 95.62 91 TYR B O 1
ATOM 2850 N N . LEU B 1 92 ? -6.145 11.219 -2.879 1 96 92 LEU B N 1
ATOM 2851 C CA . LEU B 1 92 ? -4.77 10.75 -2.76 1 96 92 LEU B CA 1
ATOM 2852 C C . LEU B 1 92 ? -4.699 9.234 -2.877 1 96 92 LEU B C 1
ATOM 2854 O O . LEU B 1 92 ? -3.842 8.695 -3.588 1 96 92 LEU B O 1
ATOM 2858 N N . ALA B 1 93 ? -5.617 8.578 -2.219 1 95.81 93 ALA B N 1
ATOM 2859 C CA . ALA B 1 93 ? -5.652 7.117 -2.254 1 95.81 93 ALA B CA 1
ATOM 2860 C C . ALA B 1 93 ? -5.879 6.609 -3.676 1 95.81 93 ALA B C 1
ATOM 2862 O O . ALA B 1 93 ? -5.211 5.676 -4.121 1 95.81 93 ALA B O 1
ATOM 2863 N N . ILE B 1 94 ? -6.773 7.234 -4.359 1 95.06 94 ILE B N 1
ATOM 2864 C CA . ILE B 1 94 ? -7.094 6.82 -5.719 1 95.06 94 ILE B CA 1
ATOM 2865 C C . ILE B 1 94 ? -5.867 7.004 -6.613 1 95.06 94 ILE B C 1
ATOM 2867 O O . ILE B 1 94 ? -5.52 6.113 -7.391 1 95.06 94 ILE B O 1
ATOM 2871 N N . GLY B 1 95 ? -5.246 8.141 -6.539 1 96.12 95 GLY B N 1
ATOM 2872 C CA . GLY B 1 95 ? -4.031 8.367 -7.297 1 96.12 95 GLY B CA 1
ATOM 2873 C C . GLY B 1 95 ? -2.943 7.348 -7.012 1 96.12 95 GLY B C 1
ATOM 2874 O O . GLY B 1 95 ? -2.279 6.867 -7.93 1 96.12 95 GLY B O 1
ATOM 2875 N N . LEU B 1 96 ? -2.758 6.977 -5.781 1 96.69 96 LEU B N 1
ATOM 2876 C CA . LEU B 1 96 ? -1.716 6.043 -5.371 1 96.69 96 LEU B CA 1
ATOM 2877 C C . LEU B 1 96 ? -2.074 4.617 -5.777 1 96.69 96 LEU B C 1
ATOM 2879 O O . LEU B 1 96 ? -1.189 3.809 -6.074 1 96.69 96 LEU B O 1
ATOM 2883 N N . ILE B 1 97 ? -3.357 4.344 -5.801 1 95 97 ILE B N 1
ATOM 2884 C CA . ILE B 1 97 ? -3.797 3.035 -6.277 1 95 97 ILE B CA 1
ATOM 2885 C C . ILE B 1 97 ? -3.486 2.895 -7.766 1 95 97 ILE B C 1
ATOM 2887 O O . ILE B 1 97 ? -2.945 1.876 -8.203 1 95 97 ILE B O 1
ATOM 2891 N N . ILE B 1 98 ? -3.836 3.906 -8.516 1 94.5 98 ILE B N 1
ATOM 2892 C CA . ILE B 1 98 ? -3.539 3.902 -9.945 1 94.5 98 ILE B CA 1
ATOM 2893 C C . ILE B 1 98 ? -2.035 3.754 -10.156 1 94.5 98 ILE B C 1
ATOM 2895 O O . ILE B 1 98 ? -1.596 2.951 -10.984 1 94.5 98 ILE B O 1
ATOM 2899 N N . TYR B 1 99 ? -1.275 4.52 -9.445 1 95.81 99 TYR B N 1
ATOM 2900 C CA . TYR B 1 99 ? 0.179 4.414 -9.484 1 95.81 99 TYR B CA 1
ATOM 2901 C C . TYR B 1 99 ? 0.634 2.996 -9.172 1 95.81 99 TYR B C 1
ATOM 2903 O O . TYR B 1 99 ? 1.508 2.451 -9.852 1 95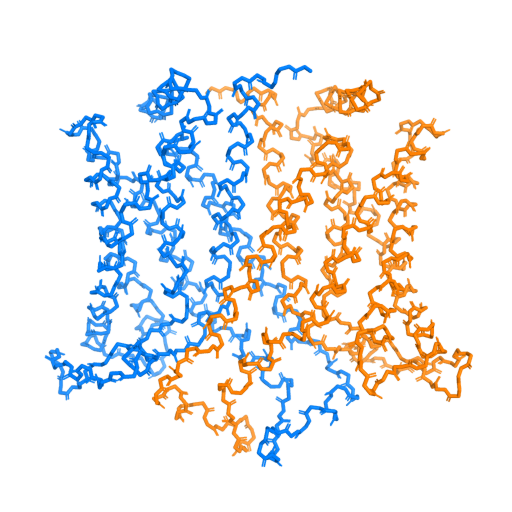.81 99 TYR B O 1
ATOM 2911 N N . SER B 1 100 ? 0.073 2.398 -8.133 1 94.19 100 SER B N 1
ATOM 2912 C CA . SER B 1 100 ? 0.44 1.049 -7.715 1 94.19 100 SER B CA 1
ATOM 2913 C C . SER B 1 100 ? 0.191 0.039 -8.828 1 94.19 100 SER B C 1
ATOM 2915 O O . SER B 1 100 ? 1.011 -0.853 -9.062 1 94.19 100 SER B O 1
ATOM 2917 N N . PHE B 1 101 ? -0.886 0.211 -9.516 1 92.56 101 PHE B N 1
ATOM 2918 C CA . PHE B 1 101 ? -1.196 -0.711 -10.602 1 92.56 101 PHE B CA 1
ATOM 2919 C C . PHE B 1 101 ? -0.244 -0.506 -11.773 1 92.56 101 PHE B C 1
ATOM 2921 O O . PHE B 1 101 ? 0.098 -1.459 -12.477 1 92.56 101 PHE B O 1
ATOM 2928 N N . PHE B 1 102 ? 0.151 0.697 -12 1 93.38 102 PHE B N 1
ATOM 2929 C CA . PHE B 1 102 ? 1.156 0.961 -13.023 1 93.38 102 PHE B CA 1
ATOM 2930 C C . PHE B 1 102 ? 2.469 0.264 -12.688 1 93.38 102 PHE B C 1
ATOM 2932 O O . PHE B 1 102 ? 3.09 -0.354 -13.555 1 93.38 102 PHE B O 1
ATOM 2939 N N . VAL B 1 103 ? 2.859 0.359 -11.461 1 93.62 103 VAL B N 1
ATOM 2940 C CA . VAL B 1 103 ? 4.078 -0.289 -10.992 1 93.62 103 VAL B CA 1
ATOM 2941 C C . VAL B 1 103 ? 3.947 -1.804 -11.141 1 93.62 103 VAL B C 1
ATOM 2943 O O . VAL B 1 103 ? 4.883 -2.477 -11.578 1 93.62 103 VAL B O 1
ATOM 2946 N N . LEU B 1 104 ? 2.848 -2.316 -10.734 1 92.69 104 LEU B N 1
ATOM 2947 C CA . LEU B 1 104 ? 2.6 -3.748 -10.859 1 92.69 104 LEU B CA 1
ATOM 2948 C C . LEU B 1 104 ? 2.656 -4.184 -12.32 1 92.69 104 LEU B C 1
ATOM 2950 O O . LEU B 1 104 ? 3.164 -5.262 -12.633 1 92.69 104 LEU B O 1
ATOM 2954 N N . PHE B 1 105 ? 2.131 -3.346 -13.18 1 91.81 105 PHE B N 1
ATOM 2955 C CA . PHE B 1 105 ? 2.184 -3.623 -14.609 1 91.81 105 PHE B CA 1
ATOM 2956 C C . PHE B 1 105 ? 3.625 -3.738 -15.086 1 91.81 105 PHE B C 1
ATOM 2958 O O . PHE B 1 105 ? 3.98 -4.695 -15.781 1 91.81 105 PHE B O 1
ATOM 2965 N N . ILE B 1 106 ? 4.445 -2.867 -14.703 1 93.31 106 ILE B N 1
ATOM 2966 C CA . ILE B 1 106 ? 5.855 -2.885 -15.086 1 93.31 106 ILE B CA 1
ATOM 2967 C C . ILE B 1 106 ? 6.535 -4.117 -14.492 1 93.31 106 ILE B C 1
ATOM 2969 O O . ILE B 1 106 ? 7.281 -4.812 -15.188 1 93.31 106 ILE B O 1
ATOM 2973 N N . SER B 1 107 ? 6.289 -4.379 -13.25 1 93 107 SER B N 1
ATOM 2974 C CA . SER B 1 107 ? 6.914 -5.496 -12.547 1 93 107 SER B CA 1
ATOM 2975 C C . SER B 1 107 ? 6.555 -6.828 -13.195 1 93 107 SER B C 1
ATOM 2977 O O . SER B 1 107 ? 7.414 -7.699 -13.359 1 93 107 SER B O 1
ATOM 2979 N N . THR B 1 108 ? 5.293 -6.973 -13.617 1 92.38 108 THR B N 1
ATOM 2980 C CA . THR B 1 108 ? 4.824 -8.227 -14.195 1 92.38 108 THR B CA 1
ATOM 2981 C C . THR B 1 108 ? 5.426 -8.438 -15.578 1 92.38 108 THR B C 1
ATOM 2983 O O . THR B 1 108 ? 5.496 -9.57 -16.062 1 92.38 108 THR B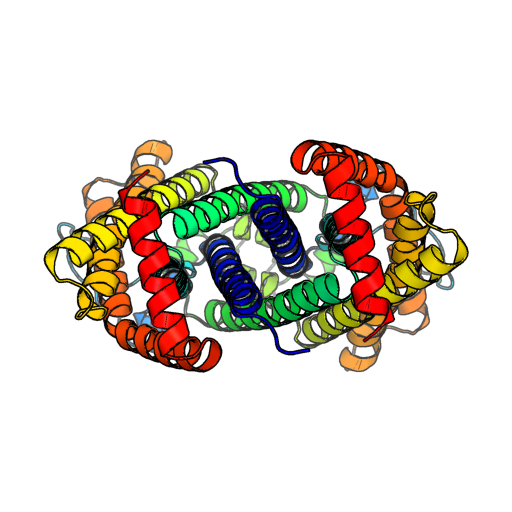 O 1
ATOM 2986 N N . HIS B 1 109 ? 5.895 -7.395 -16.219 1 92.56 109 HIS B N 1
ATOM 2987 C CA . HIS B 1 109 ? 6.406 -7.516 -17.578 1 92.56 109 HIS B CA 1
ATOM 2988 C C . HIS B 1 109 ? 7.93 -7.602 -17.594 1 92.56 109 HIS B C 1
ATOM 2990 O O . HIS B 1 109 ? 8.539 -7.703 -18.656 1 92.56 109 HIS B O 1
ATOM 2996 N N . THR B 1 110 ? 8.562 -7.559 -16.469 1 94.12 110 THR B N 1
ATOM 2997 C CA . THR B 1 110 ? 9.992 -7.828 -16.406 1 94.12 110 THR B CA 1
ATOM 2998 C C . THR B 1 110 ? 10.273 -9.312 -16.641 1 94.12 110 THR B C 1
ATOM 3000 O O . THR B 1 110 ? 9.469 -10.164 -16.281 1 94.12 110 THR B O 1
ATOM 3003 N N . THR B 1 111 ? 11.43 -9.594 -17.266 1 94.88 111 THR B N 1
ATOM 3004 C CA . THR B 1 111 ? 11.805 -10.977 -17.547 1 94.88 111 THR B CA 1
ATOM 3005 C C . THR B 1 111 ? 12.336 -11.656 -16.281 1 94.88 111 THR B C 1
ATOM 3007 O O . THR B 1 111 ? 13.289 -11.172 -15.664 1 94.88 111 THR B O 1
ATOM 3010 N N . PRO B 1 112 ? 11.664 -12.719 -15.867 1 94.31 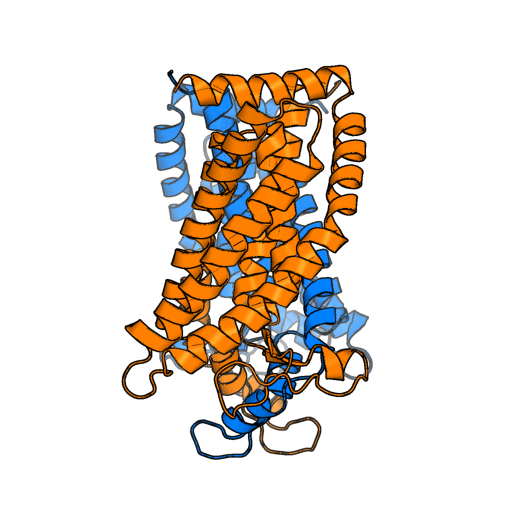112 PRO B N 1
ATOM 3011 C CA . PRO B 1 112 ? 12.125 -13.398 -14.656 1 94.31 112 PRO B CA 1
ATOM 3012 C C . PRO B 1 112 ? 13.531 -13.977 -14.797 1 94.31 112 PRO B C 1
ATOM 3014 O O . PRO B 1 112 ? 13.945 -14.352 -15.898 1 94.31 112 PRO B O 1
ATOM 3017 N N . ALA B 1 113 ? 14.25 -13.984 -13.703 1 92.44 113 ALA B N 1
ATOM 3018 C CA . ALA B 1 113 ? 15.555 -14.633 -13.672 1 92.44 113 ALA B CA 1
ATOM 3019 C C . ALA B 1 113 ? 15.422 -16.141 -13.82 1 92.44 113 ALA B C 1
ATOM 3021 O O . ALA B 1 113 ? 14.516 -16.75 -13.25 1 92.44 113 ALA B O 1
ATOM 3022 N N . ASP B 1 114 ? 16.375 -16.781 -14.508 1 90.38 114 ASP B N 1
ATOM 3023 C CA . ASP B 1 114 ? 16.312 -18.203 -14.773 1 90.38 114 ASP B CA 1
ATOM 3024 C C . ASP B 1 114 ? 16.375 -19.016 -13.477 1 90.38 114 ASP B C 1
ATOM 3026 O O . ASP B 1 114 ? 15.609 -19.969 -13.312 1 90.38 114 ASP B O 1
ATOM 3030 N N . PHE B 1 115 ? 17.234 -18.609 -12.633 1 86.75 115 PHE B N 1
ATOM 3031 C CA . PHE B 1 115 ? 17.391 -19.375 -11.391 1 86.75 115 PHE B CA 1
ATOM 3032 C C . PHE B 1 115 ? 16.109 -19.297 -10.562 1 86.75 115 PHE B C 1
ATOM 3034 O O . PHE B 1 115 ? 15.758 -20.25 -9.867 1 86.75 115 PHE B O 1
ATOM 3041 N N . TRP B 1 116 ? 15.391 -18.203 -10.586 1 89.06 116 TRP B N 1
ATOM 3042 C CA . TRP B 1 116 ? 14.148 -18.047 -9.836 1 89.06 116 TRP B CA 1
ATOM 3043 C C . TRP B 1 116 ? 13.062 -18.969 -10.367 1 89.06 116 TRP B C 1
ATOM 3045 O O . TRP B 1 116 ? 12.305 -19.562 -9.594 1 89.06 116 TRP B O 1
ATOM 3055 N N . LEU B 1 117 ? 13.055 -19.109 -11.641 1 91.62 117 LEU B N 1
ATOM 3056 C CA . LEU B 1 117 ? 12.125 -20.047 -12.258 1 91.62 117 LEU B CA 1
ATOM 3057 C C . LEU B 1 117 ? 12.461 -21.484 -11.867 1 91.62 117 LEU B C 1
ATOM 3059 O O . LEU B 1 117 ? 11.562 -22.266 -11.523 1 91.62 117 LEU B O 1
ATOM 3063 N N . ASP B 1 118 ? 13.742 -21.688 -11.883 1 89.88 118 ASP B N 1
ATOM 3064 C CA . ASP B 1 118 ? 14.203 -23.047 -11.641 1 89.88 118 ASP B CA 1
ATOM 3065 C C . ASP B 1 118 ? 13.914 -23.484 -10.195 1 89.88 118 ASP B C 1
ATOM 3067 O O . ASP B 1 118 ? 13.422 -24.578 -9.961 1 89.88 118 ASP B O 1
ATOM 3071 N N . VAL B 1 119 ? 14.133 -22.641 -9.234 1 85.19 119 VAL B N 1
ATOM 3072 C CA . VAL B 1 119 ? 13.992 -23 -7.82 1 85.19 119 VAL B CA 1
ATOM 3073 C C . VAL B 1 119 ? 12.516 -23.094 -7.453 1 85.19 119 VAL B C 1
ATOM 3075 O O . VAL B 1 119 ? 12.156 -23.734 -6.465 1 85.19 119 VAL B O 1
ATOM 3078 N N . ASN B 1 120 ? 11.648 -22.469 -8.266 1 88.69 120 ASN B N 1
ATOM 3079 C CA . ASN B 1 120 ? 10.219 -22.453 -7.977 1 88.69 120 ASN B CA 1
ATOM 3080 C C . ASN B 1 120 ? 9.422 -23.203 -9.031 1 88.69 120 ASN B C 1
ATOM 3082 O O . ASN B 1 120 ? 8.281 -22.844 -9.336 1 88.69 120 ASN B O 1
ATOM 3086 N N . ASN B 1 121 ? 9.961 -24.219 -9.602 1 88.56 121 ASN B N 1
ATOM 3087 C CA . ASN B 1 121 ? 9.359 -24.875 -10.758 1 88.56 121 ASN B CA 1
ATOM 3088 C C . ASN B 1 121 ? 8.422 -26 -10.344 1 88.56 121 ASN B C 1
ATOM 3090 O O . ASN B 1 121 ? 7.824 -26.672 -11.195 1 88.56 121 ASN B O 1
ATOM 3094 N N . HIS B 1 122 ? 8.305 -26.281 -9.023 1 86.69 122 HIS B N 1
ATOM 3095 C CA . HIS B 1 122 ? 7.367 -27.281 -8.539 1 86.69 122 HIS B CA 1
ATOM 3096 C C . HIS B 1 122 ? 6.574 -26.766 -7.344 1 86.69 122 HIS B C 1
ATOM 3098 O O . HIS B 1 122 ? 7.074 -25.953 -6.566 1 86.69 122 HIS B O 1
ATOM 3104 N N . ASP B 1 123 ? 5.383 -27.266 -7.293 1 83.06 123 ASP B N 1
ATOM 3105 C CA . ASP B 1 123 ? 4.562 -26.891 -6.141 1 83.06 123 ASP B CA 1
ATOM 3106 C C . ASP B 1 123 ? 4.805 -27.844 -4.965 1 83.06 123 ASP B C 1
ATOM 3108 O O . ASP B 1 123 ? 5.738 -28.641 -4.988 1 83.06 123 ASP B O 1
ATOM 3112 N N . ALA B 1 124 ? 4 -27.688 -3.877 1 77.5 124 ALA B N 1
ATOM 3113 C CA . ALA B 1 124 ? 4.184 -28.453 -2.645 1 77.5 124 ALA B CA 1
ATOM 3114 C C . ALA B 1 124 ? 3.982 -29.938 -2.891 1 77.5 124 ALA B C 1
ATOM 3116 O O . ALA B 1 124 ? 4.562 -30.781 -2.189 1 77.5 124 ALA B O 1
ATOM 3117 N N . ASN B 1 125 ? 3.246 -30.234 -3.912 1 81.94 125 ASN B N 1
ATOM 3118 C CA . ASN B 1 125 ? 2.947 -31.625 -4.227 1 81.94 125 ASN B CA 1
ATOM 3119 C C . ASN B 1 125 ? 3.871 -32.156 -5.316 1 81.94 125 ASN B C 1
ATOM 3121 O O . ASN B 1 125 ? 3.65 -33.25 -5.84 1 81.94 125 ASN B O 1
ATOM 3125 N N . GLY B 1 126 ? 4.844 -31.359 -5.777 1 83.62 126 GLY B N 1
ATOM 3126 C CA . GLY B 1 126 ? 5.809 -31.797 -6.773 1 83.62 126 GLY B CA 1
ATOM 3127 C C . GLY B 1 126 ? 5.328 -31.594 -8.203 1 83.62 126 GLY B C 1
ATOM 3128 O O . GLY B 1 126 ? 5.988 -32 -9.148 1 83.62 126 GLY B O 1
ATOM 3129 N N . GLN B 1 127 ? 4.164 -31.031 -8.305 1 84.75 127 GLN B N 1
ATOM 3130 C CA . GLN B 1 127 ? 3.629 -30.766 -9.633 1 84.75 127 GLN B CA 1
ATOM 3131 C C . GLN B 1 127 ? 4.293 -29.531 -10.258 1 84.75 127 GLN B C 1
ATOM 3133 O O . GLN B 1 127 ? 4.754 -28.641 -9.539 1 84.75 127 GLN B O 1
ATOM 3138 N N . PRO B 1 128 ? 4.383 -29.625 -11.57 1 85.94 128 PRO B N 1
ATOM 3139 C CA . PRO B 1 128 ? 4.957 -28.453 -12.227 1 85.94 128 PRO B CA 1
ATOM 3140 C C . PRO B 1 128 ? 4.254 -27.156 -11.836 1 85.94 128 PRO B C 1
ATOM 3142 O O . PRO B 1 128 ? 3.033 -27.141 -11.664 1 85.94 128 PRO B O 1
ATOM 3145 N N . PHE B 1 129 ? 5.035 -26.125 -11.602 1 89.44 129 PHE B N 1
ATOM 3146 C CA . PHE B 1 129 ? 4.551 -24.828 -11.148 1 89.44 129 PHE B CA 1
ATOM 3147 C C . PHE B 1 129 ? 5.363 -23.688 -11.766 1 89.44 129 PHE B C 1
ATOM 3149 O O . PHE B 1 129 ? 6.594 -23.703 -11.719 1 89.44 129 PHE B O 1
ATOM 3156 N N . ASN B 1 130 ? 4.691 -22.766 -12.383 1 91.56 130 ASN B N 1
ATOM 3157 C CA . ASN B 1 130 ? 5.336 -21.594 -12.969 1 91.56 130 ASN B CA 1
ATOM 3158 C C . ASN B 1 130 ? 5.137 -20.359 -12.102 1 91.56 130 ASN B C 1
ATOM 3160 O O . ASN B 1 130 ? 4.078 -19.734 -12.141 1 91.56 130 ASN B O 1
ATOM 3164 N N . ILE B 1 131 ? 6.184 -19.984 -11.453 1 92.12 131 ILE B N 1
ATOM 3165 C CA . ILE B 1 131 ? 6.102 -18.922 -10.461 1 92.12 131 ILE B CA 1
ATOM 3166 C C . ILE B 1 131 ? 5.875 -17.578 -11.164 1 92.12 131 ILE B C 1
ATOM 3168 O O . ILE B 1 131 ? 5.223 -16.688 -10.625 1 92.12 131 ILE B O 1
ATOM 3172 N N . ASP B 1 132 ? 6.387 -17.406 -12.312 1 92.88 132 ASP B N 1
ATOM 3173 C CA . ASP B 1 132 ? 6.184 -16.156 -13.039 1 92.88 132 ASP B CA 1
ATOM 3174 C C . ASP B 1 132 ? 4.73 -16.016 -13.484 1 92.88 132 ASP B C 1
ATOM 3176 O O . ASP B 1 132 ? 4.168 -14.914 -13.414 1 92.88 132 ASP B O 1
ATOM 3180 N N . TYR B 1 133 ? 4.148 -17.078 -13.953 1 92.19 133 TYR B N 1
ATOM 3181 C CA . TYR B 1 133 ? 2.725 -17.062 -14.273 1 92.19 133 TYR B CA 1
ATOM 3182 C C . TYR B 1 133 ? 1.889 -16.75 -13.031 1 92.19 133 TYR B C 1
ATOM 3184 O O . TYR B 1 133 ? 0.917 -16 -13.102 1 92.19 133 TYR B O 1
ATOM 3192 N N . ALA B 1 134 ? 2.283 -17.406 -11.961 1 91.62 134 ALA B N 1
ATOM 3193 C CA . ALA B 1 134 ? 1.598 -17.156 -10.695 1 91.62 134 ALA B CA 1
ATOM 3194 C C . ALA B 1 134 ? 1.626 -15.664 -10.344 1 91.62 134 ALA B C 1
ATOM 3196 O O . ALA B 1 134 ? 0.598 -15.086 -9.984 1 91.62 134 ALA B O 1
ATOM 3197 N N . PHE B 1 135 ? 2.818 -15.102 -10.469 1 93.19 135 PHE B N 1
ATOM 3198 C CA . PHE B 1 135 ? 2.988 -13.68 -10.18 1 93.19 135 PHE B CA 1
ATOM 3199 C C . PHE B 1 135 ? 2.082 -12.836 -11.062 1 93.19 135 PHE B C 1
ATOM 3201 O O . PHE B 1 135 ? 1.396 -11.93 -10.578 1 93.19 135 PHE B O 1
ATOM 3208 N N . GLN B 1 136 ? 2.025 -13.117 -12.297 1 90.75 136 GLN B N 1
ATOM 3209 C CA . GLN B 1 136 ? 1.199 -12.391 -13.25 1 90.75 136 GLN B CA 1
ATOM 3210 C C . GLN B 1 136 ? -0.284 -12.547 -12.93 1 90.75 136 GLN B C 1
ATOM 3212 O O . GLN B 1 136 ? -1.037 -11.57 -12.953 1 90.75 136 GLN B O 1
ATOM 3217 N N . ARG B 1 137 ? -0.685 -13.688 -12.625 1 88.25 137 ARG B N 1
ATOM 3218 C CA . ARG B 1 137 ? -2.09 -13.984 -12.359 1 88.25 137 ARG B CA 1
ATOM 3219 C C . ARG B 1 137 ? -2.562 -13.297 -11.086 1 88.25 137 ARG B C 1
ATOM 3221 O O . ARG B 1 137 ? -3.713 -12.867 -10.992 1 88.25 137 ARG B O 1
ATOM 3228 N N . ILE B 1 138 ? -1.715 -13.258 -10.117 1 89.25 138 ILE B N 1
ATOM 3229 C CA . ILE B 1 138 ? -2.078 -12.695 -8.82 1 89.25 138 ILE B CA 1
ATOM 3230 C C . ILE B 1 138 ? -2.145 -11.18 -8.922 1 89.25 138 ILE B C 1
ATOM 3232 O O . ILE B 1 138 ? -3.035 -10.547 -8.336 1 89.25 138 ILE B O 1
ATOM 3236 N N . PHE B 1 139 ? -1.228 -10.586 -9.664 1 88.81 139 PHE B N 1
ATOM 3237 C CA . PHE B 1 139 ? -1.111 -9.133 -9.617 1 88.81 139 PHE B CA 1
ATOM 3238 C C . PHE B 1 139 ? -1.724 -8.508 -10.867 1 88.81 139 PHE B C 1
ATOM 3240 O O . PHE B 1 139 ? -1.926 -7.293 -10.922 1 88.81 139 PHE B O 1
ATOM 3247 N N . SER B 1 140 ? -2.055 -9.273 -11.82 1 77.25 140 SER B N 1
ATOM 3248 C CA . SER B 1 140 ? -2.639 -8.68 -13.016 1 77.25 140 SER B CA 1
ATOM 3249 C C . SER B 1 140 ? -4.16 -8.766 -12.984 1 77.25 140 SER B C 1
ATOM 3251 O O . SER B 1 140 ? -4.73 -9.859 -13.047 1 77.25 140 SER B O 1
ATOM 3253 N N . GLN B 1 141 ? -4.715 -7.762 -12.367 1 68.81 141 GLN B N 1
ATOM 3254 C CA . GLN B 1 141 ? -6.168 -7.668 -12.438 1 68.81 141 GLN B CA 1
ATOM 3255 C C . GLN B 1 141 ? -6.621 -7.145 -13.797 1 68.81 141 GLN B C 1
ATOM 3257 O O . GLN B 1 141 ? -5.902 -6.383 -14.445 1 68.81 141 GLN B O 1
ATOM 3262 N N . GLY B 1 142 ? -7.664 -7.773 -14.141 1 69.94 142 GLY B N 1
ATOM 3263 C CA . GLY B 1 142 ? -8.195 -7.246 -15.383 1 69.94 142 GLY B CA 1
ATOM 3264 C C . GLY B 1 142 ? -8.469 -5.754 -15.336 1 69.94 142 GLY B C 1
ATOM 3265 O O . GLY B 1 142 ? -8.828 -5.219 -14.281 1 69.94 142 GLY B O 1
ATOM 3266 N N . GLN B 1 143 ? -8.117 -5.078 -16.281 1 75.75 143 GLN B N 1
ATOM 3267 C CA . GLN B 1 143 ? -8.336 -3.639 -16.391 1 75.75 143 GLN B CA 1
ATOM 3268 C C . GLN B 1 143 ? -9.766 -3.268 -16 1 75.75 143 GLN B C 1
ATOM 3270 O O . GLN B 1 143 ? -9.984 -2.254 -15.336 1 75.75 143 GLN B O 1
ATOM 3275 N N . SER B 1 144 ? -10.695 -4.164 -16.406 1 77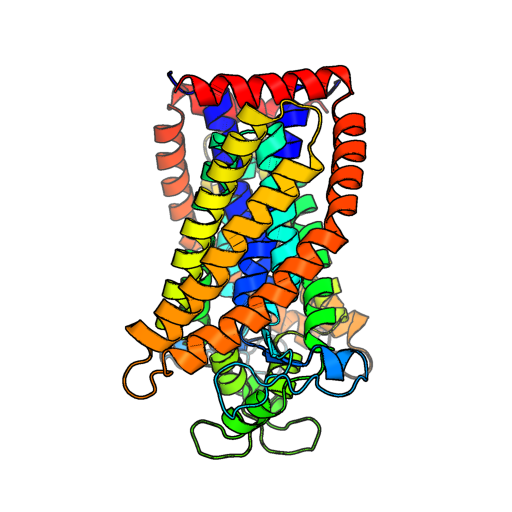.25 144 SER B N 1
ATOM 3276 C CA . SER B 1 144 ? -12.094 -3.898 -16.094 1 77.25 144 SER B CA 1
ATOM 3277 C C . SER B 1 144 ? -12.336 -3.875 -14.586 1 77.25 144 SER B C 1
ATOM 3279 O O . SER B 1 144 ? -13.07 -3.023 -14.086 1 77.25 144 SER B O 1
ATOM 3281 N N . ILE B 1 145 ? -11.695 -4.762 -13.945 1 80.81 145 ILE B N 1
ATOM 3282 C CA . ILE B 1 145 ? -11.898 -4.871 -12.508 1 80.81 145 ILE B CA 1
ATOM 3283 C C . ILE B 1 145 ? -11.258 -3.676 -11.805 1 80.81 145 ILE B C 1
ATOM 3285 O O . ILE B 1 145 ? -11.82 -3.131 -10.852 1 80.81 145 ILE B O 1
ATOM 3289 N N . ILE B 1 146 ? -10.156 -3.217 -12.312 1 82.81 146 ILE B N 1
ATOM 3290 C CA . ILE B 1 146 ? -9.469 -2.074 -11.719 1 82.81 146 ILE B CA 1
ATOM 3291 C C . ILE B 1 146 ? -10.336 -0.823 -11.867 1 82.81 146 ILE B C 1
ATOM 3293 O O . ILE B 1 146 ? -10.562 -0.103 -10.891 1 82.81 146 ILE B O 1
ATOM 3297 N N . ILE B 1 147 ? -10.82 -0.666 -13.031 1 86.94 147 ILE B N 1
ATOM 3298 C CA . ILE B 1 147 ? -11.656 0.5 -13.305 1 86.94 147 ILE B CA 1
ATOM 3299 C C . ILE B 1 147 ? -12.922 0.44 -12.453 1 86.94 147 ILE B C 1
ATOM 3301 O O . ILE B 1 147 ? -13.32 1.442 -11.852 1 86.94 147 ILE B O 1
ATOM 3305 N N . ALA B 1 148 ? -13.531 -0.726 -12.469 1 87.62 148 ALA B N 1
ATOM 3306 C CA . ALA B 1 148 ? -14.75 -0.901 -11.695 1 87.62 148 ALA B CA 1
ATOM 3307 C C . ALA B 1 148 ? -14.508 -0.642 -10.211 1 87.62 148 ALA B C 1
ATOM 3309 O O . ALA B 1 148 ? -15.281 0.066 -9.562 1 87.62 148 ALA B O 1
ATOM 3310 N N . SER B 1 149 ? -13.43 -1.147 -9.734 1 87.12 149 SER B N 1
ATOM 3311 C CA . SER B 1 149 ? -13.109 -1.009 -8.312 1 87.12 149 SER B CA 1
ATOM 3312 C C . SER B 1 149 ? -12.836 0.446 -7.949 1 87.12 149 SER B C 1
ATOM 3314 O O . SER B 1 149 ? -13.32 0.939 -6.93 1 87.12 149 SER B O 1
ATOM 3316 N N . LEU B 1 150 ? -12.109 1.161 -8.75 1 89.31 150 LEU B N 1
ATOM 3317 C CA . LEU B 1 150 ? -11.766 2.555 -8.484 1 89.31 150 LEU B CA 1
ATOM 3318 C C . LEU B 1 150 ? -13.008 3.441 -8.555 1 89.31 150 LEU B C 1
ATOM 3320 O O . LEU B 1 150 ? -13.18 4.348 -7.734 1 89.31 150 LEU B O 1
ATOM 3324 N N . THR B 1 151 ? -13.797 3.107 -9.484 1 90.69 151 THR B N 1
ATOM 3325 C CA . THR B 1 151 ? -15.039 3.865 -9.625 1 90.69 151 THR B CA 1
ATOM 3326 C C . THR B 1 151 ? -15.953 3.641 -8.422 1 90.69 151 THR B C 1
ATOM 3328 O O . THR B 1 151 ? -16.469 4.598 -7.844 1 90.69 151 THR B O 1
ATOM 3331 N N . ALA B 1 152 ? -16.125 2.418 -8.125 1 89.75 152 ALA B N 1
ATOM 3332 C CA . ALA B 1 152 ? -16.969 2.086 -6.977 1 89.75 152 ALA B CA 1
ATOM 3333 C C . ALA B 1 152 ? -16.406 2.697 -5.695 1 89.75 152 ALA B C 1
ATOM 3335 O O . ALA B 1 152 ? -17.156 3.191 -4.855 1 89.75 152 ALA B O 1
ATOM 3336 N N . PHE B 1 153 ? -15.172 2.682 -5.625 1 87.69 153 PHE B N 1
ATOM 3337 C CA . PHE B 1 153 ? -14.508 3.234 -4.449 1 87.69 153 PHE B CA 1
ATOM 3338 C C . PHE B 1 153 ? -14.758 4.734 -4.34 1 87.69 153 PHE B C 1
ATOM 3340 O O . PHE B 1 153 ? -15.094 5.234 -3.266 1 87.69 153 PHE B O 1
ATOM 3347 N N . LEU B 1 154 ? -14.594 5.391 -5.41 1 90.25 154 LEU B N 1
ATOM 3348 C CA . LEU B 1 154 ? -14.797 6.836 -5.43 1 90.25 154 LEU B CA 1
ATOM 3349 C C . LEU B 1 154 ? -16.25 7.184 -5.102 1 90.25 154 LEU B C 1
ATOM 3351 O O . LEU B 1 154 ? -16.5 8.008 -4.223 1 90.25 154 LEU B O 1
ATOM 3355 N N . ILE B 1 155 ? -17.156 6.559 -5.746 1 90.81 155 ILE B N 1
ATOM 3356 C CA . ILE B 1 155 ? -18.578 6.812 -5.539 1 90.81 155 ILE B CA 1
ATOM 3357 C C . ILE B 1 155 ? -18.953 6.457 -4.102 1 90.81 155 ILE B C 1
ATOM 3359 O O . ILE B 1 155 ? -19.641 7.227 -3.428 1 90.81 155 ILE B O 1
ATOM 3363 N N . GLY B 1 156 ? -18.516 5.32 -3.678 1 89.31 156 GLY B N 1
ATOM 3364 C CA . GLY B 1 156 ? -18.828 4.875 -2.328 1 89.31 156 GLY B CA 1
ATOM 3365 C C . GLY B 1 156 ? -18.312 5.82 -1.258 1 89.31 156 GLY B C 1
ATOM 3366 O O . GLY B 1 156 ? -19.031 6.129 -0.302 1 89.31 156 GLY B O 1
ATOM 3367 N N . GLN B 1 157 ? -17.156 6.281 -1.426 1 88.56 157 GLN B N 1
ATOM 3368 C CA . GLN B 1 157 ? -16.562 7.18 -0.447 1 88.56 157 GLN B CA 1
ATOM 3369 C C . GLN B 1 157 ? -17.297 8.516 -0.405 1 88.56 157 GLN B C 1
ATOM 3371 O O . GLN B 1 157 ? -17.594 9.031 0.673 1 88.56 157 GLN B O 1
ATOM 3376 N N . LEU B 1 158 ? -17.516 9.055 -1.531 1 88.5 158 LEU B N 1
ATOM 3377 C CA . LEU B 1 158 ? -18.203 10.352 -1.587 1 88.5 158 LEU B CA 1
ATOM 3378 C C . LEU B 1 158 ? -19.625 10.242 -1.054 1 88.5 158 LEU B C 1
ATOM 3380 O O . LEU B 1 158 ? -20.094 11.133 -0.339 1 88.5 158 LEU B O 1
ATOM 3384 N N . LEU B 1 159 ? -20.25 9.18 -1.409 1 89.75 159 LEU B N 1
ATOM 3385 C CA . LEU B 1 159 ? -21.594 8.953 -0.893 1 89.75 159 LEU B CA 1
ATOM 3386 C C . LEU B 1 159 ? -21.578 8.789 0.624 1 89.75 159 LEU B C 1
ATOM 3388 O O . LEU B 1 159 ? -22.469 9.281 1.317 1 89.75 159 LEU B O 1
ATOM 3392 N N . ASP B 1 160 ? -20.641 8.047 1.056 1 89.5 160 ASP B N 1
ATOM 3393 C CA . ASP B 1 160 ? -20.5 7.84 2.492 1 89.5 160 ASP B CA 1
ATOM 3394 C C . ASP B 1 160 ? -20.391 9.172 3.234 1 89.5 160 ASP B C 1
ATOM 3396 O O . ASP B 1 160 ? -21.078 9.391 4.227 1 89.5 160 ASP B O 1
ATOM 3400 N N . VAL B 1 161 ? -19.562 10.008 2.719 1 86.12 161 VAL B N 1
ATOM 3401 C CA . VAL B 1 161 ? -19.344 11.32 3.326 1 86.12 161 VAL B CA 1
ATOM 3402 C C . VAL B 1 161 ? -20.641 12.125 3.285 1 86.12 161 VAL B C 1
ATOM 3404 O O . VAL B 1 161 ? -21.016 12.75 4.281 1 86.12 161 VAL B O 1
ATOM 3407 N N . TYR B 1 162 ? -21.281 12.102 2.178 1 86.94 162 TYR B N 1
ATOM 3408 C CA . TYR B 1 162 ? -22.516 12.859 2.004 1 86.94 162 TYR B CA 1
ATOM 3409 C C . TYR B 1 162 ? -23.594 12.359 2.951 1 86.94 162 TYR B C 1
ATOM 3411 O O . TYR B 1 162 ? -24.25 13.156 3.627 1 86.94 162 TYR B O 1
ATOM 3419 N N . VAL B 1 163 ? -23.781 11.094 3.025 1 88.5 163 VAL B N 1
ATOM 3420 C CA . VAL B 1 163 ? -24.812 10.5 3.877 1 88.5 163 VAL B CA 1
ATOM 3421 C C . VAL B 1 163 ? -24.453 10.734 5.344 1 88.5 163 VAL B C 1
ATOM 3423 O O . VAL B 1 163 ? -25.344 11.023 6.16 1 88.5 163 VAL B O 1
ATOM 3426 N N . PHE B 1 164 ? -23.219 10.625 5.637 1 86.62 164 PHE B N 1
ATOM 3427 C CA . PHE B 1 164 ? -22.75 10.883 6.988 1 86.62 164 PHE B CA 1
ATOM 3428 C C . PHE B 1 164 ? -23.156 12.281 7.445 1 86.62 164 PHE B C 1
ATOM 3430 O O . PHE B 1 164 ? -23.75 12.438 8.516 1 86.62 164 PHE B O 1
ATOM 3437 N N . HIS B 1 165 ? -22.953 13.266 6.656 1 84.38 165 HIS B N 1
ATOM 3438 C CA . HIS B 1 165 ? -23.266 14.648 7.004 1 84.38 165 HIS B CA 1
ATOM 3439 C C . HIS B 1 165 ? -24.766 14.891 7 1 84.38 165 HIS B C 1
ATOM 3441 O O . HIS B 1 165 ? -25.266 15.695 7.793 1 84.38 165 HIS B O 1
ATOM 3447 N N . ALA B 1 166 ? -25.453 14.234 6.113 1 85.88 166 ALA B N 1
ATOM 3448 C CA . ALA B 1 166 ? -26.906 14.359 6.082 1 85.88 166 ALA B CA 1
ATOM 3449 C C . ALA B 1 166 ? -27.531 13.844 7.375 1 85.88 166 ALA B C 1
ATOM 3451 O O . ALA B 1 166 ? -28.438 14.469 7.926 1 85.88 166 ALA B O 1
ATOM 3452 N N . ILE B 1 167 ? -27 12.781 7.887 1 86.19 167 ILE B N 1
ATOM 3453 C CA . ILE B 1 167 ? -27.516 12.203 9.125 1 86.19 167 ILE B CA 1
ATOM 3454 C C . ILE B 1 167 ? -27.109 13.086 10.305 1 86.19 167 ILE B C 1
ATOM 3456 O O . ILE B 1 167 ? -27.922 13.312 11.219 1 86.19 167 ILE B O 1
ATOM 3460 N N . ARG B 1 168 ? -25.938 13.547 10.266 1 82.25 168 ARG B N 1
ATOM 3461 C CA . ARG B 1 168 ? -25.469 14.43 11.328 1 82.25 168 ARG B CA 1
ATOM 3462 C C . ARG B 1 168 ? -26.312 15.688 11.406 1 82.25 168 ARG B C 1
ATOM 3464 O O . ARG B 1 168 ? -26.625 16.172 12.5 1 82.25 168 ARG B O 1
ATOM 3471 N N . ALA B 1 169 ? -26.625 16.234 10.312 1 82.44 169 ALA B N 1
ATOM 3472 C CA . ALA B 1 169 ? -27.438 17.438 10.258 1 82.44 169 ALA B CA 1
ATOM 3473 C C . ALA B 1 169 ? -28.828 17.203 10.836 1 82.44 169 ALA B C 1
ATOM 3475 O O . ALA B 1 169 ? -29.422 18.094 11.445 1 82.44 169 ALA B O 1
ATOM 3476 N N . SER B 1 170 ? -29.281 15.953 10.758 1 82.38 170 SER B N 1
ATOM 3477 C CA . SER B 1 170 ? -30.641 15.625 11.195 1 82.38 170 SER B CA 1
ATOM 3478 C C . SER B 1 170 ? -30.656 15.195 12.656 1 82.38 170 SER B C 1
ATOM 3480 O O . SER B 1 170 ? -31.656 15.391 13.352 1 82.38 170 SER B O 1
ATOM 3482 N N . THR B 1 171 ? -29.547 14.555 13.141 1 78.31 171 THR B N 1
ATOM 3483 C CA . THR B 1 171 ? -29.594 13.922 14.453 1 78.31 171 THR B CA 1
ATOM 3484 C C . THR B 1 171 ? -28.703 14.68 15.445 1 78.31 171 THR B C 1
ATOM 3486 O O . THR B 1 171 ? -28.797 14.477 16.656 1 78.31 171 THR B O 1
ATOM 3489 N N . GLY B 1 172 ? -27.906 15.562 14.961 1 71.88 172 GLY B N 1
ATOM 3490 C CA . GLY B 1 172 ? -27 16.297 15.828 1 71.88 172 GLY B CA 1
ATOM 3491 C C . GLY B 1 172 ? -25.75 15.5 16.188 1 71.88 172 GLY B C 1
ATOM 3492 O O . GLY B 1 172 ? -25.297 14.656 15.398 1 71.88 172 GLY B O 1
ATOM 3493 N N . GLU B 1 173 ? -25.094 15.82 17.328 1 68.62 173 GLU B N 1
ATOM 3494 C CA . GLU B 1 173 ? -23.75 15.312 17.641 1 68.62 173 GLU B CA 1
ATOM 3495 C C . GLU B 1 173 ? -23.828 14.031 18.469 1 68.62 173 GLU B C 1
ATOM 3497 O O . GLU B 1 173 ? -22.844 13.305 18.594 1 68.62 173 GLU B O 1
ATOM 3502 N N . LYS B 1 174 ? -25.047 13.648 18.828 1 70.5 174 LYS B N 1
ATOM 3503 C CA . LYS B 1 174 ? -25.141 12.633 19.875 1 70.5 174 LYS B CA 1
ATOM 3504 C C . LYS B 1 174 ? -25.094 11.227 19.281 1 70.5 174 LYS B C 1
ATOM 3506 O O . LYS B 1 174 ? -24.641 10.289 19.938 1 70.5 174 LYS B O 1
ATOM 3511 N N . TRP B 1 175 ? -25.422 11.078 18.125 1 76.69 175 TRP B N 1
ATOM 3512 C CA . TRP B 1 175 ? -25.578 9.711 17.641 1 76.69 175 TRP B CA 1
ATOM 3513 C C . TRP B 1 175 ? -24.5 9.375 16.625 1 76.69 175 TRP B C 1
ATOM 3515 O O . TRP B 1 175 ? -24.781 9.164 15.438 1 76.69 175 TRP B O 1
ATOM 3525 N N . LEU B 1 176 ? -23.312 9.219 17.078 1 74.25 176 LEU B N 1
ATOM 3526 C CA . LEU B 1 176 ? -22.172 8.875 16.234 1 74.25 176 LEU B CA 1
ATOM 3527 C C . LEU B 1 176 ? -22.391 7.527 15.539 1 74.25 176 LEU B C 1
ATOM 3529 O O . LEU B 1 176 ? -22.062 7.363 14.367 1 74.25 176 LEU B O 1
ATOM 3533 N N . TRP B 1 177 ? -23.031 6.633 16.281 1 77.12 177 TRP B N 1
ATOM 3534 C CA . TRP B 1 177 ? -23.25 5.293 15.742 1 77.12 177 TRP B CA 1
ATOM 3535 C C . TRP B 1 177 ? -24.188 5.332 14.539 1 77.12 177 TRP B C 1
ATOM 3537 O O . TRP B 1 177 ? -23.984 4.605 13.562 1 77.12 177 TRP B O 1
ATOM 3547 N N . LEU B 1 178 ? -25.156 6.148 14.562 1 78.5 178 LEU B N 1
ATOM 3548 C CA . LEU B 1 178 ? -26.125 6.215 13.477 1 78.5 178 LEU B CA 1
ATOM 3549 C C . LEU B 1 178 ? -25.516 6.805 12.219 1 78.5 178 LEU B C 1
ATOM 3551 O O . LEU B 1 178 ? -25.734 6.301 11.117 1 78.5 178 LEU B O 1
ATOM 3555 N N . ARG B 1 179 ? -24.75 7.809 12.398 1 82.44 179 ARG B N 1
ATOM 3556 C CA . ARG B 1 179 ? -24.188 8.445 11.211 1 82.44 179 ARG B CA 1
ATOM 3557 C C . ARG B 1 179 ? -23.047 7.621 10.617 1 82.44 179 ARG B C 1
ATOM 3559 O O . ARG B 1 179 ? -22.906 7.523 9.398 1 82.44 179 ARG B O 1
ATOM 3566 N N . ALA B 1 180 ? -22.281 7.055 11.508 1 79.31 180 ALA B N 1
ATOM 3567 C CA . ALA B 1 180 ? -21.156 6.254 11.023 1 79.31 180 ALA B CA 1
ATOM 3568 C C . ALA B 1 180 ? -21.641 4.957 10.383 1 79.31 180 ALA B C 1
ATOM 3570 O O . ALA B 1 180 ? -21.297 4.652 9.242 1 79.31 180 ALA B O 1
ATOM 3571 N N . THR B 1 181 ? -22.469 4.25 11.078 1 84.38 181 THR B N 1
ATOM 3572 C CA . THR B 1 181 ? -22.953 2.975 10.57 1 84.38 181 THR B CA 1
ATOM 3573 C C . THR B 1 181 ? -23.969 3.195 9.445 1 84.38 181 THR B C 1
ATOM 3575 O O . THR B 1 181 ? -23.938 2.486 8.438 1 84.38 181 THR B O 1
ATOM 3578 N N . GLY B 1 182 ? -24.812 4.168 9.625 1 87.31 182 GLY B N 1
ATOM 3579 C CA . GLY B 1 182 ? -25.781 4.469 8.594 1 87.31 182 GLY B CA 1
ATOM 3580 C C . GLY B 1 182 ? -25.156 4.852 7.266 1 87.31 182 GLY B C 1
ATOM 3581 O O . GLY B 1 182 ? -25.578 4.359 6.215 1 87.31 182 GLY B O 1
ATOM 3582 N N . SER B 1 183 ? -24.234 5.77 7.312 1 88.88 183 SER B N 1
ATOM 3583 C CA . SER B 1 183 ? -23.562 6.191 6.082 1 88.88 183 SER B CA 1
ATOM 3584 C C . SER B 1 183 ? -22.812 5.031 5.43 1 88.88 183 SER B C 1
ATOM 3586 O O . SER B 1 183 ? -22.812 4.895 4.207 1 88.88 183 SER B O 1
ATOM 3588 N N . THR B 1 184 ? -22.203 4.195 6.246 1 87.31 184 THR B N 1
ATOM 3589 C CA . THR B 1 184 ? -21.469 3.037 5.73 1 87.31 184 THR B CA 1
ATOM 3590 C C . THR B 1 184 ? -22.438 2.064 5.051 1 87.31 184 THR B C 1
ATOM 3592 O O . THR B 1 184 ? -22.141 1.553 3.969 1 87.31 184 THR B O 1
ATOM 3595 N N . LEU B 1 185 ? -23.578 1.854 5.668 1 90.25 185 LEU B N 1
ATOM 3596 C CA . LEU B 1 185 ? -24.547 0.92 5.121 1 90.25 185 LEU B CA 1
ATOM 3597 C C . LEU B 1 185 ? -25.047 1.387 3.754 1 90.25 185 LEU B C 1
ATOM 3599 O O . LEU B 1 185 ? -25.141 0.591 2.818 1 90.25 185 LEU B O 1
ATOM 3603 N N . VAL B 1 186 ? -25.266 2.596 3.65 1 89.88 186 VAL B N 1
ATOM 3604 C CA . VAL B 1 186 ? -25.766 3.145 2.396 1 89.88 186 VAL B CA 1
ATOM 3605 C C . VAL B 1 186 ? -24.672 3.111 1.337 1 89.88 186 VAL B C 1
ATOM 3607 O O . VAL B 1 186 ? -24.906 2.676 0.206 1 89.88 186 VAL B O 1
ATOM 3610 N N . SER B 1 187 ? -23.547 3.574 1.681 1 89.62 187 SER B N 1
ATOM 3611 C CA . SER B 1 187 ? -22.438 3.639 0.729 1 89.62 187 SER B CA 1
ATOM 3612 C C . SER B 1 187 ? -22.016 2.244 0.281 1 89.62 187 SER B C 1
ATOM 3614 O O . SER B 1 187 ? -21.719 2.029 -0.895 1 89.62 187 SER B O 1
ATOM 3616 N N . GLN B 1 188 ? -21.984 1.287 1.161 1 88.81 188 GLN B N 1
ATOM 3617 C CA . GLN B 1 188 ? -21.562 -0.069 0.827 1 88.81 188 GLN B CA 1
ATOM 3618 C C . GLN B 1 188 ? -22.609 -0.768 -0.047 1 88.81 188 GLN B C 1
ATOM 3620 O O . GLN B 1 188 ? -22.266 -1.647 -0.841 1 88.81 188 GLN B O 1
ATOM 3625 N N . LEU B 1 189 ? -23.859 -0.4 0.214 1 89.12 189 LEU B N 1
ATOM 3626 C CA . LEU B 1 189 ? -24.906 -0.934 -0.659 1 89.12 189 LEU B CA 1
ATOM 3627 C C . LEU B 1 189 ? -24.641 -0.554 -2.111 1 89.12 189 LEU B C 1
ATOM 3629 O O . LEU B 1 189 ? -24.672 -1.412 -2.996 1 89.12 189 LEU B O 1
ATOM 3633 N N . ILE B 1 190 ? -24.375 0.641 -2.32 1 88.25 190 ILE B N 1
ATOM 3634 C CA . ILE B 1 190 ? -24.125 1.141 -3.668 1 88.25 190 ILE B CA 1
ATOM 3635 C C . ILE B 1 190 ? -22.828 0.532 -4.203 1 88.25 190 ILE B C 1
ATOM 3637 O O . ILE B 1 190 ? -22.781 0.078 -5.348 1 88.25 190 ILE B O 1
ATOM 3641 N N . ASP B 1 191 ? -21.844 0.509 -3.418 1 88.19 191 ASP B N 1
ATOM 3642 C CA . ASP B 1 191 ? -20.531 -0.023 -3.801 1 88.19 191 ASP B CA 1
ATOM 3643 C C . ASP B 1 191 ? -20.641 -1.481 -4.242 1 88.19 191 ASP B C 1
ATOM 3645 O O . ASP B 1 191 ? -20.016 -1.891 -5.215 1 88.19 191 ASP B O 1
ATOM 3649 N N . SER B 1 192 ? -21.406 -2.275 -3.527 1 86.75 192 SER B N 1
ATOM 3650 C CA . SER B 1 192 ? -21.531 -3.705 -3.783 1 86.75 192 SER B CA 1
ATOM 3651 C C . SER B 1 192 ? -22.109 -3.973 -5.168 1 86.75 192 SER B C 1
ATOM 3653 O O . SER B 1 192 ? -21.75 -4.957 -5.82 1 86.75 192 SER B O 1
ATOM 3655 N N . PHE B 1 193 ? -22.844 -3.117 -5.633 1 89.62 193 PHE B N 1
ATOM 3656 C CA . PHE B 1 193 ? -23.5 -3.348 -6.918 1 89.62 193 PHE B CA 1
ATOM 3657 C C . PHE B 1 193 ? -22.75 -2.637 -8.039 1 89.62 193 PHE B C 1
ATOM 3659 O O . PHE B 1 193 ? -22.688 -3.129 -9.164 1 89.62 193 PHE B O 1
ATOM 3666 N N . VAL B 1 194 ? -22.188 -1.542 -7.711 1 90.06 194 VAL B N 1
ATOM 3667 C CA . VAL B 1 194 ? -21.484 -0.764 -8.734 1 90.06 194 VAL B CA 1
ATOM 3668 C C . VAL B 1 194 ? -20.297 -1.559 -9.273 1 90.06 194 VAL B C 1
ATOM 3670 O O . VAL B 1 194 ? -20.109 -1.664 -10.484 1 90.06 194 VAL B O 1
ATOM 3673 N N . VAL B 1 195 ? -19.531 -2.113 -8.438 1 86.12 195 VAL B N 1
ATOM 3674 C CA . VAL B 1 195 ? -18.359 -2.855 -8.852 1 86.12 195 VAL B CA 1
ATOM 3675 C C . VAL B 1 195 ? -18.766 -4.043 -9.719 1 86.12 195 VAL B C 1
ATOM 3677 O O . VAL B 1 195 ? -18.203 -4.258 -10.797 1 86.12 195 VAL B O 1
ATOM 3680 N N . LEU B 1 196 ? -19.75 -4.824 -9.266 1 86.5 196 LEU B N 1
ATOM 3681 C CA . LEU B 1 196 ? -20.188 -6.016 -9.977 1 86.5 196 LEU B CA 1
ATOM 3682 C C . LEU B 1 196 ? -20.828 -5.641 -11.312 1 86.5 196 LEU B C 1
ATOM 3684 O O . LEU B 1 196 ? -20.562 -6.289 -12.336 1 86.5 196 LEU B O 1
ATOM 3688 N N . PHE B 1 197 ? -21.562 -4.602 -11.266 1 89.12 197 PHE B N 1
ATOM 3689 C CA . PHE B 1 197 ? -22.25 -4.164 -12.477 1 89.12 197 PHE B CA 1
ATOM 3690 C C . PHE B 1 197 ? -21.25 -3.713 -13.539 1 89.12 197 PHE B C 1
ATOM 3692 O O . PHE B 1 197 ? -21.344 -4.117 -14.695 1 89.12 197 PHE B O 1
ATOM 3699 N N . ILE B 1 198 ? -20.297 -2.959 -13.156 1 88.12 198 ILE B N 1
ATOM 3700 C CA . ILE B 1 198 ? -19.328 -2.416 -14.102 1 88.12 198 ILE B CA 1
ATOM 3701 C C . ILE B 1 198 ? -18.359 -3.518 -14.547 1 88.12 198 ILE B C 1
ATOM 3703 O O . ILE B 1 198 ? -18.141 -3.711 -15.742 1 88.12 198 ILE B O 1
ATOM 3707 N N . ALA B 1 199 ? -17.859 -4.301 -13.672 1 83.81 199 ALA B N 1
ATOM 3708 C CA . ALA B 1 199 ? -16.812 -5.277 -13.969 1 83.81 199 ALA B CA 1
ATOM 3709 C C . ALA B 1 199 ? -17.391 -6.48 -14.711 1 83.81 199 ALA B C 1
ATOM 3711 O O . ALA B 1 199 ? -16.75 -7.004 -15.633 1 83.81 199 ALA B O 1
ATOM 3712 N N . PHE B 1 200 ? -18.594 -6.922 -14.359 1 84.94 200 PHE B N 1
ATOM 3713 C CA . PHE B 1 200 ? -19.031 -8.227 -14.82 1 84.94 200 PHE B CA 1
ATOM 3714 C C . PHE B 1 200 ? -20.25 -8.094 -15.734 1 84.94 200 PHE B C 1
ATOM 3716 O O . PHE B 1 200 ? -20.734 -9.086 -16.281 1 84.94 200 PHE B O 1
ATOM 3723 N N . TYR B 1 201 ? -20.75 -6.91 -15.852 1 85.31 201 TYR B N 1
ATOM 3724 C CA . TYR B 1 201 ? -21.875 -6.707 -16.766 1 85.31 201 TYR B CA 1
ATOM 3725 C C . TYR B 1 201 ? -21.5 -5.738 -17.875 1 85.31 201 TYR B C 1
ATOM 3727 O O . TYR B 1 201 ? -21.625 -6.07 -19.062 1 85.31 201 TYR B O 1
ATOM 3735 N N . VAL B 1 202 ? -20.938 -4.629 -17.609 1 84.88 202 VAL B N 1
ATOM 3736 C CA . VAL B 1 202 ? -20.656 -3.582 -18.594 1 84.88 202 VAL B CA 1
ATOM 3737 C C . VAL B 1 202 ? -19.344 -3.879 -19.297 1 84.88 202 VAL B C 1
ATOM 3739 O O . VAL B 1 202 ? -19.281 -3.854 -20.531 1 84.88 202 VAL B O 1
ATOM 3742 N N . LEU B 1 203 ? -18.266 -4.285 -18.547 1 82 203 LEU B N 1
ATOM 3743 C CA . LEU B 1 203 ? -16.938 -4.383 -19.125 1 82 203 LEU B CA 1
ATOM 3744 C C . LEU B 1 203 ? -16.531 -5.84 -19.297 1 82 203 LEU B C 1
ATOM 3746 O O . LEU B 1 203 ? -15.375 -6.129 -19.641 1 82 203 LEU B O 1
ATOM 3750 N N . ALA B 1 204 ? -17.281 -6.887 -18.984 1 75.56 204 ALA B N 1
ATOM 3751 C CA . ALA B 1 204 ? -16.906 -8.305 -18.969 1 75.56 204 ALA B CA 1
ATOM 3752 C C . ALA B 1 204 ? -16.828 -8.859 -20.375 1 75.56 204 ALA B C 1
ATOM 3754 O O . ALA B 1 204 ? -16.266 -9.938 -20.594 1 75.56 204 ALA B O 1
ATOM 3755 N N . GLY B 1 205 ? -17.172 -8.078 -21.328 1 72.62 205 GLY B N 1
ATOM 3756 C CA . GLY B 1 205 ? -17.109 -8.586 -22.688 1 72.62 205 GLY B CA 1
ATOM 3757 C C . GLY B 1 205 ? -18.109 -9.703 -22.953 1 72.62 205 GLY B C 1
ATOM 3758 O O . GLY B 1 205 ? -19.281 -9.602 -22.562 1 72.62 205 GLY B O 1
ATOM 3759 N N . PRO B 1 206 ? -17.562 -10.867 -23.641 1 71.38 206 PRO B N 1
ATOM 3760 C CA . PRO B 1 206 ? -18.453 -11.945 -24.078 1 71.38 206 PRO B CA 1
ATOM 3761 C C . PRO B 1 206 ? -18.953 -12.797 -22.906 1 71.38 206 PRO B C 1
ATOM 3763 O O . PRO B 1 206 ? -20 -13.445 -23 1 71.38 206 PRO B O 1
ATOM 3766 N N . ASN B 1 207 ? -18.266 -12.828 -21.828 1 73.94 207 ASN B N 1
ATOM 3767 C CA . ASN B 1 207 ? -18.625 -13.648 -20.672 1 73.94 207 ASN B CA 1
ATOM 3768 C C . ASN B 1 207 ? -19.328 -12.82 -19.594 1 73.94 207 ASN B C 1
ATOM 3770 O O . ASN B 1 207 ? -19.109 -13.039 -18.406 1 73.94 207 ASN B O 1
ATOM 3774 N N . LYS B 1 208 ? -20.234 -12.016 -20.094 1 81.06 208 LYS B N 1
ATOM 3775 C CA . LYS B 1 208 ? -20.906 -11.133 -19.141 1 81.06 208 LYS B CA 1
ATOM 3776 C C . LYS B 1 208 ? -21.906 -11.898 -18.281 1 81.06 208 LYS B C 1
ATOM 3778 O O . LYS B 1 208 ? -22.547 -12.828 -18.766 1 81.06 208 LYS B O 1
ATOM 3783 N N . TRP B 1 209 ? -21.922 -11.555 -17 1 82.19 209 TRP B N 1
ATOM 3784 C CA . TRP B 1 209 ? -22.906 -12.109 -16.062 1 82.19 209 TRP B CA 1
ATOM 3785 C C . TRP B 1 209 ? -24.297 -11.609 -16.375 1 82.19 209 TRP B C 1
ATOM 3787 O O . TRP B 1 209 ? -24.469 -10.523 -16.938 1 82.19 209 TRP B O 1
ATOM 3797 N N . THR B 1 210 ? -25.266 -12.453 -16.047 1 83.81 210 THR B N 1
ATOM 3798 C CA . THR B 1 210 ? -26.656 -11.992 -16.109 1 83.81 210 THR B CA 1
ATOM 3799 C C . THR B 1 210 ? -26.953 -11.016 -14.984 1 83.81 210 THR B C 1
ATOM 3801 O O . THR B 1 210 ? -26.234 -10.977 -13.984 1 83.81 210 THR B O 1
ATOM 3804 N N . LEU B 1 211 ? -27.969 -10.219 -15.227 1 85.62 211 LEU B N 1
ATOM 3805 C CA . LEU B 1 211 ? -28.375 -9.273 -14.188 1 85.62 211 LEU B CA 1
ATOM 3806 C C . LEU B 1 211 ? -28.766 -10.008 -12.906 1 85.62 211 LEU B C 1
ATOM 3808 O O . LEU B 1 211 ? -28.516 -9.508 -11.805 1 85.62 211 LEU B O 1
ATOM 3812 N N . GLN B 1 212 ? -29.328 -11.148 -13.055 1 83.19 212 GLN B N 1
ATOM 3813 C CA . GLN B 1 212 ? -29.703 -11.945 -11.891 1 83.19 212 GLN B CA 1
ATOM 3814 C C . GLN B 1 212 ? -28.469 -12.383 -11.102 1 83.19 212 GLN B C 1
ATOM 3816 O O . GLN B 1 212 ? -28.484 -12.406 -9.867 1 83.19 212 GLN B O 1
ATOM 3821 N N . GLN B 1 213 ? -27.469 -12.742 -11.805 1 81.19 213 GLN B N 1
ATOM 3822 C CA . GLN B 1 213 ? -26.219 -13.133 -11.156 1 81.19 213 GLN B CA 1
ATOM 3823 C C . GLN B 1 213 ? -25.609 -11.961 -10.398 1 81.19 213 GLN B C 1
ATOM 3825 O O . GLN B 1 213 ? -25.172 -12.117 -9.258 1 81.19 213 GLN B O 1
ATOM 3830 N N . VAL B 1 214 ? -25.641 -10.828 -11.039 1 85.5 214 VAL B N 1
ATOM 3831 C CA . VAL B 1 214 ? -25.078 -9.625 -10.438 1 85.5 214 VAL B CA 1
ATOM 3832 C C . VAL B 1 214 ? -25.828 -9.273 -9.164 1 85.5 214 VAL B C 1
ATOM 3834 O O . VAL B 1 214 ? -25.219 -9.016 -8.125 1 85.5 214 VAL B O 1
ATOM 3837 N N . LEU B 1 215 ? -27.125 -9.391 -9.219 1 85.88 215 LEU B N 1
ATOM 3838 C CA . LEU B 1 215 ? -27.953 -9.039 -8.078 1 85.88 215 LEU B CA 1
ATOM 3839 C C . LEU B 1 215 ? -27.781 -10.039 -6.941 1 85.88 215 LEU B C 1
ATOM 3841 O O . LEU B 1 215 ? -27.688 -9.648 -5.773 1 85.88 215 LEU B O 1
ATOM 3845 N N . SER B 1 216 ? -27.719 -11.281 -7.254 1 83.5 216 SER B N 1
ATOM 3846 C CA . SER B 1 216 ? -27.594 -12.32 -6.234 1 83.5 216 SER B CA 1
ATOM 3847 C C . SER B 1 216 ? -26.266 -12.227 -5.492 1 83.5 216 SER B C 1
ATOM 3849 O O . SER B 1 216 ? -26.234 -12.25 -4.262 1 83.5 216 SER B O 1
ATOM 3851 N N . ILE B 1 217 ? -25.25 -12.039 -6.293 1 82.75 217 ILE B N 1
ATOM 3852 C CA . ILE B 1 217 ? -23.938 -11.961 -5.688 1 82.75 217 ILE B CA 1
ATOM 3853 C C . ILE B 1 217 ? -23.797 -10.648 -4.91 1 82.75 217 ILE B C 1
ATOM 3855 O O . ILE B 1 217 ? -23.203 -10.617 -3.832 1 82.75 217 ILE B O 1
ATOM 3859 N N . GLY B 1 218 ? -24.359 -9.641 -5.48 1 86.88 218 GLY B N 1
ATOM 3860 C CA . GLY B 1 218 ? -24.344 -8.352 -4.805 1 86.88 218 GLY B CA 1
ATOM 3861 C C . GLY B 1 218 ? -25.031 -8.383 -3.455 1 86.88 218 GLY B C 1
ATOM 3862 O O . GLY B 1 218 ? -24.547 -7.797 -2.488 1 86.88 218 GLY B O 1
ATOM 3863 N N . ILE B 1 219 ? -26.094 -9.039 -3.414 1 87.5 219 ILE B N 1
ATOM 3864 C CA . ILE B 1 219 ? -26.875 -9.117 -2.18 1 87.5 219 ILE B CA 1
ATOM 3865 C C . ILE B 1 219 ? -26.078 -9.883 -1.122 1 87.5 219 ILE B C 1
ATOM 3867 O O . ILE B 1 219 ? -26.016 -9.469 0.038 1 87.5 219 ILE B O 1
ATOM 3871 N N . ILE B 1 220 ? -25.516 -10.953 -1.485 1 84.19 220 ILE B N 1
ATOM 3872 C CA . ILE B 1 220 ? -24.719 -11.742 -0.546 1 84.19 220 ILE B CA 1
ATOM 3873 C C . ILE B 1 220 ? -23.547 -10.914 -0.023 1 84.19 220 ILE B C 1
ATOM 3875 O O . ILE B 1 220 ? -23.25 -10.93 1.174 1 84.19 220 ILE B O 1
ATOM 3879 N N . ASN B 1 221 ? -22.906 -10.25 -0.971 1 87.19 221 ASN B N 1
ATOM 3880 C CA . ASN B 1 221 ? -21.812 -9.367 -0.591 1 87.19 221 ASN B CA 1
ATOM 3881 C C . ASN B 1 221 ? -22.266 -8.289 0.38 1 87.19 221 ASN B C 1
ATOM 3883 O O . ASN B 1 221 ? -21.578 -7.988 1.357 1 87.19 221 ASN B O 1
ATOM 3887 N N . TYR B 1 222 ? -23.406 -7.816 0.068 1 89.81 222 TYR B N 1
ATOM 3888 C CA . TYR B 1 222 ? -23.922 -6.734 0.899 1 89.81 222 TYR B CA 1
ATOM 3889 C C . TYR B 1 222 ? -24.297 -7.242 2.287 1 89.81 222 TYR B C 1
ATOM 3891 O O . TYR B 1 222 ? -24.094 -6.543 3.285 1 89.81 222 TYR B O 1
ATOM 3899 N N . ILE B 1 223 ? -24.891 -8.359 2.33 1 89.5 223 ILE B N 1
ATOM 3900 C CA . ILE B 1 223 ? -25.25 -8.922 3.625 1 89.5 223 ILE B CA 1
ATOM 3901 C C . ILE B 1 223 ? -24 -9.062 4.496 1 89.5 223 ILE B C 1
ATOM 3903 O O . ILE B 1 223 ? -24.016 -8.727 5.68 1 89.5 223 ILE B O 1
ATOM 3907 N N . TYR B 1 224 ? -22.969 -9.516 3.959 1 88.12 224 TYR B N 1
ATOM 3908 C CA . TYR B 1 224 ? -21.703 -9.625 4.691 1 88.12 224 TYR B CA 1
ATOM 3909 C C . TYR B 1 224 ? -21.219 -8.258 5.137 1 88.12 224 TYR B C 1
ATOM 3911 O O . TYR B 1 224 ? -20.875 -8.062 6.309 1 88.12 224 TYR B O 1
ATOM 3919 N N . LYS B 1 225 ? -21.156 -7.348 4.199 1 88.44 225 LYS B N 1
ATOM 3920 C CA . LYS B 1 225 ? -20.656 -6.008 4.504 1 88.44 225 LYS B CA 1
ATOM 3921 C C . LYS B 1 225 ? -21.5 -5.336 5.578 1 88.44 225 LYS B C 1
ATOM 3923 O O . LYS B 1 225 ? -20.969 -4.656 6.461 1 88.44 225 LYS B O 1
ATOM 3928 N N . PHE B 1 226 ? -22.781 -5.578 5.434 1 88.94 226 PHE B N 1
ATOM 3929 C CA . PHE B 1 226 ? -23.719 -5.031 6.402 1 88.94 226 PHE B CA 1
ATOM 3930 C C . PHE B 1 226 ? -23.438 -5.578 7.797 1 88.94 226 PHE B C 1
ATOM 3932 O O . PHE B 1 226 ? -23.328 -4.816 8.758 1 88.94 226 PHE B O 1
ATOM 3939 N N . SER B 1 227 ? -23.312 -6.848 7.883 1 91.12 227 SER B N 1
ATOM 3940 C CA . SER B 1 227 ? -23.094 -7.508 9.164 1 91.12 227 SER B CA 1
ATOM 3941 C C . SER B 1 227 ? -21.781 -7.055 9.797 1 91.12 227 SER B C 1
ATOM 3943 O O . SER B 1 227 ? -21.734 -6.746 10.984 1 91.12 227 SER B O 1
ATOM 3945 N N . VAL B 1 228 ? -20.766 -6.93 9.039 1 89.5 228 VAL B N 1
ATOM 3946 C CA . VAL B 1 228 ? -19.453 -6.551 9.539 1 89.5 228 VAL B CA 1
ATOM 3947 C C . VAL B 1 228 ? -19.469 -5.09 9.977 1 89.5 228 VAL B C 1
ATOM 3949 O O . VAL B 1 228 ? -18.859 -4.734 10.992 1 89.5 228 VAL B O 1
ATOM 3952 N N . ALA B 1 229 ? -20.156 -4.277 9.18 1 87.31 229 ALA B N 1
ATOM 3953 C CA . ALA B 1 229 ? -20.25 -2.861 9.523 1 87.31 229 ALA B CA 1
ATOM 3954 C C . ALA B 1 229 ? -20.906 -2.67 10.883 1 87.31 229 ALA B C 1
ATOM 3956 O O . ALA B 1 229 ? -20.438 -1.88 11.703 1 87.31 229 ALA B O 1
ATOM 3957 N N . VAL B 1 230 ? -21.953 -3.416 11.109 1 88.38 230 VAL B N 1
ATOM 3958 C CA . VAL B 1 230 ? -22.672 -3.324 12.375 1 88.38 230 VAL B CA 1
ATOM 3959 C C . VAL B 1 230 ? -21.812 -3.881 13.5 1 88.38 230 VAL B C 1
ATOM 3961 O O . VAL B 1 230 ? -21.703 -3.275 14.57 1 88.38 230 VAL B O 1
ATOM 3964 N N . LEU B 1 231 ? -21.125 -4.926 13.25 1 88.38 231 LEU B N 1
ATOM 3965 C CA . LEU B 1 231 ? -20.312 -5.598 14.258 1 88.38 231 LEU B CA 1
ATOM 3966 C C . LEU B 1 231 ? -19.109 -4.738 14.656 1 88.38 231 LEU B C 1
ATOM 3968 O O . LEU B 1 231 ? -18.672 -4.785 15.805 1 88.38 231 LEU B O 1
ATOM 3972 N N . LEU B 1 232 ? -18.625 -3.939 13.773 1 85.81 232 LEU B N 1
ATOM 3973 C CA . LEU B 1 232 ? -17.406 -3.188 14.023 1 85.81 232 LEU B CA 1
ATOM 3974 C C . LEU B 1 232 ? -17.719 -1.781 14.516 1 85.81 232 LEU B C 1
ATOM 3976 O O . LEU B 1 232 ? -16.812 -1 14.812 1 85.81 232 LEU B O 1
ATOM 3980 N N . THR B 1 233 ? -18.922 -1.474 14.688 1 83 233 THR B N 1
ATOM 3981 C CA . THR B 1 233 ? -19.344 -0.156 15.156 1 83 233 THR B CA 1
ATOM 3982 C C . THR B 1 233 ? -18.703 0.162 16.5 1 83 233 THR B C 1
ATOM 3984 O O . THR B 1 233 ? -18.188 1.266 16.719 1 83 233 THR B O 1
ATOM 3987 N N . PRO B 1 234 ? -18.609 -0.819 17.391 1 85.5 234 PRO B N 1
ATOM 3988 C CA . PRO B 1 234 ? -17.969 -0.508 18.672 1 85.5 234 PRO B CA 1
ATOM 3989 C C . PRO B 1 234 ? -16.516 -0.102 18.516 1 85.5 234 PRO B C 1
ATOM 3991 O O . PRO B 1 234 ? -15.984 0.647 19.344 1 85.5 234 PRO B O 1
ATOM 3994 N N . LEU B 1 235 ? -15.859 -0.597 17.516 1 85.56 235 LEU B N 1
ATOM 3995 C CA . LEU B 1 235 ? -14.469 -0.243 17.281 1 85.56 235 LEU B CA 1
ATOM 3996 C C . LEU B 1 235 ? -14.32 1.251 17.016 1 85.56 235 LEU B C 1
ATOM 3998 O O . LEU B 1 235 ? -13.305 1.854 17.359 1 85.56 235 LEU B O 1
ATOM 4002 N N . LEU B 1 236 ? -15.305 1.814 16.469 1 83.81 236 LEU B N 1
ATOM 4003 C CA . LEU B 1 236 ? -15.312 3.252 16.219 1 83.81 236 LEU B CA 1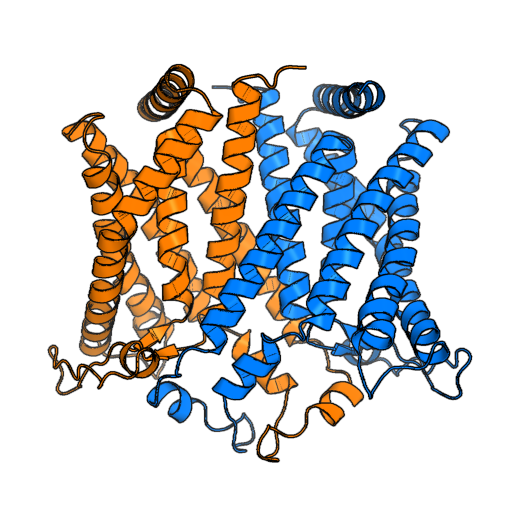
ATOM 4004 C C . LEU B 1 236 ? -15.289 4.031 17.531 1 83.81 236 LEU B C 1
ATOM 4006 O O . LEU B 1 236 ? -14.586 5.039 17.656 1 83.81 236 LEU B O 1
ATOM 4010 N N . TYR B 1 237 ? -15.992 3.492 18.484 1 84.56 237 TYR B N 1
ATOM 4011 C CA . TYR B 1 237 ? -16.047 4.164 19.781 1 84.56 237 TYR B CA 1
ATOM 4012 C C . TYR B 1 237 ? -14.727 4.016 20.516 1 84.56 237 TYR B C 1
ATOM 4014 O O . TYR B 1 237 ? -14.297 4.934 21.219 1 84.56 237 TYR B O 1
ATOM 4022 N N . VAL B 1 238 ? -14.227 2.893 20.328 1 88.38 238 VAL B N 1
ATOM 4023 C CA . VAL B 1 238 ? -12.922 2.68 20.938 1 88.38 238 VAL B CA 1
ATOM 4024 C C . VAL B 1 238 ? -11.906 3.646 20.328 1 88.38 238 VAL B C 1
ATOM 4026 O O . VAL B 1 238 ? -11.125 4.277 21.062 1 88.38 238 VAL B O 1
ATOM 4029 N N . ALA B 1 239 ? -11.914 3.781 19.016 1 88.75 239 ALA B N 1
ATOM 4030 C CA . ALA B 1 239 ? -11.023 4.715 18.328 1 88.75 239 ALA B CA 1
ATOM 4031 C C . ALA B 1 239 ? -11.266 6.148 18.797 1 88.75 239 ALA B C 1
ATOM 4033 O O . ALA B 1 239 ? -10.32 6.891 19.062 1 88.75 239 ALA B O 1
ATOM 4034 N N . HIS B 1 240 ? -12.492 6.461 18.969 1 85.31 240 HIS B N 1
ATOM 4035 C CA . HIS B 1 240 ? -12.859 7.793 19.438 1 85.31 240 HIS B CA 1
ATOM 4036 C C . HIS B 1 240 ? -12.305 8.062 20.828 1 85.31 240 HIS B C 1
ATOM 4038 O O . HIS B 1 240 ? -11.812 9.164 21.094 1 85.31 240 HIS B O 1
ATOM 4044 N N . HIS B 1 241 ? -12.398 7.094 21.641 1 87.62 241 HIS B N 1
ATOM 4045 C CA . HIS B 1 241 ? -11.914 7.227 23 1 87.62 241 HIS B CA 1
ATOM 4046 C C . HIS B 1 241 ? -10.414 7.504 23.031 1 87.62 241 HIS B C 1
ATOM 4048 O O . HIS B 1 241 ? -9.953 8.414 23.719 1 87.62 241 HIS B O 1
ATOM 4054 N N . PHE B 1 242 ? -9.68 6.801 22.234 1 89.88 242 PHE B N 1
ATOM 4055 C CA . PHE B 1 242 ? -8.234 6.961 22.219 1 89.88 242 PHE B CA 1
ATOM 4056 C C . PHE B 1 242 ? -7.836 8.281 21.578 1 89.88 242 PHE B C 1
ATOM 4058 O O . PHE B 1 242 ? -6.867 8.914 22 1 89.88 242 PHE B O 1
ATOM 4065 N N . ILE B 1 243 ? -8.578 8.703 20.609 1 90.25 243 ILE B N 1
ATOM 4066 C CA . ILE B 1 243 ? -8.273 9.961 19.922 1 90.25 243 ILE B CA 1
ATOM 4067 C C . ILE B 1 243 ? -8.594 11.133 20.844 1 90.25 243 ILE B C 1
ATOM 4069 O O . ILE B 1 243 ? -7.836 12.109 20.906 1 90.25 243 ILE B O 1
ATOM 4073 N N . ASP B 1 244 ? -9.672 10.984 21.562 1 87.56 244 ASP B N 1
ATOM 4074 C CA . ASP B 1 244 ? -10.031 12.023 22.531 1 87.56 244 ASP B CA 1
ATOM 4075 C C . ASP B 1 244 ? -8.977 12.141 23.625 1 87.56 244 ASP B C 1
ATOM 4077 O O . ASP B 1 244 ? -8.648 13.25 24.062 1 87.56 244 ASP B O 1
ATOM 4081 N N . LYS B 1 245 ? -8.508 11.023 24.047 1 89.44 245 LYS B N 1
ATOM 4082 C CA . LYS B 1 245 ? -7.449 11.023 25.062 1 89.44 245 LYS B CA 1
ATOM 4083 C C . LYS B 1 245 ? -6.168 11.641 24.5 1 89.44 245 LYS B C 1
ATOM 4085 O O . LYS B 1 245 ? -5.461 12.359 25.219 1 89.44 245 LYS B O 1
ATOM 4090 N N . TYR B 1 246 ? -5.895 11.367 23.266 1 89.44 246 TYR B N 1
ATOM 4091 C CA . TYR B 1 246 ? -4.695 11.891 22.609 1 89.44 246 TYR B CA 1
ATOM 4092 C C . TYR B 1 246 ? -4.793 13.398 22.422 1 89.44 246 TYR B C 1
ATOM 4094 O O . TYR B 1 246 ? -3.846 14.125 22.719 1 89.44 246 TYR B O 1
ATOM 4102 N N . LEU B 1 247 ? -5.914 13.883 22.016 1 88.56 247 LEU B N 1
ATOM 4103 C CA . LEU B 1 247 ? -6.098 15.305 21.719 1 88.56 247 LEU B CA 1
ATOM 4104 C C . LEU B 1 247 ? -6.465 16.078 22.984 1 88.56 247 LEU B C 1
ATOM 4106 O O . LEU B 1 247 ? -6.195 17.281 23.078 1 88.56 247 LEU B O 1
ATOM 4110 N N . GLY B 1 248 ? -7.086 15.469 23.891 1 85.12 248 GLY B N 1
ATOM 4111 C CA . GLY B 1 248 ? -7.789 16.141 24.969 1 85.12 248 GLY B CA 1
ATOM 4112 C C . GLY B 1 248 ? -9.258 16.375 24.672 1 85.12 248 GLY B C 1
ATOM 4113 O O . GLY B 1 248 ? -9.625 16.766 23.562 1 85.12 248 GLY B O 1
ATOM 4114 N N . ALA B 1 249 ? -10.094 16.016 25.594 1 78.44 249 ALA B N 1
ATOM 4115 C CA . ALA B 1 249 ? -11.547 16.016 25.391 1 78.44 249 ALA B CA 1
ATOM 4116 C C . ALA B 1 249 ? -12.031 17.344 24.844 1 78.44 249 ALA B C 1
ATOM 4118 O O . ALA B 1 249 ? -12.766 17.391 23.859 1 78.44 249 ALA B O 1
ATOM 4119 N N . LYS B 1 250 ? -11.641 18.438 25.438 1 79.81 250 LYS B N 1
ATOM 4120 C CA . LYS B 1 250 ? -12.07 19.766 24.984 1 79.81 250 LYS B CA 1
ATOM 4121 C C . LYS B 1 250 ? -11.5 20.094 23.609 1 79.81 250 LYS B C 1
ATOM 4123 O O . LYS B 1 250 ? -12.203 20.609 22.75 1 79.81 250 LYS B O 1
ATOM 4128 N N . ALA B 1 251 ? -10.312 19.719 23.406 1 80.38 251 ALA B N 1
ATOM 4129 C CA . ALA B 1 251 ? -9.641 19.969 22.125 1 80.38 251 ALA B CA 1
ATOM 4130 C C . ALA B 1 251 ? -10.289 19.141 21.016 1 80.38 251 ALA B C 1
ATOM 4132 O O . ALA B 1 251 ? -10.422 19.625 19.891 1 80.38 251 ALA B O 1
ATOM 4133 N N . SER B 1 252 ? -10.711 18.016 21.391 1 82.25 252 SER B N 1
ATOM 4134 C CA . SER B 1 252 ? -11.367 17.156 20.406 1 82.25 252 SER B CA 1
ATOM 4135 C C . SER B 1 252 ? -12.68 17.75 19.938 1 82.25 252 SER B C 1
ATOM 4137 O O . SER B 1 252 ? -12.992 17.719 18.75 1 82.25 252 SER B O 1
ATOM 4139 N N . GLU B 1 253 ? -13.398 18.25 20.859 1 80.94 253 GLU B N 1
ATOM 4140 C CA . GLU B 1 253 ? -14.664 18.875 20.516 1 80.94 253 GLU B CA 1
ATOM 4141 C C . GLU B 1 253 ? -14.453 20.062 19.578 1 80.94 253 GLU B C 1
ATOM 4143 O O . GLU B 1 253 ? -15.219 20.266 18.625 1 80.94 253 GLU B O 1
ATOM 4148 N N . ASP B 1 254 ? -13.438 20.781 19.875 1 80.56 254 ASP B N 1
ATOM 4149 C CA . ASP B 1 254 ? -13.125 21.938 19.047 1 80.56 254 ASP B CA 1
ATOM 4150 C C . ASP B 1 254 ? -12.727 21.516 17.625 1 80.56 254 ASP B C 1
ATOM 4152 O O . ASP B 1 254 ? -13.125 22.156 16.656 1 80.56 254 ASP B O 1
ATOM 4156 N N . VAL B 1 255 ? -12.047 20.531 17.625 1 79.38 255 VAL B N 1
ATOM 4157 C CA . VAL B 1 255 ? -11.578 20.016 16.328 1 79.38 255 VAL B CA 1
ATOM 4158 C C . VAL B 1 255 ? -12.766 19.516 15.516 1 79.38 255 VAL B C 1
ATOM 4160 O O . VAL B 1 255 ? -12.883 19.812 14.328 1 79.38 255 VAL B O 1
ATOM 4163 N N . ILE B 1 256 ? -13.648 18.891 16.156 1 79.31 256 ILE B N 1
ATOM 4164 C CA . ILE B 1 256 ? -14.828 18.328 15.5 1 79.31 256 ILE B CA 1
ATOM 4165 C C . ILE B 1 256 ? -15.734 19.453 15.023 1 79.31 256 ILE B C 1
ATOM 4167 O O . ILE B 1 256 ? -16.25 19.422 13.906 1 79.31 256 ILE B O 1
ATOM 4171 N N . ASP B 1 257 ? -15.852 20.438 15.812 1 76.69 257 ASP B N 1
ATOM 4172 C CA . ASP B 1 257 ? -16.688 21.578 15.461 1 76.69 257 ASP B CA 1
ATOM 4173 C C . ASP B 1 257 ? -16.125 22.328 14.266 1 76.69 257 ASP B C 1
ATOM 4175 O O . ASP B 1 257 ? -16.859 22.719 13.359 1 76.69 257 ASP B O 1
ATOM 4179 N N . GLN B 1 258 ? -14.852 22.5 14.273 1 74.5 258 GLN B N 1
ATOM 4180 C CA . GLN B 1 258 ? -14.188 23.203 13.18 1 74.5 258 GLN B CA 1
ATOM 4181 C C . GLN B 1 258 ? -14.312 22.422 11.875 1 74.5 258 GLN B C 1
ATOM 4183 O O . GLN B 1 258 ? -14.516 23 10.805 1 74.5 258 GLN B O 1
ATOM 4188 N N . ALA B 1 259 ? -14.242 21.188 12.008 1 74.88 259 ALA B N 1
ATOM 4189 C CA . ALA B 1 259 ? -14.312 20.312 10.844 1 74.88 259 ALA B CA 1
ATOM 4190 C C . ALA B 1 259 ? -15.703 20.328 10.219 1 74.88 259 ALA B C 1
ATOM 4192 O O . ALA B 1 259 ? -15.844 20.203 9 1 74.88 259 ALA B O 1
ATOM 4193 N N . ASN B 1 260 ? -16.656 20.547 10.977 1 72.56 260 ASN B N 1
ATOM 4194 C CA . ASN B 1 260 ? -18.031 20.422 10.508 1 72.56 260 ASN B CA 1
ATOM 4195 C C . ASN B 1 260 ? -18.641 21.781 10.164 1 72.56 260 ASN B C 1
ATOM 4197 O O . ASN B 1 260 ? -19.672 21.859 9.492 1 72.56 260 ASN B O 1
ATOM 4201 N N . THR B 1 261 ? -17.969 22.797 10.672 1 63.59 261 THR B N 1
ATOM 4202 C CA . THR B 1 261 ? -18.453 24.141 10.328 1 63.59 261 THR B CA 1
ATOM 4203 C C . THR B 1 261 ? -17.75 24.656 9.07 1 63.59 261 THR B C 1
ATOM 4205 O O . THR B 1 261 ? -18.344 25.438 8.312 1 63.59 261 THR B O 1
ATOM 4208 N N . SER B 1 262 ? -16.453 24.422 8.969 1 56.28 262 SER B N 1
ATOM 4209 C CA . SER B 1 262 ? -15.727 24.891 7.789 1 56.28 262 SER B CA 1
ATOM 4210 C C . SER B 1 262 ? -16.297 24.281 6.512 1 56.28 262 SER B C 1
ATOM 4212 O O . SER B 1 262 ? -16.109 24.828 5.422 1 56.28 262 SER B O 1
ATOM 4214 N N . GLY B 1 263 ? -16.828 23.125 6.484 1 48.19 263 GLY B N 1
ATOM 4215 C CA . GLY B 1 263 ? -17.359 22.453 5.312 1 48.19 263 GLY B CA 1
ATOM 4216 C C . GLY B 1 263 ? -18.734 22.969 4.914 1 48.19 263 GLY B C 1
ATOM 4217 O O . GLY B 1 263 ? -19.234 22.625 3.84 1 48.19 263 GLY B O 1
ATOM 4218 N N . TYR B 1 264 ? -19.594 23.406 5.832 1 40.56 264 TYR B N 1
ATOM 4219 C CA . TYR B 1 264 ? -20.906 23.938 5.512 1 40.56 264 TYR B CA 1
ATOM 4220 C C . TYR B 1 264 ? -20.797 25.25 4.746 1 40.56 264 TYR B C 1
ATOM 4222 O O . TYR B 1 264 ? -21.75 25.688 4.098 1 40.56 264 TYR B O 1
ATOM 4230 N N . THR B 1 265 ? -19.75 26.016 4.949 1 36.41 265 THR B N 1
ATOM 4231 C CA . THR B 1 265 ? -19.734 27.312 4.285 1 36.41 265 THR B CA 1
ATOM 4232 C C . THR B 1 265 ? -19.094 27.219 2.906 1 36.41 265 THR B C 1
ATOM 4234 O O . THR B 1 265 ? -19.047 28.188 2.158 1 36.41 265 THR B O 1
ATOM 4237 N N . ASP B 1 266 ? -18.266 26.297 2.627 1 33.72 266 ASP B N 1
ATOM 4238 C CA . ASP B 1 266 ? -17.828 26.406 1.24 1 33.72 266 ASP B CA 1
ATOM 4239 C C . ASP B 1 266 ? -18.766 25.672 0.299 1 33.72 266 ASP B C 1
ATOM 4241 O O . ASP B 1 266 ? -19.266 24.594 0.639 1 33.72 266 ASP B O 1
#

InterPro domains:
  IPR003744 Queuosine precursor transporter [MF_02088] (14-249)
  IPR003744 Queuosine precursor transporter [PF02592] (61-238)
  IPR003744 Queuosine precursor transporter [PTHR34300] (1-245)
  IPR003744 Queuosine precursor transporter [TIGR00697] (49-245)